Protein AF-A0A356MQH8-F1 (afdb_monomer)

Mean predicted aligned error: 11.09 Å

Structure (mmCIF, N/CA/C/O backbone):
data_AF-A0A356MQH8-F1
#
_entry.id   AF-A0A356MQH8-F1
#
loop_
_atom_site.group_PDB
_atom_site.id
_atom_site.type_symbol
_atom_site.label_atom_id
_atom_site.label_alt_id
_atom_site.label_comp_id
_atom_site.label_asym_id
_atom_site.label_entity_id
_atom_site.label_seq_id
_atom_site.pdbx_PDB_ins_code
_atom_site.Cartn_x
_atom_site.Cartn_y
_atom_site.Cartn_z
_atom_site.occupancy
_atom_site.B_iso_or_equiv
_atom_site.auth_seq_id
_atom_site.auth_comp_id
_atom_site.auth_asym_id
_atom_site.auth_atom_id
_atom_site.pdbx_PDB_model_num
ATOM 1 N N . GLY A 1 1 ? -11.661 -17.190 -1.947 1.00 57.31 1 GLY A N 1
ATOM 2 C CA . GLY A 1 1 ? -13.068 -17.162 -1.487 1.00 57.31 1 GLY A CA 1
ATOM 3 C C . GLY A 1 1 ? -13.997 -17.344 -2.667 1.00 57.31 1 GLY A C 1
ATOM 4 O O . GLY A 1 1 ? -13.536 -17.817 -3.694 1.00 57.31 1 GLY A O 1
ATOM 5 N N . SER A 1 2 ? -15.286 -17.019 -2.533 1.00 71.12 2 SER A N 1
ATOM 6 C CA . SER A 1 2 ? -16.294 -17.199 -3.599 1.00 71.12 2 SER A CA 1
ATOM 7 C C . SER A 1 2 ? -16.673 -15.917 -4.355 1.00 71.12 2 SER A C 1
ATOM 9 O O . SER A 1 2 ? -17.517 -15.972 -5.250 1.00 71.12 2 SER A O 1
ATOM 11 N N . SER A 1 3 ? -16.076 -14.779 -3.994 1.00 88.62 3 SER A N 1
ATOM 12 C CA . SER A 1 3 ? -16.357 -13.454 -4.559 1.00 88.62 3 SER A CA 1
ATOM 13 C C . SER A 1 3 ? -15.122 -12.925 -5.278 1.00 88.62 3 SER A C 1
ATOM 15 O O . SER A 1 3 ? -14.047 -12.872 -4.679 1.00 88.62 3 SER A O 1
ATOM 17 N N . GLY A 1 4 ? -15.262 -12.503 -6.531 1.00 90.56 4 GLY A N 1
ATOM 18 C CA . GLY A 1 4 ? -14.158 -11.881 -7.251 1.00 90.56 4 GLY A CA 1
ATOM 19 C C . GLY A 1 4 ? -13.757 -10.522 -6.666 1.00 90.56 4 GLY A C 1
ATOM 20 O O . GLY A 1 4 ? -14.484 -9.934 -5.859 1.00 90.56 4 GLY A O 1
ATOM 21 N N . TYR A 1 5 ? -12.594 -10.006 -7.069 1.00 94.44 5 TYR A N 1
ATOM 22 C CA . TYR A 1 5 ? -12.150 -8.659 -6.683 1.00 94.44 5 TYR A CA 1
ATOM 23 C C . TYR A 1 5 ? -13.008 -7.534 -7.295 1.00 94.44 5 TYR A C 1
ATOM 25 O O . TYR A 1 5 ? -12.938 -6.395 -6.852 1.00 94.44 5 TYR A O 1
ATOM 33 N N . ASP A 1 6 ? -13.863 -7.851 -8.269 1.00 92.94 6 ASP A N 1
ATOM 34 C CA . ASP A 1 6 ? -14.893 -6.968 -8.831 1.00 92.94 6 ASP A CA 1
ATOM 35 C C . ASP A 1 6 ? -16.031 -6.653 -7.835 1.00 92.94 6 ASP A C 1
ATOM 37 O O . ASP A 1 6 ? -16.887 -5.800 -8.082 1.00 92.94 6 ASP A O 1
ATOM 41 N N . VAL A 1 7 ? -16.047 -7.325 -6.681 1.00 92.81 7 VAL A N 1
ATOM 42 C CA . VAL A 1 7 ? -16.992 -7.098 -5.588 1.00 92.81 7 VAL A CA 1
ATOM 43 C C . VAL A 1 7 ? -16.369 -6.162 -4.547 1.00 92.81 7 VAL A C 1
ATOM 45 O O . VAL A 1 7 ? -15.517 -6.579 -3.774 1.00 92.81 7 VAL A O 1
ATOM 48 N N . ARG A 1 8 ? -16.843 -4.916 -4.462 1.00 91.56 8 ARG A N 1
ATOM 49 C CA . ARG A 1 8 ? -16.339 -3.882 -3.527 1.00 91.56 8 ARG A CA 1
ATOM 50 C C . ARG A 1 8 ? -17.433 -3.302 -2.632 1.00 91.56 8 ARG A C 1
ATOM 52 O O . ARG A 1 8 ? -18.610 -3.546 -2.908 1.00 91.56 8 ARG A O 1
ATOM 59 N N . GLY A 1 9 ? -17.103 -2.528 -1.600 1.00 89.94 9 GLY A N 1
ATOM 60 C CA . GLY A 1 9 ? -18.082 -1.679 -0.909 1.00 89.94 9 GLY A CA 1
ATOM 61 C C . GLY A 1 9 ? -19.129 -2.441 -0.083 1.00 89.94 9 GLY A C 1
ATOM 62 O O . GLY A 1 9 ? -20.333 -2.247 -0.281 1.00 89.94 9 GLY A O 1
ATOM 63 N N . LYS A 1 10 ? -18.721 -3.427 0.729 1.00 90.94 10 LYS A N 1
ATOM 64 C CA . LYS A 1 10 ? -19.646 -4.333 1.454 1.00 90.94 10 LYS A CA 1
ATOM 65 C C . LYS A 1 10 ? -19.745 -4.071 2.953 1.00 90.94 10 LYS A C 1
ATOM 67 O O . LYS A 1 10 ? -20.740 -4.480 3.551 1.00 90.94 10 LYS A O 1
ATOM 72 N N . TRP A 1 11 ? -18.755 -3.413 3.545 1.00 91.19 11 TRP A N 1
ATOM 73 C CA . TRP A 1 11 ? -18.700 -3.044 4.960 1.00 91.19 11 TRP A CA 1
ATOM 74 C C . TRP A 1 11 ? -17.602 -1.994 5.157 1.00 91.19 11 TRP A C 1
ATOM 76 O O . TRP A 1 11 ? -16.629 -2.001 4.412 1.00 91.19 11 TRP A O 1
ATOM 86 N N . GLY A 1 12 ? -17.732 -1.122 6.158 1.00 88.88 12 GLY A N 1
ATOM 87 C CA . GLY A 1 12 ? -16.899 0.083 6.296 1.00 88.88 12 GLY A CA 1
ATOM 88 C C . GLY A 1 12 ? -15.421 -0.113 6.672 1.00 88.88 12 GLY A C 1
ATOM 89 O O . GLY A 1 12 ? -14.793 0.855 7.074 1.00 88.88 12 GLY A O 1
ATOM 90 N N . GLY A 1 13 ? -14.871 -1.327 6.579 1.00 94.19 13 GLY A N 1
ATOM 91 C CA . GLY A 1 13 ? -13.472 -1.608 6.916 1.00 94.19 13 GLY A CA 1
ATOM 92 C C . GLY A 1 13 ? -13.136 -1.530 8.409 1.00 94.19 13 GLY A C 1
ATOM 93 O O . GLY A 1 13 ? -14.017 -1.511 9.275 1.00 94.19 13 GLY A O 1
ATOM 94 N N . LEU A 1 14 ? -11.836 -1.561 8.713 1.00 96.00 14 LEU A N 1
ATOM 95 C CA . LEU A 1 14 ? -11.310 -1.433 10.073 1.00 96.00 14 LEU A CA 1
ATOM 96 C C . LEU A 1 14 ? -10.678 -0.056 10.262 1.00 96.00 14 LEU A C 1
ATOM 98 O O . LEU A 1 14 ? -9.788 0.319 9.513 1.00 96.00 14 LEU A O 1
ATOM 102 N N . ILE A 1 15 ? -11.061 0.634 11.333 1.00 95.12 15 ILE A N 1
ATOM 103 C CA . ILE A 1 15 ? -10.524 1.947 11.686 1.00 95.12 15 ILE A CA 1
ATOM 104 C C . ILE A 1 15 ? -9.865 1.855 13.062 1.00 95.12 15 ILE A C 1
ATOM 106 O O . ILE A 1 15 ? -10.455 1.315 14.005 1.00 95.12 15 ILE A O 1
ATOM 110 N N . LEU A 1 16 ? -8.636 2.360 13.180 1.00 95.56 16 LEU A N 1
ATOM 111 C CA . LEU A 1 16 ? -7.868 2.376 14.422 1.00 95.56 16 LEU A CA 1
ATOM 112 C C . LEU A 1 16 ? -7.469 3.806 14.791 1.00 95.56 16 LEU A C 1
ATOM 114 O O . LEU A 1 16 ? -6.516 4.348 14.241 1.00 95.56 16 LEU A O 1
ATOM 118 N N . CYS A 1 17 ? -8.165 4.381 15.769 1.00 92.94 17 CYS A N 1
ATOM 119 C CA . CYS A 1 17 ? -7.874 5.714 16.289 1.00 92.94 17 CYS A CA 1
ATOM 120 C C . CYS A 1 17 ? -6.784 5.676 17.382 1.00 92.94 17 CYS A C 1
ATOM 122 O O . CYS A 1 17 ? -6.723 4.752 18.205 1.00 92.94 17 CYS A O 1
ATOM 124 N N . GLY A 1 18 ? -5.932 6.697 17.409 1.00 92.25 18 GLY A N 1
ATOM 125 C CA . GLY A 1 18 ? -4.896 6.948 18.411 1.00 92.25 18 GLY A CA 1
ATOM 126 C C . GLY A 1 18 ? -4.768 8.437 18.757 1.00 92.25 18 GLY A C 1
ATOM 127 O O . GLY A 1 18 ? -5.486 9.270 18.217 1.00 92.25 18 GLY A O 1
ATOM 128 N N . ASP A 1 19 ? -3.846 8.744 19.674 1.00 89.81 19 ASP A N 1
ATOM 129 C CA . ASP A 1 19 ? -3.580 10.082 20.254 1.00 89.81 19 ASP A CA 1
ATOM 130 C C . ASP A 1 19 ? -2.285 10.718 19.681 1.00 89.81 19 ASP A C 1
ATOM 132 O O . ASP A 1 19 ? -1.625 11.561 20.287 1.00 89.81 19 ASP A O 1
ATOM 136 N N . GLY A 1 20 ? -1.839 10.225 18.523 1.00 89.75 20 GLY A N 1
ATOM 137 C CA . GLY A 1 20 ? -0.636 10.676 17.832 1.00 89.75 20 GLY A CA 1
ATOM 138 C C . GLY A 1 20 ? -0.808 12.053 17.196 1.00 89.75 20 GLY A C 1
ATOM 139 O O . GLY A 1 20 ? -1.908 12.444 16.828 1.00 89.75 20 GLY A O 1
ATOM 140 N N . GLN A 1 21 ? 0.304 12.770 17.050 1.00 88.12 21 GLN A N 1
ATOM 141 C CA . GLN A 1 21 ? 0.315 14.122 16.497 1.00 88.12 21 GLN A CA 1
ATOM 142 C C . GLN A 1 21 ? -0.179 14.156 15.041 1.00 88.12 21 GLN A C 1
ATOM 144 O O . GLN A 1 21 ? 0.311 13.387 14.213 1.00 88.12 21 GLN A O 1
ATOM 149 N N . LEU A 1 22 ? -1.074 15.102 14.760 1.00 88.19 22 LEU A N 1
ATOM 150 C CA . LEU A 1 22 ? -1.534 15.518 13.430 1.00 88.19 22 LEU A CA 1
ATOM 151 C C . LEU A 1 22 ? -1.000 16.934 13.122 1.00 88.19 22 LEU A C 1
ATOM 153 O O . LEU A 1 22 ? -0.448 17.590 14.017 1.00 88.19 22 LEU A O 1
ATOM 157 N N . ASN A 1 23 ? -1.186 17.432 11.898 1.00 84.75 23 ASN A N 1
ATOM 158 C CA . ASN A 1 23 ? -1.022 18.855 11.546 1.00 84.75 23 ASN A CA 1
ATOM 159 C C . ASN A 1 23 ? -2.330 19.668 11.537 1.00 84.75 23 ASN A C 1
ATOM 161 O O . ASN A 1 23 ? -2.277 20.873 11.301 1.00 84.75 23 ASN A O 1
ATOM 165 N N . THR A 1 24 ? -3.467 19.068 11.900 1.00 81.75 24 THR A N 1
ATOM 166 C CA . THR A 1 24 ? -4.765 19.755 12.008 1.00 81.75 24 THR A CA 1
ATOM 167 C C . THR A 1 24 ? -4.756 20.907 13.030 1.00 81.75 24 THR A C 1
ATOM 169 O O . THR A 1 24 ? -3.971 20.937 13.986 1.00 81.75 24 THR A O 1
ATOM 172 N N . PHE A 1 25 ? -5.665 21.878 12.863 1.00 74.88 25 PHE A N 1
ATOM 173 C CA . PHE A 1 25 ? -5.642 23.166 13.579 1.00 74.88 25 PHE A CA 1
ATOM 174 C C . PHE A 1 25 ? -5.604 23.084 15.118 1.00 74.88 25 PHE A C 1
ATOM 176 O O . PHE A 1 25 ? -4.972 23.932 15.760 1.00 74.88 25 PHE A O 1
ATOM 183 N N . ASP A 1 26 ? -6.282 22.105 15.728 1.00 79.38 26 ASP A N 1
ATOM 184 C CA . ASP A 1 26 ? -6.246 21.881 17.183 1.00 79.38 26 ASP A CA 1
ATOM 185 C C . ASP A 1 26 ? -5.541 20.579 17.613 1.00 79.38 26 ASP A C 1
ATOM 187 O O . ASP A 1 26 ? -5.442 20.298 18.814 1.00 79.38 26 ASP A O 1
ATOM 191 N N . GLY A 1 27 ? -4.969 19.854 16.644 1.00 83.69 27 GLY A N 1
ATOM 192 C CA . GLY A 1 27 ? -4.238 18.600 16.818 1.00 83.69 27 GLY A CA 1
ATOM 193 C C . GLY A 1 27 ? -5.111 17.348 16.928 1.00 83.69 27 GLY A C 1
ATOM 194 O O . GLY A 1 27 ? -4.556 16.272 17.141 1.00 83.69 27 GLY A O 1
ATOM 195 N N . ASN A 1 28 ? -6.436 17.474 16.812 1.00 88.12 28 ASN A N 1
ATOM 196 C CA . ASN A 1 28 ? -7.395 16.367 16.786 1.00 88.12 28 ASN A CA 1
ATOM 197 C C . ASN A 1 28 ? -8.191 16.400 15.477 1.00 88.12 28 ASN A C 1
ATOM 199 O O . ASN A 1 28 ? -8.209 17.428 14.799 1.00 88.12 28 ASN A O 1
ATOM 203 N N . ASP A 1 29 ? -8.881 15.305 15.167 1.00 89.12 29 ASP A N 1
ATOM 204 C CA . ASP A 1 29 ? -9.878 15.274 14.097 1.00 89.12 29 ASP A CA 1
ATOM 205 C C . ASP A 1 29 ? -10.958 14.196 14.298 1.00 89.12 29 ASP A C 1
ATOM 207 O O . ASP A 1 29 ? -10.896 13.402 15.243 1.00 89.12 29 ASP A O 1
ATOM 211 N N . GLU A 1 30 ? -11.966 14.181 13.426 1.00 88.94 30 GLU A N 1
ATOM 212 C CA . GLU A 1 30 ? -13.060 13.212 13.364 1.00 88.94 30 GLU A CA 1
ATOM 213 C C . GLU A 1 30 ? -12.891 12.257 12.169 1.00 88.94 30 GLU A C 1
ATOM 215 O O . GLU A 1 30 ? -12.691 12.672 11.038 1.00 88.94 30 GLU A O 1
ATOM 220 N N . VAL A 1 31 ? -12.988 10.947 12.415 1.00 88.19 31 VAL A N 1
ATOM 221 C CA . VAL A 1 31 ? -12.885 9.906 11.378 1.00 88.19 31 VAL A CA 1
ATOM 222 C C . VAL A 1 31 ? -13.971 10.066 10.309 1.00 88.19 31 VAL A C 1
ATOM 224 O O . VAL A 1 31 ? -15.168 10.012 10.618 1.00 88.19 31 VAL A O 1
ATOM 227 N N . GLU A 1 32 ? -13.532 10.119 9.054 1.00 82.69 32 GLU A N 1
ATOM 228 C CA . GLU A 1 32 ? -14.367 10.154 7.853 1.00 82.69 32 GLU A CA 1
ATOM 229 C C . GLU A 1 32 ? -15.397 9.008 7.782 1.00 82.69 32 GLU A C 1
ATOM 231 O O . GLU A 1 32 ? -15.204 7.905 8.300 1.00 82.69 32 GLU A O 1
ATOM 236 N N . GLY A 1 33 ? -16.572 9.289 7.208 1.00 80.88 33 GLY A N 1
ATOM 237 C CA . GLY A 1 33 ? -17.683 8.334 7.061 1.00 80.88 33 GLY A CA 1
ATOM 238 C C . GLY A 1 33 ? -18.354 7.837 8.360 1.00 80.88 33 GLY A C 1
ATOM 239 O O . GLY A 1 33 ? -19.450 7.244 8.309 1.00 80.88 33 GLY A O 1
ATOM 240 N N . VAL A 1 34 ? -17.778 8.097 9.542 1.00 82.94 34 VAL A N 1
ATOM 241 C CA . VAL A 1 34 ? -18.249 7.597 10.845 1.00 82.94 34 VAL A CA 1
ATOM 242 C C . VAL A 1 34 ? -19.047 8.648 11.620 1.00 82.94 34 VAL A C 1
ATOM 244 O O . VAL A 1 34 ? -18.584 9.733 11.935 1.00 82.94 34 VAL A O 1
ATOM 247 N N . VAL A 1 35 ? -20.266 8.282 12.037 1.00 79.62 35 VAL A N 1
ATOM 248 C CA . VAL A 1 35 ? -21.140 9.147 12.852 1.00 79.62 35 VAL A CA 1
ATOM 249 C C . VAL A 1 35 ? -21.374 8.526 14.232 1.00 79.62 35 VAL A C 1
ATOM 251 O O . VAL A 1 35 ? -22.175 7.593 14.364 1.00 79.62 35 VAL A O 1
ATOM 254 N N . ASP A 1 36 ? -20.741 9.063 15.283 1.00 78.19 36 ASP A N 1
ATOM 255 C CA . ASP A 1 36 ? -20.971 8.615 16.667 1.00 78.19 36 ASP A CA 1
ATOM 256 C C . ASP A 1 36 ? -22.292 9.151 17.248 1.00 78.19 36 ASP A C 1
ATOM 258 O O . ASP A 1 36 ? -22.356 10.135 17.991 1.00 78.19 36 ASP A O 1
ATOM 262 N N . ILE A 1 37 ? -23.376 8.417 16.990 1.00 78.38 37 ILE A N 1
ATOM 263 C CA . ILE A 1 37 ? -24.703 8.676 17.571 1.00 78.38 37 ILE A CA 1
ATOM 264 C C . ILE A 1 37 ? -24.758 8.572 19.108 1.00 78.38 37 ILE A C 1
ATOM 266 O O . ILE A 1 37 ? -25.795 8.888 19.695 1.00 78.38 37 ILE A O 1
ATOM 270 N N . THR A 1 38 ? -23.698 8.096 19.772 1.00 81.75 38 THR A N 1
ATOM 271 C CA . THR A 1 38 ? -23.649 7.966 21.236 1.00 81.75 38 THR A CA 1
ATOM 272 C C . THR A 1 38 ? -23.062 9.187 21.938 1.00 81.75 38 THR A C 1
ATOM 274 O O . THR A 1 38 ? -23.223 9.299 23.154 1.00 81.75 38 THR A O 1
ATOM 277 N N . GLY A 1 39 ? -22.440 10.115 21.197 1.00 81.19 39 GLY A N 1
ATOM 278 C CA . GLY A 1 39 ? -21.816 11.317 21.761 1.00 81.19 39 GLY A CA 1
ATOM 279 C C . GLY A 1 39 ? -20.684 10.995 22.741 1.00 81.19 39 GLY A C 1
ATOM 280 O O . GLY A 1 39 ? -20.527 11.685 23.748 1.00 81.19 39 GLY A O 1
ATOM 281 N N . GLN A 1 40 ? -19.959 9.901 22.490 1.00 82.06 40 GLN A N 1
ATOM 282 C CA . GLN A 1 40 ? -18.809 9.459 23.280 1.00 82.06 40 GLN A CA 1
ATOM 283 C C . GLN A 1 40 ? -17.476 9.846 22.627 1.00 82.06 40 GLN A C 1
ATOM 285 O O . GLN A 1 40 ? -16.431 9.556 23.204 1.00 82.06 40 GLN A O 1
ATOM 290 N N . ASN A 1 41 ? -17.526 10.500 21.462 1.00 84.00 41 ASN A N 1
ATOM 291 C CA . ASN A 1 41 ? -16.386 10.913 20.649 1.00 84.00 41 ASN A CA 1
ATOM 292 C C . ASN A 1 41 ? -15.497 9.720 20.264 1.00 84.00 41 ASN A C 1
ATOM 294 O O . ASN A 1 41 ? -14.276 9.816 20.253 1.00 84.00 41 ASN A O 1
ATOM 298 N N . ARG A 1 42 ? -16.114 8.565 19.970 1.00 82.44 42 ARG A N 1
ATOM 299 C CA . ARG A 1 42 ? -15.386 7.332 19.602 1.00 82.44 42 ARG A CA 1
ATOM 300 C C . ARG A 1 42 ? -14.775 7.350 18.201 1.00 82.44 42 ARG A C 1
ATOM 302 O O . ARG A 1 42 ? -14.038 6.432 17.862 1.00 82.44 42 ARG A O 1
ATOM 309 N N . HIS A 1 43 ? -15.111 8.367 17.421 1.00 87.44 43 HIS A N 1
ATOM 310 C CA . HIS A 1 43 ? -14.568 8.683 16.108 1.00 87.44 43 HIS A CA 1
ATOM 311 C C . HIS A 1 43 ? -13.540 9.822 16.161 1.00 87.44 43 HIS A C 1
ATOM 313 O O . HIS A 1 43 ? -12.983 10.152 15.129 1.00 87.44 43 HIS A O 1
ATOM 319 N N . VAL A 1 44 ? -13.276 10.416 17.332 1.00 90.06 44 VAL A N 1
ATOM 320 C CA . VAL A 1 44 ? -12.246 11.456 17.473 1.00 90.06 44 VAL A CA 1
ATOM 321 C C . VAL A 1 44 ? -10.878 10.805 17.667 1.00 90.06 44 VAL A C 1
ATOM 323 O O . VAL A 1 44 ? -10.734 9.881 18.475 1.00 90.06 44 VAL A O 1
ATOM 326 N N . TYR A 1 45 ? -9.878 11.306 16.951 1.00 91.94 45 TYR A N 1
ATOM 327 C CA . TYR A 1 45 ? -8.479 10.894 17.029 1.00 91.94 45 TYR A CA 1
ATOM 328 C C . TYR A 1 45 ? -7.550 12.113 17.062 1.00 91.94 45 TYR A C 1
ATOM 330 O O . TYR A 1 45 ? -8.006 13.252 17.021 1.00 91.94 45 TYR A O 1
ATOM 338 N N . GLY A 1 46 ? -6.246 11.864 17.163 1.00 89.81 46 GLY A N 1
ATOM 339 C CA . GLY A 1 46 ? -5.240 12.908 17.316 1.00 89.81 46 GLY A CA 1
ATO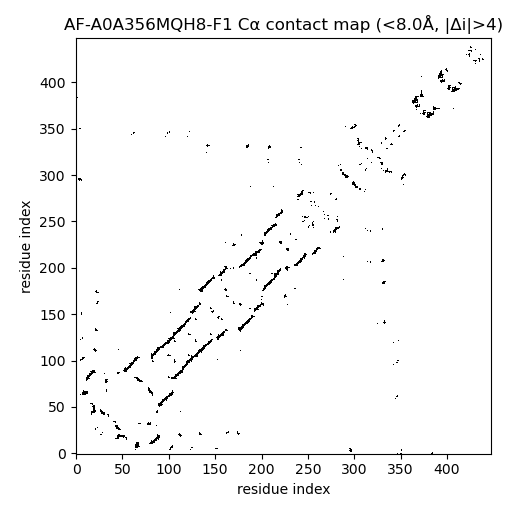M 340 C C . GLY A 1 46 ? -5.023 13.307 18.775 1.00 89.81 46 GLY A C 1
ATOM 341 O O . GLY A 1 46 ? -5.652 12.773 19.689 1.00 89.81 46 GLY A O 1
ATOM 342 N N . GLY A 1 47 ? -4.066 14.201 18.993 1.00 82.81 47 GLY A N 1
ATOM 343 C CA . GLY A 1 47 ? -3.649 14.667 20.310 1.00 82.81 47 GLY A CA 1
ATOM 344 C C . GLY A 1 47 ? -2.301 15.390 20.274 1.00 82.81 47 GLY A C 1
ATOM 345 O O . GLY A 1 47 ? -1.645 15.509 19.239 1.00 82.81 47 GLY A O 1
ATOM 346 N N . ASP A 1 48 ? -1.823 15.845 21.437 1.00 70.75 48 ASP A N 1
ATOM 347 C CA . ASP A 1 48 ? -0.508 16.503 21.557 1.00 70.75 48 ASP A CA 1
ATOM 348 C C . ASP A 1 48 ? 0.684 15.518 21.533 1.00 70.75 48 ASP A C 1
ATOM 350 O O . ASP A 1 48 ? 1.824 15.893 21.832 1.00 70.75 48 ASP A O 1
ATOM 354 N N . GLY A 1 49 ? 0.427 14.243 21.212 1.00 62.38 49 GLY A N 1
ATOM 355 C CA . GLY A 1 49 ? 1.404 13.157 21.187 1.00 62.38 49 GLY A CA 1
ATOM 356 C C . GLY A 1 49 ? 1.972 12.783 22.561 1.00 62.38 49 GLY A C 1
ATOM 357 O O . GLY A 1 49 ? 2.955 12.036 22.635 1.00 62.38 49 GLY A O 1
ATOM 358 N N . SER A 1 50 ? 1.418 13.308 23.665 1.00 62.59 50 SER A N 1
ATOM 359 C CA . SER A 1 50 ? 1.933 13.047 25.015 1.00 62.59 50 SER A CA 1
ATOM 360 C C . SER A 1 50 ? 1.412 11.753 25.647 1.00 62.59 50 SER A C 1
ATOM 362 O O . SER A 1 50 ? 1.997 11.288 26.638 1.00 62.59 50 SER A O 1
ATOM 364 N N . LEU A 1 51 ? 0.362 11.139 25.090 1.00 56.16 51 LEU A N 1
ATOM 365 C CA . LEU A 1 51 ? -0.252 9.921 25.607 1.00 56.16 51 LEU A CA 1
ATOM 366 C C . LEU A 1 51 ? -0.267 8.784 24.559 1.00 56.16 51 LEU A C 1
ATOM 368 O O . LEU A 1 51 ? -0.154 8.969 23.358 1.00 56.16 51 LEU A O 1
ATOM 372 N N . HIS A 1 52 ? -0.307 7.550 25.069 1.00 65.75 52 HIS A N 1
ATOM 373 C CA . HIS A 1 52 ? -0.531 6.301 24.318 1.00 65.75 52 HIS A CA 1
ATOM 374 C C . HIS A 1 52 ? 0.298 6.071 23.029 1.00 65.75 52 HIS A C 1
ATOM 376 O O . HIS A 1 52 ? -0.242 6.043 21.928 1.00 65.75 52 HIS A O 1
ATOM 382 N N . PRO A 1 53 ? 1.595 5.710 23.139 1.00 74.94 53 PRO A N 1
ATOM 383 C CA . PRO A 1 53 ? 2.434 5.424 21.971 1.00 74.94 53 PRO A CA 1
ATOM 384 C C . PRO A 1 53 ? 2.063 4.137 21.206 1.00 74.94 53 PRO A C 1
ATOM 386 O O . PRO A 1 53 ? 2.738 3.821 20.231 1.00 74.94 53 PRO A O 1
ATOM 389 N N . SER A 1 54 ? 1.067 3.360 21.647 1.00 90.19 54 SER A N 1
ATOM 390 C CA . SER A 1 54 ? 0.629 2.109 21.014 1.00 90.19 54 SER A CA 1
ATOM 391 C C . SER A 1 54 ? -0.888 1.965 21.089 1.00 90.19 54 SER A C 1
ATOM 393 O O . SER A 1 54 ? -1.446 2.006 22.188 1.00 90.19 54 SER A O 1
ATOM 395 N N . SER A 1 55 ? -1.510 1.694 19.943 1.00 91.25 55 SER A N 1
ATOM 396 C CA . SER A 1 55 ? -2.915 1.291 19.809 1.00 91.25 55 SER A CA 1
ATOM 397 C C . SER A 1 55 ? -3.082 -0.239 19.719 1.00 91.25 55 SER A C 1
ATOM 399 O O . SER A 1 55 ? -4.178 -0.730 19.472 1.00 91.25 55 SER A O 1
ATOM 401 N N . GLY A 1 56 ? -2.011 -1.019 19.942 1.00 93.56 56 GLY A N 1
ATOM 402 C CA . GLY A 1 56 ? -2.047 -2.486 19.989 1.00 93.56 56 GLY A CA 1
ATOM 403 C C . GLY A 1 56 ? -1.229 -3.193 18.901 1.00 93.56 56 GLY A C 1
ATOM 404 O O . GLY A 1 56 ? -0.117 -2.778 18.561 1.00 93.56 56 GLY A O 1
ATOM 405 N N . ILE A 1 57 ? -1.752 -4.326 18.420 1.00 96.50 57 ILE A N 1
ATOM 406 C CA . ILE A 1 57 ? -1.117 -5.199 17.423 1.00 96.50 57 ILE A CA 1
ATOM 407 C C . ILE A 1 57 ? -2.164 -5.610 16.384 1.00 96.50 57 ILE A C 1
ATOM 409 O O . ILE A 1 57 ? -3.091 -6.346 16.714 1.00 96.50 57 ILE A O 1
ATOM 413 N N . LEU A 1 58 ? -1.964 -5.200 15.134 1.00 97.69 58 LEU A N 1
ATOM 414 C CA . LEU A 1 58 ? -2.600 -5.765 13.948 1.00 97.69 58 LEU A CA 1
ATOM 415 C C . LEU A 1 58 ? -1.572 -6.669 13.255 1.00 97.69 58 LEU A C 1
ATOM 417 O O . LEU A 1 58 ? -0.490 -6.205 12.884 1.00 97.69 58 LEU A O 1
ATOM 421 N N . ARG A 1 59 ? -1.873 -7.969 13.134 1.00 96.69 59 ARG A N 1
ATOM 422 C CA . ARG A 1 59 ? -1.007 -8.925 12.431 1.00 96.69 59 ARG A CA 1
ATOM 423 C C . ARG A 1 59 ? -1.789 -10.055 11.769 1.00 96.69 59 ARG A C 1
ATOM 425 O O . ARG A 1 59 ? -2.654 -10.626 12.424 1.00 96.69 59 ARG A O 1
ATOM 432 N N . TYR A 1 60 ? -1.413 -10.412 10.536 1.00 95.50 60 TYR A N 1
ATOM 433 C CA . TYR A 1 60 ? -2.101 -11.403 9.692 1.00 95.50 60 TYR A CA 1
ATOM 434 C C . TYR A 1 60 ? -3.585 -11.053 9.526 1.00 95.50 60 TYR A C 1
ATOM 436 O O . TYR A 1 60 ? -4.476 -11.863 9.778 1.00 95.50 60 TYR A O 1
ATOM 444 N N . LEU A 1 61 ? -3.835 -9.797 9.156 1.00 96.81 61 LEU A N 1
ATOM 445 C CA . LEU A 1 61 ? -5.171 -9.239 9.001 1.00 96.81 61 LEU A CA 1
ATOM 446 C C . LEU A 1 61 ? -5.550 -9.195 7.521 1.00 96.81 61 LEU A C 1
ATOM 448 O O . LEU A 1 61 ? -4.798 -8.675 6.701 1.00 96.81 61 LEU A O 1
ATOM 452 N N . SER A 1 62 ? -6.730 -9.720 7.204 1.00 96.50 62 SER A N 1
ATOM 453 C CA . SER A 1 62 ? -7.239 -9.833 5.841 1.00 96.50 62 SER A CA 1
ATOM 454 C C . SER A 1 62 ? -8.526 -9.031 5.682 1.00 96.50 62 SER A C 1
ATOM 456 O O . SER A 1 62 ? -9.576 -9.422 6.195 1.00 96.50 62 SER A O 1
ATOM 458 N N . LEU A 1 63 ? -8.439 -7.895 4.992 1.00 97.44 63 LEU A N 1
ATOM 459 C CA . LEU A 1 63 ? -9.542 -6.960 4.789 1.00 97.44 63 LEU A CA 1
ATOM 460 C C . LEU A 1 63 ? -10.015 -7.091 3.343 1.00 97.44 63 LEU A C 1
ATOM 462 O O . LEU A 1 63 ? -9.257 -6.880 2.400 1.00 97.44 63 LEU A O 1
ATOM 466 N N . ARG A 1 64 ? -11.265 -7.524 3.166 1.00 95.62 64 ARG A N 1
ATOM 467 C CA . ARG A 1 64 ? -11.808 -7.945 1.867 1.00 95.62 64 ARG A CA 1
ATOM 468 C C . ARG A 1 64 ? -13.112 -7.225 1.590 1.00 95.62 64 ARG A C 1
ATOM 470 O O . ARG A 1 64 ? -13.970 -7.176 2.476 1.00 95.62 64 ARG A O 1
ATOM 477 N N . HIS A 1 65 ? -13.293 -6.755 0.358 1.00 94.50 65 HIS A N 1
ATOM 478 C CA . HIS A 1 65 ? -14.557 -6.179 -0.116 1.00 94.50 65 HIS A CA 1
ATOM 479 C C . HIS A 1 65 ? -15.045 -5.002 0.759 1.00 94.50 65 HIS A C 1
ATOM 481 O O . HIS A 1 65 ? -16.251 -4.811 0.928 1.00 94.50 65 HIS A O 1
ATOM 487 N N . ALA A 1 66 ? -14.109 -4.288 1.390 1.00 93.94 66 ALA A N 1
ATOM 488 C CA . ALA A 1 66 ? -14.360 -3.285 2.422 1.00 93.94 66 ALA A CA 1
ATOM 489 C C . ALA A 1 66 ? -14.704 -1.910 1.813 1.00 93.94 66 ALA A C 1
ATOM 491 O O . ALA A 1 66 ? -15.104 -1.850 0.645 1.00 93.94 66 ALA A O 1
ATOM 492 N N . SER A 1 67 ? -14.570 -0.847 2.615 1.00 91.62 67 SER A N 1
ATOM 493 C CA . SER A 1 67 ? -15.112 0.499 2.392 1.00 91.62 67 SER A CA 1
ATOM 494 C C . SER A 1 67 ? -16.645 0.578 2.310 1.00 91.62 67 SER A C 1
ATOM 496 O O . SER A 1 67 ? -17.328 -0.373 1.911 1.00 91.62 67 SER A O 1
ATOM 498 N N . THR A 1 68 ? -17.210 1.735 2.679 1.00 81.94 68 THR A N 1
ATOM 499 C CA . THR A 1 68 ? -18.537 2.161 2.205 1.00 81.94 68 THR A CA 1
ATOM 500 C C . THR A 1 68 ? -18.644 3.681 2.042 1.00 81.94 68 THR A C 1
ATOM 502 O O . THR A 1 68 ? -18.786 4.378 3.044 1.00 81.94 68 THR A O 1
ATOM 505 N N . SER A 1 69 ? -18.769 4.181 0.808 1.00 74.25 69 SER A N 1
ATOM 506 C CA . SER A 1 69 ? -19.247 5.554 0.570 1.00 74.25 69 SER A CA 1
ATOM 507 C C . SER A 1 6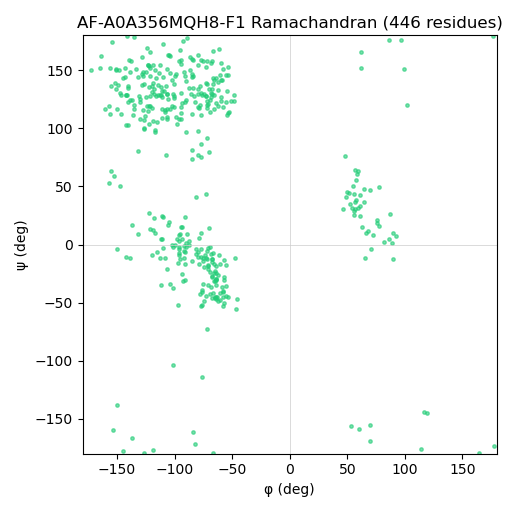9 ? -20.705 5.735 0.999 1.00 74.25 69 SER A C 1
ATOM 509 O O . SER A 1 69 ? -21.609 4.986 0.596 1.00 74.25 69 SER A O 1
ATOM 511 N N . ARG A 1 70 ? -20.958 6.767 1.808 1.00 64.94 70 ARG A N 1
ATOM 512 C CA . ARG A 1 70 ? -22.304 7.231 2.181 1.00 64.94 70 ARG A CA 1
ATOM 513 C C . ARG A 1 70 ? -22.849 8.297 1.222 1.00 64.94 70 ARG A C 1
ATOM 515 O O . ARG A 1 70 ? -24.022 8.666 1.348 1.00 64.94 70 ARG A O 1
ATOM 522 N N . GLY A 1 71 ? -22.053 8.692 0.226 1.00 56.00 71 GLY A N 1
ATOM 523 C CA . GLY A 1 71 ? -22.408 9.576 -0.879 1.00 56.00 71 GLY A CA 1
ATOM 524 C C . GLY A 1 71 ? -21.959 11.029 -0.696 1.00 56.00 71 GLY A C 1
ATOM 525 O O . GLY A 1 71 ? -21.915 11.550 0.412 1.00 56.00 71 GLY A O 1
ATOM 526 N N . ILE A 1 72 ? -21.711 11.687 -1.830 1.00 46.16 72 ILE A N 1
ATOM 527 C CA . ILE A 1 72 ? -21.037 12.989 -1.942 1.00 46.16 72 ILE A CA 1
ATOM 528 C C . ILE A 1 72 ? -21.896 14.168 -1.444 1.00 46.16 72 ILE A C 1
ATOM 530 O O . ILE A 1 72 ? -23.071 14.304 -1.816 1.00 46.16 72 ILE A O 1
ATOM 534 N N . SER A 1 73 ? -21.267 15.098 -0.717 1.00 47.72 73 SER A N 1
ATOM 535 C CA . SER A 1 73 ? -21.757 16.457 -0.451 1.00 47.72 73 SER A CA 1
ATOM 536 C C . SER A 1 73 ? -20.656 17.476 -0.768 1.00 47.72 73 SER A C 1
ATOM 538 O O . SER A 1 73 ? -19.554 17.389 -0.261 1.00 47.72 73 SER A O 1
ATOM 540 N N . GLN A 1 74 ? -20.950 18.458 -1.621 1.00 41.69 74 GLN A N 1
ATOM 541 C CA . GLN A 1 74 ? -19.949 19.256 -2.350 1.00 41.69 74 GLN A CA 1
ATOM 542 C C . GLN A 1 74 ? -19.317 20.420 -1.543 1.00 41.69 74 GLN A C 1
ATOM 544 O O . GLN A 1 74 ? -19.202 21.528 -2.068 1.00 41.69 74 GLN A O 1
ATOM 549 N N . PHE A 1 75 ? -19.009 20.199 -0.261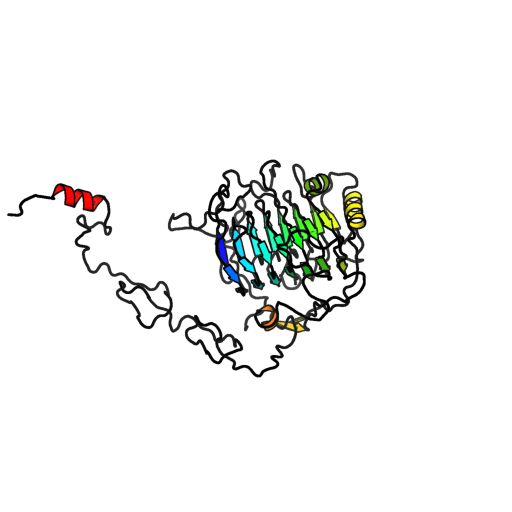 1.00 49.81 75 PHE A N 1
ATOM 550 C CA . PHE A 1 75 ? -18.392 21.178 0.655 1.00 49.81 75 PHE A CA 1
ATOM 551 C C . PHE A 1 75 ? -17.514 20.549 1.758 1.00 49.81 75 PHE A C 1
ATOM 553 O O . PHE A 1 75 ? -16.957 21.299 2.553 1.00 49.81 75 PHE A O 1
ATOM 560 N N . GLU A 1 76 ? -17.456 19.219 1.841 1.00 44.41 76 GLU A N 1
ATOM 561 C CA . GLU A 1 76 ? -16.764 18.421 2.860 1.00 44.41 76 GLU A CA 1
ATOM 562 C C . GLU A 1 76 ? -16.282 17.144 2.133 1.00 44.41 76 GLU A C 1
ATOM 564 O O . GLU A 1 76 ? -17.094 16.540 1.420 1.00 44.41 76 GLU A O 1
ATOM 569 N N . ASN A 1 77 ? -15.007 16.757 2.274 1.00 42.94 77 ASN A N 1
ATOM 570 C CA . ASN A 1 77 ? -14.515 15.420 1.899 1.00 42.94 77 ASN A CA 1
ATOM 571 C C . ASN A 1 77 ? -15.130 14.345 2.830 1.00 42.94 77 ASN A C 1
ATOM 573 O O . ASN A 1 77 ? -15.939 14.658 3.713 1.00 42.94 77 ASN A O 1
ATOM 577 N N . GLY A 1 78 ? -14.784 13.071 2.633 1.00 55.16 78 GLY A N 1
ATOM 578 C CA . GLY A 1 78 ? -14.820 12.116 3.743 1.00 55.16 78 GLY A CA 1
ATOM 579 C C . GLY A 1 78 ? -16.175 11.570 4.181 1.00 55.16 78 GLY A C 1
ATOM 580 O O . GLY A 1 78 ? -16.488 11.546 5.379 1.00 55.16 78 GLY A O 1
ATOM 581 N N . LEU A 1 79 ? -17.007 11.083 3.252 1.00 65.56 79 LEU A N 1
ATOM 582 C CA . LEU A 1 79 ? -18.170 10.251 3.615 1.00 65.56 79 LEU A CA 1
ATOM 583 C C . LEU A 1 79 ? -18.043 8.785 3.192 1.00 65.56 79 LEU A C 1
ATOM 585 O O . LEU A 1 79 ? -18.971 7.993 3.412 1.00 65.56 79 LEU A O 1
ATOM 589 N N . GLU A 1 80 ? -16.893 8.421 2.653 1.00 79.75 80 GLU A N 1
ATOM 590 C CA . GLU A 1 80 ? -16.389 7.067 2.514 1.00 79.75 80 GLU A CA 1
ATOM 591 C C . GLU A 1 80 ? -15.573 6.652 3.745 1.00 79.75 80 GLU A C 1
ATOM 593 O O . GLU A 1 80 ? -15.532 7.342 4.763 1.00 79.75 80 GLU A O 1
ATOM 598 N N . THR A 1 81 ? -15.105 5.411 3.727 1.00 91.06 81 THR A N 1
ATOM 599 C CA . THR A 1 81 ? -14.269 4.826 4.771 1.00 91.06 81 THR A CA 1
ATOM 600 C C . THR A 1 81 ? -13.359 3.834 4.089 1.00 91.06 81 THR A C 1
ATOM 602 O O . THR A 1 81 ? -13.792 3.164 3.154 1.00 91.06 81 THR A O 1
ATOM 605 N N . ASN A 1 82 ? -12.166 3.627 4.628 1.00 94.00 82 ASN A N 1
ATOM 606 C CA . ASN A 1 82 ? -11.168 2.819 3.953 1.00 94.00 82 ASN A CA 1
ATOM 607 C C . ASN A 1 82 ? -11.128 1.348 4.377 1.00 94.00 82 ASN A C 1
ATOM 609 O O . ASN A 1 82 ? -11.790 0.942 5.336 1.00 94.00 82 ASN A O 1
ATOM 613 N N . ALA A 1 83 ? -10.416 0.487 3.636 1.00 96.75 83 ALA A N 1
ATOM 614 C CA . ALA A 1 83 ? -10.333 -0.928 4.018 1.00 96.75 83 ALA A CA 1
ATOM 615 C C . ALA A 1 83 ? -9.598 -1.102 5.358 1.00 96.75 83 ALA A C 1
ATOM 617 O O . ALA A 1 83 ? -10.110 -1.794 6.249 1.00 96.75 83 ALA A O 1
ATOM 618 N N . LEU A 1 84 ? -8.455 -0.426 5.517 1.00 98.19 84 LEU A N 1
ATOM 619 C CA . LEU A 1 84 ? -7.839 -0.104 6.804 1.00 98.19 84 LEU A CA 1
ATOM 620 C C . LEU A 1 84 ? -7.601 1.404 6.900 1.00 98.19 84 LEU A C 1
ATOM 622 O O . LEU A 1 84 ? -6.881 1.959 6.076 1.00 98.19 84 LEU A O 1
ATOM 626 N N . THR A 1 85 ? -8.084 2.025 7.968 1.00 97.12 85 THR A N 1
ATOM 627 C CA . THR A 1 85 ? -7.770 3.418 8.297 1.00 97.12 85 THR A CA 1
ATOM 628 C C . THR A 1 85 ? -6.972 3.486 9.600 1.00 97.12 85 THR A C 1
ATOM 630 O O . THR A 1 85 ? -7.366 2.897 10.615 1.00 97.12 85 THR A O 1
ATOM 633 N N . LEU A 1 86 ? -5.835 4.185 9.590 1.00 97.50 86 LEU A N 1
ATOM 634 C CA . LEU A 1 86 ? -4.956 4.362 10.752 1.00 97.50 86 LEU A CA 1
ATOM 635 C C . LEU A 1 86 ? -4.875 5.844 11.135 1.00 97.50 86 LEU A C 1
ATOM 637 O O . LEU A 1 86 ? -4.061 6.573 10.584 1.00 97.50 86 LEU A O 1
ATOM 641 N N . CYS A 1 87 ? -5.673 6.272 12.113 1.00 94.62 87 CYS A N 1
ATOM 642 C CA . CYS A 1 87 ? -5.833 7.685 12.458 1.00 94.62 87 CYS A CA 1
ATOM 643 C C . CYS A 1 87 ? -5.065 8.044 13.739 1.00 94.62 87 CYS A C 1
ATOM 645 O O . CYS A 1 87 ? -5.354 7.501 14.809 1.00 94.62 87 CYS A O 1
ATOM 647 N N . GLY A 1 88 ? -4.067 8.926 13.663 1.00 93.50 88 GLY A N 1
ATOM 648 C CA . GLY A 1 88 ? -3.248 9.348 14.806 1.00 93.50 88 GLY A CA 1
ATOM 649 C C . GLY A 1 88 ? -2.509 8.189 15.492 1.00 93.50 88 GLY A C 1
ATOM 650 O O . GLY A 1 88 ? -2.334 8.181 16.712 1.00 93.50 88 GLY A O 1
ATOM 651 N N . VAL A 1 89 ? -2.115 7.141 14.762 1.00 95.44 89 VAL A N 1
ATOM 652 C CA . VAL A 1 89 ? -1.628 5.901 15.394 1.00 95.44 89 VAL A CA 1
ATOM 653 C C . VAL A 1 89 ? -0.166 6.027 15.857 1.00 95.44 89 VAL A C 1
ATOM 655 O O . VAL A 1 89 ? 0.719 6.506 15.146 1.00 95.44 89 VAL A O 1
ATOM 658 N N . GLY A 1 90 ? 0.107 5.583 17.091 1.00 93.00 90 GLY A N 1
ATOM 659 C CA . GLY A 1 90 ? 1.420 5.717 17.736 1.00 93.00 90 GLY A CA 1
ATOM 660 C C . GLY A 1 90 ? 2.494 4.717 17.254 1.00 93.00 90 GLY A C 1
ATOM 661 O O . GLY A 1 90 ? 2.165 3.624 16.782 1.00 93.00 90 GLY A O 1
ATOM 662 N N . PRO A 1 91 ? 3.796 5.023 17.444 1.00 91.44 91 PRO A N 1
ATOM 663 C CA . PRO A 1 91 ? 4.920 4.290 16.839 1.00 91.44 91 PRO A CA 1
ATOM 664 C C . PRO A 1 91 ? 5.231 2.924 17.469 1.00 91.44 91 PRO A C 1
ATOM 666 O O . PRO A 1 91 ? 5.989 2.141 16.900 1.00 91.44 91 PRO A O 1
ATOM 669 N N . GLN A 1 92 ? 4.689 2.637 18.655 1.00 91.88 92 GLN A N 1
ATOM 670 C CA . GLN A 1 92 ? 4.765 1.331 19.324 1.00 91.88 92 GLN A CA 1
ATOM 671 C C . GLN A 1 92 ? 3.543 0.452 19.002 1.00 91.88 92 GLN A C 1
ATOM 673 O O . GLN A 1 92 ? 3.399 -0.635 19.569 1.00 91.88 92 GLN A O 1
ATOM 678 N N . THR A 1 93 ? 2.642 0.899 18.125 1.00 95.56 93 THR A N 1
ATOM 679 C CA . THR A 1 93 ? 1.642 0.025 17.499 1.00 95.56 93 THR A CA 1
ATOM 680 C C . THR A 1 93 ? 2.360 -0.901 16.528 1.00 95.56 93 THR A C 1
ATOM 682 O O . THR A 1 93 ? 3.223 -0.464 15.770 1.00 95.56 93 THR A O 1
ATOM 685 N N . THR A 1 94 ? 2.040 -2.191 16.559 1.00 96.88 94 THR A N 1
ATOM 686 C CA . THR A 1 94 ? 2.534 -3.138 15.553 1.00 96.88 94 THR A CA 1
ATOM 687 C C . THR A 1 94 ? 1.482 -3.271 14.464 1.00 96.88 94 THR A C 1
ATOM 689 O O . THR A 1 94 ? 0.382 -3.721 14.767 1.00 96.88 94 THR A O 1
ATOM 692 N N . VAL A 1 95 ? 1.811 -2.907 13.226 1.00 98.62 95 VAL A N 1
ATOM 693 C CA . VAL A 1 95 ? 0.955 -3.123 12.052 1.00 98.62 95 VAL A CA 1
ATOM 694 C C . VAL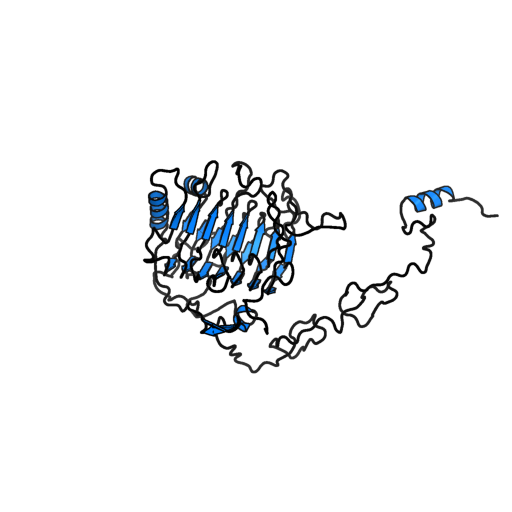 A 1 95 ? 1.791 -3.851 11.005 1.00 98.62 95 VAL A C 1
ATOM 696 O O . VAL A 1 95 ? 2.642 -3.246 10.353 1.00 98.62 95 VAL A O 1
ATOM 699 N N . GLU A 1 96 ? 1.618 -5.169 10.889 1.00 98.44 96 GLU A N 1
ATOM 700 C CA . GLU A 1 96 ? 2.367 -5.944 9.895 1.00 98.44 96 GLU A CA 1
ATOM 701 C C . GLU A 1 96 ? 1.648 -7.190 9.376 1.00 98.44 96 GLU A C 1
ATOM 703 O O . GLU A 1 96 ? 0.899 -7.813 10.114 1.00 98.44 96 GLU A O 1
ATOM 708 N N . TYR A 1 97 ? 1.918 -7.609 8.138 1.00 98.44 97 TYR A N 1
ATOM 709 C CA . TYR A 1 97 ? 1.160 -8.669 7.450 1.00 98.44 97 TYR A CA 1
ATOM 710 C C . TYR A 1 97 ? -0.327 -8.304 7.395 1.00 98.44 97 TYR A C 1
ATOM 712 O O . TYR A 1 97 ? -1.178 -8.939 8.021 1.00 98.44 97 TYR A O 1
ATOM 720 N N . ILE A 1 98 ? -0.612 -7.221 6.680 1.00 98.75 98 ILE A N 1
ATOM 721 C CA . ILE A 1 98 ? -1.965 -6.757 6.383 1.00 98.75 98 ILE A CA 1
ATOM 722 C C . ILE A 1 98 ? -2.187 -6.953 4.890 1.00 98.75 98 ILE A C 1
ATOM 724 O O . ILE A 1 98 ? -1.309 -6.617 4.096 1.00 98.75 98 ILE A O 1
ATOM 728 N N . GLU A 1 99 ? -3.345 -7.471 4.500 1.00 98.44 99 GLU A N 1
ATOM 729 C CA . GLU A 1 99 ? -3.836 -7.292 3.138 1.00 98.44 99 GLU A CA 1
ATOM 730 C C . GLU A 1 99 ? -5.136 -6.488 3.127 1.00 98.44 99 GLU A C 1
ATOM 732 O O . GLU A 1 99 ? -5.996 -6.661 3.997 1.00 98.44 99 GLU A O 1
ATOM 737 N N . ALA A 1 100 ? -5.275 -5.651 2.107 1.00 98.38 100 ALA A N 1
ATOM 738 C CA . ALA A 1 100 ? -6.506 -4.987 1.725 1.00 98.38 100 ALA A CA 1
ATOM 739 C C . ALA A 1 100 ? -6.791 -5.338 0.263 1.00 98.38 100 ALA A C 1
ATOM 741 O O . ALA A 1 100 ? -5.961 -5.093 -0.617 1.00 98.38 100 ALA A O 1
ATOM 742 N N . VAL A 1 101 ? -7.931 -5.986 0.018 1.00 97.88 101 VAL A N 1
ATOM 743 C CA . VAL A 1 101 ? -8.309 -6.475 -1.310 1.00 97.88 101 VAL A CA 1
ATOM 744 C C . VAL A 1 101 ? -9.731 -6.066 -1.646 1.00 97.88 101 VAL A C 1
ATOM 746 O O . VAL A 1 101 ? -10.669 -6.374 -0.901 1.00 97.88 101 VAL A O 1
ATOM 749 N N . ALA A 1 102 ? -9.901 -5.446 -2.813 1.00 96.38 102 ALA A N 1
ATOM 750 C CA . ALA A 1 102 ? -11.198 -4.988 -3.299 1.00 96.38 102 ALA A CA 1
ATOM 751 C C . ALA A 1 102 ? -11.910 -4.038 -2.321 1.00 96.38 102 ALA A C 1
ATOM 753 O O . ALA A 1 102 ? -13.117 -4.160 -2.092 1.00 96.38 102 ALA A O 1
ATOM 754 N N . SER A 1 103 ? -11.174 -3.088 -1.736 1.00 95.56 103 SER A N 1
ATOM 755 C CA . SER A 1 103 ? -11.818 -1.920 -1.131 1.00 95.56 103 SER A CA 1
ATOM 756 C C . SER A 1 103 ? -12.705 -1.213 -2.162 1.00 95.56 103 SER A C 1
ATOM 758 O O . SER A 1 103 ? -12.413 -1.241 -3.354 1.00 95.56 103 SER A O 1
ATOM 760 N N . GLY A 1 104 ? -13.820 -0.640 -1.713 1.00 93.62 104 GLY A N 1
ATOM 761 C CA . GLY A 1 104 ? -14.647 0.307 -2.474 1.00 93.62 104 GLY A CA 1
ATOM 762 C C . GLY A 1 104 ? -14.111 1.735 -2.527 1.00 93.62 104 GLY A C 1
ATOM 763 O O . GLY A 1 104 ? -14.818 2.575 -3.065 1.00 93.62 104 GLY A O 1
ATOM 764 N N . ASP A 1 105 ? -12.916 1.928 -1.979 1.00 92.88 105 ASP A N 1
ATOM 765 C CA . ASP A 1 105 ? -12.126 3.152 -1.809 1.00 92.88 105 ASP A CA 1
ATOM 766 C C . ASP A 1 105 ? -10.656 2.676 -1.848 1.00 92.88 105 ASP A C 1
ATOM 768 O O . ASP A 1 105 ? -10.366 1.721 -2.585 1.00 92.88 105 ASP A O 1
ATOM 772 N N . ASP A 1 106 ? -9.772 3.179 -0.995 1.00 95.25 106 ASP A N 1
ATOM 773 C CA . ASP A 1 106 ? -8.368 2.774 -0.829 1.00 95.25 106 ASP A CA 1
ATOM 774 C C . ASP A 1 106 ? -8.152 1.503 0.005 1.00 95.25 106 ASP A C 1
ATOM 776 O O . ASP A 1 106 ? -9.001 0.993 0.755 1.00 95.25 106 ASP A O 1
ATOM 780 N N . GLY A 1 107 ? -6.954 0.937 -0.130 1.00 97.38 107 GLY A N 1
ATOM 781 C CA . GLY A 1 107 ? -6.522 -0.235 0.627 1.00 97.38 107 GLY A CA 1
ATOM 782 C C . GLY A 1 107 ? -6.131 0.083 2.065 1.00 97.38 107 GLY A C 1
ATOM 783 O O . GLY A 1 107 ? -6.588 -0.568 3.009 1.00 97.38 107 GLY A O 1
ATOM 784 N N . VAL A 1 108 ? -5.235 1.050 2.230 1.00 98.31 108 VAL A N 1
ATOM 785 C CA . VAL A 1 108 ? -4.769 1.541 3.528 1.00 98.31 108 VAL A CA 1
ATOM 786 C C . VAL A 1 108 ? -4.620 3.049 3.423 1.00 98.31 108 VAL A C 1
ATOM 788 O O . VAL A 1 108 ? -3.806 3.490 2.622 1.00 98.31 108 VAL A O 1
ATOM 791 N N . GLN A 1 109 ? -5.311 3.792 4.282 1.00 96.31 109 GLN A N 1
ATOM 792 C CA . GLN A 1 109 ? -5.152 5.240 4.441 1.00 96.31 109 GLN A CA 1
ATOM 793 C C . GLN A 1 109 ? -4.603 5.542 5.845 1.00 96.31 109 GLN A C 1
ATOM 795 O O . GLN A 1 109 ? -4.997 4.899 6.835 1.00 96.31 109 GLN A O 1
ATOM 800 N N . ILE A 1 110 ? -3.643 6.465 5.946 1.00 97.25 110 ILE A N 1
ATOM 801 C CA . ILE A 1 110 ? -2.944 6.789 7.199 1.00 97.25 110 ILE A CA 1
ATOM 802 C C . ILE A 1 110 ? -3.006 8.291 7.492 1.00 97.25 110 ILE A C 1
ATOM 804 O O . ILE A 1 110 ? -2.149 9.045 7.035 1.00 97.25 110 ILE A O 1
ATOM 808 N N . PHE A 1 111 ? -3.940 8.661 8.370 1.00 94.00 111 PHE A N 1
ATOM 809 C CA . PHE A 1 111 ? -4.082 10.012 8.906 1.00 94.00 111 PHE A CA 1
ATOM 810 C C . PHE A 1 111 ? -3.068 10.274 10.018 1.00 94.00 111 PHE A C 1
ATOM 812 O O . PHE A 1 111 ? -3.265 9.895 11.181 1.00 94.00 111 PHE A O 1
ATOM 819 N N . GLY A 1 112 ? -1.959 10.921 9.661 1.00 92.75 112 GLY A N 1
ATOM 820 C CA . GLY A 1 112 ? -0.989 11.459 10.608 1.00 92.75 112 GLY A CA 1
ATOM 821 C C . GLY A 1 112 ? -0.318 10.448 11.551 1.00 92.75 112 GLY A C 1
ATOM 822 O O . GLY A 1 112 ? -0.217 9.239 11.322 1.00 92.75 112 GLY A O 1
ATOM 823 N N . GLY A 1 113 ? 0.212 10.957 12.663 1.00 92.88 113 GLY A N 1
ATOM 824 C CA . GLY A 1 113 ? 0.888 10.150 13.674 1.00 92.88 113 GLY A CA 1
ATOM 825 C C . GLY A 1 113 ? 2.241 9.572 13.230 1.00 92.88 113 GLY A C 1
ATOM 826 O O . GLY A 1 113 ? 2.970 10.120 12.403 1.00 92.88 113 GLY A O 1
ATOM 827 N N . LEU A 1 114 ? 2.633 8.462 13.864 1.00 93.62 114 LEU A N 1
ATOM 828 C CA . LEU A 1 114 ? 3.992 7.896 13.787 1.00 93.62 114 LEU A CA 1
ATOM 829 C C . LEU A 1 114 ? 3.991 6.366 13.621 1.00 93.62 114 LEU A C 1
ATOM 831 O O . LEU A 1 114 ? 4.995 5.704 13.905 1.00 93.62 114 LEU A O 1
ATOM 835 N N . VAL A 1 115 ? 2.859 5.779 13.226 1.00 96.44 115 VAL A N 1
ATOM 836 C CA . VAL A 1 115 ? 2.723 4.329 13.052 1.00 96.44 115 VAL A CA 1
ATOM 837 C C . VAL A 1 115 ? 3.727 3.809 12.032 1.00 96.44 115 VAL A C 1
ATOM 839 O O . VAL A 1 115 ? 4.008 4.457 11.028 1.00 96.44 115 VAL A O 1
ATOM 842 N N . ASN A 1 116 ? 4.285 2.631 12.302 1.00 97.81 116 ASN A N 1
ATOM 843 C CA . ASN A 1 116 ? 5.216 1.974 11.396 1.00 97.81 116 ASN A CA 1
ATOM 844 C C . ASN A 1 116 ? 4.552 0.721 10.823 1.00 97.81 116 ASN A C 1
ATOM 846 O O . ASN A 1 116 ? 4.056 -0.110 11.589 1.00 97.81 116 ASN A O 1
ATOM 850 N N . VAL A 1 117 ? 4.567 0.583 9.498 1.00 98.75 117 VAL A N 1
ATOM 851 C CA . VAL A 1 117 ? 3.815 -0.437 8.755 1.00 98.75 117 VAL A CA 1
ATOM 852 C C . VAL A 1 117 ? 4.747 -1.343 7.953 1.00 98.75 117 VAL A C 1
ATOM 854 O O . VAL A 1 117 ? 5.699 -0.878 7.323 1.00 98.75 117 VAL A O 1
ATOM 857 N N . ARG A 1 118 ? 4.517 -2.659 7.969 1.00 98.19 118 ARG A N 1
ATOM 858 C CA . ARG A 1 118 ? 5.368 -3.607 7.229 1.00 98.19 118 ARG A CA 1
ATOM 859 C C . ARG A 1 118 ? 4.591 -4.759 6.617 1.00 98.19 118 ARG A C 1
ATOM 861 O O . ARG A 1 118 ? 3.704 -5.278 7.271 1.00 98.19 118 ARG A O 1
ATOM 868 N N . TYR A 1 119 ? 4.974 -5.243 5.436 1.00 98.69 119 TYR A N 1
ATOM 869 C CA . TYR A 1 119 ? 4.258 -6.348 4.782 1.00 98.69 119 TYR A CA 1
ATOM 870 C C . TYR A 1 119 ? 2.781 -5.964 4.561 1.00 98.69 119 TYR A C 1
ATOM 872 O O . TYR A 1 119 ? 1.874 -6.565 5.140 1.00 98.69 119 TYR A O 1
ATOM 880 N N . LEU A 1 120 ? 2.568 -4.900 3.778 1.00 98.88 120 LEU A N 1
ATOM 881 C CA . LEU A 1 120 ? 1.245 -4.428 3.353 1.00 98.88 120 LEU A CA 1
ATOM 882 C C . LEU A 1 120 ? 0.978 -4.897 1.922 1.00 98.88 120 LEU A C 1
ATOM 884 O O . LEU A 1 120 ? 1.747 -4.556 1.026 1.00 98.88 120 LEU A O 1
ATOM 888 N N . GLY A 1 121 ? -0.059 -5.704 1.709 1.00 98.75 121 GLY A N 1
ATOM 889 C CA . GLY A 1 121 ? -0.499 -6.146 0.386 1.00 98.75 121 GLY A CA 1
ATOM 890 C C . GLY A 1 121 ? -1.802 -5.466 -0.004 1.00 98.75 121 GLY A C 1
ATOM 891 O O . GLY A 1 121 ? -2.829 -5.711 0.617 1.00 98.75 121 GLY A O 1
ATOM 892 N N . LEU A 1 122 ? -1.779 -4.656 -1.050 1.00 98.75 122 LEU A N 1
ATOM 893 C CA . LEU A 1 122 ? -2.865 -3.762 -1.434 1.00 98.75 122 LEU A CA 1
ATOM 894 C C . LEU A 1 122 ? -3.241 -4.132 -2.874 1.00 98.75 122 LEU A C 1
ATOM 896 O O . LEU A 1 122 ? -2.391 -4.075 -3.759 1.00 98.75 122 LEU A O 1
ATOM 900 N N . ALA A 1 123 ? -4.452 -4.641 -3.117 1.00 97.75 123 ALA A N 1
ATOM 901 C CA . ALA A 1 123 ? -4.800 -5.175 -4.437 1.00 97.75 123 ALA A CA 1
ATOM 902 C C . ALA A 1 123 ? -6.234 -4.881 -4.861 1.00 97.75 123 ALA A C 1
ATOM 904 O O . ALA A 1 123 ? -7.197 -5.248 -4.183 1.00 97.75 123 ALA A O 1
ATOM 905 N N . PHE A 1 124 ? -6.371 -4.334 -6.068 1.00 97.00 124 PHE A N 1
ATOM 906 C CA . PHE A 1 124 ? -7.654 -4.162 -6.746 1.00 97.00 124 PHE A CA 1
ATOM 907 C C . PHE A 1 124 ? -8.679 -3.341 -5.942 1.00 97.00 124 PHE A C 1
ATOM 909 O O . PHE A 1 124 ? -9.887 -3.581 -6.057 1.00 97.00 124 PHE A O 1
ATOM 916 N N . ASN A 1 125 ? -8.205 -2.401 -5.125 1.00 96.69 125 ASN A N 1
ATOM 917 C CA . ASN A 1 125 ? -9.019 -1.369 -4.474 1.00 96.69 125 ASN A CA 1
ATOM 918 C C . ASN A 1 125 ? -9.699 -0.485 -5.534 1.00 96.69 125 ASN A C 1
ATOM 920 O O . ASN A 1 125 ? -9.434 -0.672 -6.721 1.00 96.69 125 ASN A O 1
ATOM 924 N N . ALA A 1 126 ? -10.659 0.359 -5.158 1.00 94.19 126 ALA A N 1
ATOM 925 C CA . ALA A 1 126 ? -11.371 1.181 -6.136 1.00 94.19 126 ALA A CA 1
ATOM 926 C C . ALA A 1 126 ? -10.496 2.352 -6.573 1.00 94.19 126 ALA A C 1
ATOM 928 O O . ALA A 1 126 ? -10.270 2.501 -7.774 1.00 94.19 126 ALA A O 1
ATOM 929 N N . GLU A 1 127 ? -9.990 3.077 -5.579 1.00 93.00 127 GLU A N 1
ATOM 930 C CA . GLU A 1 127 ? -9.120 4.241 -5.711 1.00 93.00 127 GLU A CA 1
ATOM 931 C C . GLU A 1 127 ? -7.702 3.745 -5.412 1.00 93.00 127 GLU A C 1
ATOM 933 O O . GLU A 1 127 ? -7.186 2.990 -6.238 1.00 93.00 127 GLU A O 1
ATOM 938 N N . ASP A 1 128 ? -7.089 3.982 -4.257 1.00 95.69 128 ASP A N 1
ATOM 939 C CA . ASP A 1 128 ? -5.641 3.794 -4.144 1.00 95.69 128 ASP A CA 1
ATOM 940 C C . ASP A 1 128 ? -5.161 2.548 -3.380 1.00 95.69 128 ASP A C 1
ATOM 942 O O . ASP A 1 128 ? -5.871 1.798 -2.692 1.00 95.69 128 ASP A O 1
ATOM 946 N N . GLY A 1 129 ? -3.885 2.223 -3.593 1.00 97.62 129 GLY A N 1
ATOM 947 C CA . GLY A 1 129 ? -3.216 1.145 -2.873 1.00 97.62 129 GLY A CA 1
ATOM 948 C C . GLY A 1 129 ? -2.963 1.537 -1.422 1.00 97.62 129 GLY A C 1
ATOM 949 O O . GLY A 1 129 ? -3.599 1.004 -0.508 1.00 97.62 129 GLY A O 1
ATOM 950 N N . LEU A 1 130 ? -1.990 2.435 -1.252 1.00 98.25 130 LEU A N 1
ATOM 951 C CA . LEU A 1 130 ? -1.619 3.097 -0.003 1.00 98.25 130 LEU A CA 1
ATOM 952 C C . LEU A 1 130 ? -1.827 4.595 -0.169 1.00 98.25 130 LEU A C 1
ATOM 954 O O . LEU A 1 130 ? -1.222 5.178 -1.064 1.00 98.25 130 LEU A O 1
ATOM 958 N N . GLU A 1 131 ? -2.533 5.192 0.770 1.00 96.12 131 GLU A N 1
ATOM 959 C CA . GLU A 1 131 ? -2.709 6.629 0.880 1.00 96.12 131 GLU A CA 1
ATOM 960 C C . GLU A 1 131 ? -2.217 7.126 2.250 1.00 96.12 131 GLU A C 1
ATOM 962 O O . GLU A 1 131 ? -2.165 6.362 3.229 1.00 96.12 131 GLU A O 1
ATOM 967 N N . TYR A 1 132 ? -1.803 8.388 2.333 1.00 95.38 132 TYR A N 1
ATOM 968 C CA . TYR A 1 132 ? -1.522 9.050 3.605 1.00 95.38 132 TYR A CA 1
ATOM 969 C C . TYR A 1 132 ? -1.640 10.564 3.507 1.00 95.38 132 TYR A C 1
ATOM 971 O O . TYR A 1 132 ? -1.294 11.156 2.490 1.00 95.38 132 TYR A O 1
ATOM 979 N N . ASP A 1 133 ? -1.972 11.170 4.638 1.00 90.56 133 ASP A N 1
ATOM 980 C CA . ASP A 1 133 ? -2.190 12.599 4.802 1.00 90.56 133 ASP A CA 1
ATOM 981 C C . ASP A 1 133 ? -1.897 13.020 6.267 1.00 90.56 133 ASP A C 1
ATOM 983 O O . ASP A 1 133 ? -1.153 12.348 7.006 1.00 90.56 133 ASP A O 1
ATOM 987 N N . GLN A 1 134 ? -2.442 14.171 6.680 1.00 90.00 134 GLN A N 1
ATOM 988 C CA . GLN A 1 134 ? -2.458 14.689 8.056 1.00 90.00 134 GLN A CA 1
ATOM 989 C C . GLN A 1 134 ? -1.120 14.633 8.828 1.00 90.00 134 GLN A C 1
ATOM 991 O O . GLN A 1 134 ? -1.058 14.519 10.063 1.00 90.00 134 GLN A O 1
ATOM 996 N N . GLY A 1 135 ? -0.000 14.734 8.111 1.00 90.44 135 GLY A N 1
ATOM 997 C CA . GLY A 1 135 ? 1.313 14.838 8.723 1.00 90.44 135 GLY A CA 1
ATOM 998 C C . GLY A 1 135 ? 2.001 13.514 9.057 1.00 90.44 135 GLY A C 1
ATOM 999 O O . GLY A 1 135 ? 2.813 13.478 9.988 1.00 90.44 135 GLY A O 1
ATOM 1000 N N . TRP A 1 136 ? 1.708 12.406 8.365 1.00 94.19 136 TRP A N 1
ATOM 1001 C CA . TRP A 1 136 ? 2.290 11.106 8.732 1.00 94.19 136 TRP A CA 1
ATOM 1002 C C . TRP A 1 136 ? 3.833 11.097 8.668 1.00 94.19 136 TRP A C 1
ATOM 1004 O O . TRP A 1 136 ? 4.473 11.377 7.650 1.00 94.19 136 TRP A O 1
ATOM 1014 N N . GLN A 1 137 ? 4.458 10.741 9.796 1.00 93.25 137 GLN A N 1
ATOM 1015 C CA . GLN A 1 137 ? 5.917 10.747 10.008 1.00 93.25 137 GLN A CA 1
ATOM 1016 C C . GLN A 1 137 ? 6.485 9.340 10.303 1.00 93.25 137 GLN A C 1
ATOM 1018 O O . GLN A 1 137 ? 7.528 9.190 10.947 1.00 93.25 137 GLN A O 1
ATOM 1023 N N . GLY A 1 138 ? 5.777 8.287 9.887 1.00 95.56 138 GLY A N 1
ATOM 1024 C CA . GLY A 1 138 ? 6.143 6.893 10.150 1.00 95.56 138 GLY A CA 1
ATOM 1025 C C . GLY A 1 138 ? 7.181 6.279 9.202 1.00 95.56 138 GLY A C 1
ATOM 1026 O O . GLY A 1 138 ? 7.796 6.937 8.361 1.00 95.56 138 GLY A O 1
ATOM 1027 N N . ASN A 1 139 ? 7.372 4.964 9.345 1.00 98.12 139 ASN A N 1
ATOM 1028 C CA . ASN A 1 139 ? 8.202 4.145 8.458 1.00 98.12 139 ASN A CA 1
ATOM 1029 C C . ASN A 1 139 ? 7.364 3.048 7.780 1.00 98.12 139 ASN A C 1
ATOM 1031 O O . ASN A 1 139 ? 6.578 2.369 8.444 1.00 98.12 139 ASN A O 1
ATOM 1035 N N . GLY A 1 140 ? 7.602 2.812 6.489 1.00 98.69 140 GLY A N 1
ATOM 1036 C CA . GLY A 1 140 ? 6.976 1.749 5.697 1.00 98.69 140 GLY A CA 1
ATOM 1037 C C . GLY A 1 140 ? 8.008 0.803 5.076 1.00 98.69 140 GLY A C 1
ATOM 1038 O O . GLY A 1 140 ? 9.015 1.261 4.533 1.00 98.69 140 GLY A O 1
ATOM 1039 N N . GLN A 1 141 ? 7.797 -0.519 5.136 1.00 98.75 141 GLN A N 1
ATOM 1040 C CA . GLN A 1 141 ? 8.662 -1.475 4.422 1.00 98.75 141 GLN A CA 1
ATOM 1041 C C . GLN A 1 141 ? 7.925 -2.701 3.865 1.00 98.75 141 GLN A C 1
ATOM 1043 O O . GLN A 1 141 ? 7.066 -3.258 4.539 1.00 98.75 141 GLN A O 1
ATOM 1048 N N . PHE A 1 142 ? 8.325 -3.190 2.686 1.00 98.75 142 PHE A N 1
ATOM 1049 C CA . PHE A 1 142 ? 7.692 -4.340 2.018 1.00 98.75 142 PHE A CA 1
ATOM 1050 C C . PHE A 1 142 ? 6.207 -4.068 1.754 1.00 98.75 142 PHE A C 1
ATOM 1052 O O . PHE A 1 142 ? 5.323 -4.707 2.321 1.00 98.75 142 PHE A O 1
ATOM 1059 N N . ILE A 1 143 ? 5.953 -3.060 0.921 1.00 98.81 143 ILE A N 1
ATOM 1060 C CA . ILE A 1 143 ? 4.609 -2.647 0.507 1.00 98.81 143 ILE A CA 1
ATOM 1061 C C . ILE A 1 143 ? 4.409 -3.118 -0.932 1.00 98.81 143 ILE A C 1
ATOM 1063 O O . ILE A 1 143 ? 5.232 -2.834 -1.802 1.00 98.81 143 ILE A O 1
ATOM 1067 N N . PHE A 1 144 ? 3.350 -3.879 -1.172 1.00 98.69 144 PHE A N 1
ATOM 1068 C CA . PHE A 1 144 ? 2.932 -4.332 -2.489 1.00 98.69 144 PHE A CA 1
ATOM 1069 C C . PHE A 1 144 ? 1.607 -3.665 -2.845 1.00 98.69 144 PHE A C 1
ATOM 1071 O O . PHE A 1 144 ? 0.673 -3.747 -2.053 1.00 98.69 144 PHE A O 1
ATOM 1078 N N . SER A 1 145 ? 1.540 -3.047 -4.022 1.00 98.25 145 SER A N 1
ATOM 1079 C CA . SER A 1 145 ? 0.315 -2.469 -4.582 1.00 98.25 145 SER A CA 1
ATOM 1080 C C . SER A 1 145 ? 0.081 -3.019 -5.991 1.00 98.25 145 SER A C 1
ATOM 1082 O O . SER A 1 145 ? 1.042 -3.162 -6.754 1.00 98.25 145 SER A O 1
ATOM 1084 N N . ILE A 1 146 ? -1.164 -3.352 -6.343 1.00 97.88 146 ILE A N 1
ATOM 1085 C CA . ILE A 1 146 ? -1.542 -3.746 -7.708 1.00 97.88 146 ILE A CA 1
ATOM 1086 C C . ILE A 1 146 ? -2.908 -3.193 -8.129 1.00 97.88 146 ILE A C 1
ATOM 1088 O O . ILE A 1 146 ? -3.917 -3.403 -7.446 1.00 97.88 146 ILE A O 1
ATOM 1092 N N . THR A 1 147 ? -2.933 -2.538 -9.293 1.00 96.81 147 THR A N 1
ATOM 1093 C CA . THR A 1 147 ? -4.143 -1.985 -9.919 1.00 96.81 147 THR A CA 1
ATOM 1094 C C . THR A 1 147 ? -4.625 -2.835 -11.106 1.00 96.81 147 THR A C 1
ATOM 1096 O O . THR A 1 147 ? -3.930 -3.715 -11.618 1.00 96.81 147 THR A O 1
ATOM 1099 N N . ASP A 1 148 ? -5.875 -2.617 -11.504 1.00 95.50 148 ASP A N 1
ATOM 1100 C CA . ASP A 1 148 ? -6.567 -3.179 -12.665 1.00 95.50 148 ASP A CA 1
ATOM 1101 C C . ASP A 1 148 ? -7.667 -2.197 -13.115 1.00 95.50 148 ASP A C 1
ATOM 1103 O O . ASP A 1 148 ? -8.854 -2.533 -13.124 1.00 95.50 148 ASP A O 1
ATOM 1107 N N . GLU A 1 149 ? -7.292 -0.962 -13.453 1.00 91.69 149 GLU A N 1
ATOM 1108 C CA . GLU A 1 149 ? -8.218 0.135 -13.788 1.00 91.69 149 GLU A CA 1
ATOM 1109 C C . GLU A 1 149 ? -9.146 -0.249 -14.959 1.00 91.69 149 GLU A C 1
ATOM 1111 O O . GLU A 1 149 ? -10.329 0.090 -14.992 1.00 91.69 149 GLU A O 1
ATOM 1116 N N . LEU A 1 150 ? -8.656 -1.106 -15.864 1.00 90.12 150 LEU A N 1
ATOM 1117 C CA . LEU A 1 150 ? -9.436 -1.729 -16.943 1.00 90.12 150 LEU A CA 1
ATOM 1118 C C . LEU A 1 150 ? -10.685 -2.502 -16.455 1.00 90.12 150 LEU A C 1
ATOM 1120 O O . LEU A 1 150 ? -11.582 -2.780 -17.255 1.00 90.12 150 LEU A O 1
ATOM 1124 N N . ASN A 1 151 ? -10.751 -2.848 -15.165 1.00 90.25 151 ASN A N 1
ATOM 1125 C CA . ASN A 1 151 ? -11.896 -3.436 -14.463 1.00 90.25 151 ASN A CA 1
ATOM 1126 C C . ASN A 1 151 ? -12.356 -2.579 -13.255 1.00 90.25 151 ASN A C 1
ATOM 1128 O O . ASN A 1 151 ? -12.947 -3.101 -12.303 1.00 90.25 151 ASN A O 1
ATOM 1132 N N . GLY A 1 152 ? -12.113 -1.263 -13.305 1.00 86.94 152 GLY A N 1
ATOM 1133 C CA . GLY A 1 152 ? -12.528 -0.273 -12.307 1.00 86.94 152 GLY A CA 1
ATOM 1134 C C . GLY A 1 152 ? -11.874 -0.492 -10.947 1.00 86.94 152 GLY A C 1
ATOM 1135 O O . GLY A 1 152 ? -12.591 -0.601 -9.951 1.00 86.94 152 GLY A O 1
ATOM 1136 N N . ALA A 1 153 ? -10.555 -0.684 -10.940 1.00 90.06 153 ALA A N 1
ATOM 1137 C CA . ALA A 1 153 ? -9.778 -1.012 -9.756 1.00 90.06 153 ALA A CA 1
ATOM 1138 C C . ALA A 1 153 ? -8.430 -0.276 -9.750 1.00 90.06 153 ALA A C 1
ATOM 1140 O O . ALA A 1 153 ? -7.515 -0.720 -10.438 1.00 90.06 153 ALA A O 1
ATOM 1141 N N . GLY A 1 154 ? -8.263 0.788 -8.980 1.00 85.44 154 GLY A N 1
ATOM 1142 C CA . GLY A 1 154 ? -7.021 1.549 -8.968 1.00 85.44 154 GLY A CA 1
ATOM 1143 C C . GLY A 1 154 ? -7.128 2.832 -9.772 1.00 85.44 154 GLY A C 1
ATOM 1144 O O . GLY A 1 154 ? -7.314 2.741 -10.985 1.00 85.44 154 GLY A O 1
ATOM 1145 N N . GLU A 1 155 ? -6.915 3.972 -9.123 1.00 88.31 155 GLU A N 1
ATOM 1146 C CA . GLU A 1 155 ? -6.536 5.223 -9.792 1.00 88.31 155 GLU A CA 1
ATOM 1147 C C . GLU A 1 155 ? -5.006 5.388 -9.721 1.00 88.31 155 GLU A C 1
ATOM 1149 O O . GLU A 1 155 ? -4.322 5.426 -10.753 1.00 88.31 155 GLU A O 1
ATOM 1154 N N . HIS A 1 156 ? -4.446 5.287 -8.513 1.00 95.50 156 HIS A N 1
ATOM 1155 C CA . HIS A 1 156 ? -3.017 5.315 -8.226 1.00 95.50 156 HIS A CA 1
ATOM 1156 C C . HIS A 1 156 ? -2.520 4.013 -7.568 1.00 95.50 156 HIS A C 1
ATOM 1158 O O . HIS A 1 156 ? -3.226 3.269 -6.883 1.00 95.50 156 HIS A O 1
ATOM 1164 N N . GLY A 1 157 ? -1.227 3.715 -7.737 1.00 96.94 157 GLY A N 1
ATOM 1165 C CA . GLY A 1 157 ? -0.547 2.716 -6.902 1.00 96.94 157 GLY A CA 1
ATOM 1166 C C . GLY A 1 157 ? -0.487 3.140 -5.427 1.00 96.94 157 GLY A C 1
ATOM 1167 O O . GLY A 1 157 ? -0.517 2.281 -4.539 1.00 96.94 157 GLY A O 1
ATOM 1168 N N . GLY A 1 158 ? -0.447 4.450 -5.191 1.00 97.31 158 GLY A N 1
ATOM 1169 C CA . GLY A 1 158 ? -0.711 5.129 -3.929 1.00 97.31 158 GLY A CA 1
ATOM 1170 C C . GLY A 1 158 ? -0.738 6.644 -4.134 1.00 97.31 158 GLY A C 1
ATOM 1171 O O . GLY A 1 158 ? -0.035 7.130 -5.023 1.00 97.31 158 GLY A O 1
ATOM 1172 N N . ASP A 1 159 ? -1.512 7.364 -3.333 1.00 95.25 159 ASP A N 1
ATOM 1173 C CA . ASP A 1 159 ? -1.586 8.827 -3.375 1.00 95.25 159 ASP A CA 1
ATOM 1174 C C . ASP A 1 159 ? -1.119 9.429 -2.049 1.00 95.25 159 ASP A C 1
ATOM 1176 O O . ASP A 1 159 ? -1.382 8.904 -0.968 1.00 95.25 159 ASP A O 1
ATOM 1180 N N . TYR A 1 160 ? -0.279 10.450 -2.135 1.00 94.50 160 TYR A N 1
ATOM 1181 C CA . TYR A 1 160 ? 0.471 10.984 -1.009 1.00 94.50 160 TYR A CA 1
ATOM 1182 C C . TYR A 1 160 ? 0.105 12.454 -0.838 1.00 94.50 160 TYR A C 1
ATOM 1184 O O . TYR A 1 160 ? 0.396 13.265 -1.719 1.00 94.50 160 TYR A O 1
ATOM 1192 N N . GLU A 1 161 ? -0.444 12.787 0.330 1.00 88.94 161 GLU A N 1
ATOM 1193 C CA . GLU A 1 161 ? -0.915 14.121 0.709 1.00 88.94 161 GLU A CA 1
ATOM 1194 C C . GLU A 1 161 ? -0.124 14.682 1.901 1.00 88.94 161 GLU A C 1
ATOM 1196 O O . GLU A 1 161 ? 0.419 13.939 2.728 1.00 88.94 161 GLU A O 1
ATOM 1201 N N . GLY A 1 162 ? 0.011 16.008 1.985 1.00 81.06 162 GLY A N 1
ATOM 1202 C CA . GLY A 1 162 ? 0.804 16.686 3.018 1.00 81.06 162 GLY A CA 1
ATOM 1203 C C . GLY A 1 162 ? -0.005 17.290 4.167 1.00 81.06 162 GLY A C 1
ATOM 1204 O O . GLY A 1 162 ? 0.462 17.242 5.311 1.00 81.06 162 GLY A O 1
ATOM 1205 N N . ASP A 1 163 ? -1.176 17.848 3.868 1.00 72.25 163 ASP A N 1
ATOM 1206 C CA . ASP A 1 163 ? -2.090 18.563 4.766 1.00 72.25 163 ASP A CA 1
ATOM 1207 C C . ASP A 1 163 ? -3.539 18.412 4.269 1.00 72.25 163 ASP A C 1
ATOM 1209 O O . ASP A 1 163 ? -3.766 18.304 3.070 1.00 72.25 163 ASP A O 1
ATOM 1213 N N . ASP A 1 164 ? -4.488 18.429 5.200 1.00 65.50 164 ASP A N 1
ATOM 1214 C CA . ASP A 1 164 ? -5.933 18.233 4.982 1.00 65.50 164 ASP A CA 1
ATOM 1215 C C . ASP A 1 164 ? -6.749 19.467 5.433 1.00 65.50 164 ASP A C 1
ATOM 1217 O O . ASP A 1 164 ? -7.942 19.591 5.171 1.00 65.50 164 ASP A O 1
ATOM 1221 N N . TYR A 1 165 ? -6.122 20.447 6.104 1.00 55.88 165 TYR A N 1
ATOM 1222 C CA . TYR A 1 165 ? -6.878 21.507 6.778 1.00 55.88 165 TYR A CA 1
ATOM 1223 C C . TYR A 1 165 ? -7.762 22.354 5.833 1.00 55.88 165 TYR A C 1
ATOM 1225 O O . TYR A 1 165 ? -8.902 22.657 6.193 1.00 55.88 165 TYR A O 1
ATOM 1233 N N . GLU A 1 166 ? -7.274 22.722 4.639 1.00 55.94 166 GLU A N 1
ATOM 1234 C CA . GLU A 1 166 ? -8.079 23.307 3.553 1.00 55.94 166 GLU A CA 1
ATOM 1235 C C . GLU A 1 166 ? -7.472 22.926 2.175 1.00 55.94 166 GLU A C 1
ATOM 1237 O O . GLU A 1 166 ? -6.400 23.425 1.841 1.00 55.94 166 GLU A O 1
ATOM 1242 N N . GLU A 1 167 ? -8.195 22.161 1.331 1.00 53.22 167 GLU A N 1
ATOM 1243 C CA . GLU A 1 167 ? -7.874 21.777 -0.085 1.00 53.22 167 GLU A CA 1
ATOM 1244 C C . GLU A 1 167 ? -7.424 22.963 -0.986 1.00 53.22 167 GLU A C 1
ATOM 1246 O O . GLU A 1 167 ? -6.947 22.788 -2.101 1.00 53.22 167 GLU A O 1
ATOM 1251 N N . PHE A 1 168 ? -7.594 24.207 -0.519 1.00 54.69 168 PHE A N 1
ATOM 1252 C CA . PHE A 1 168 ? -7.270 25.441 -1.242 1.00 54.69 168 PHE A CA 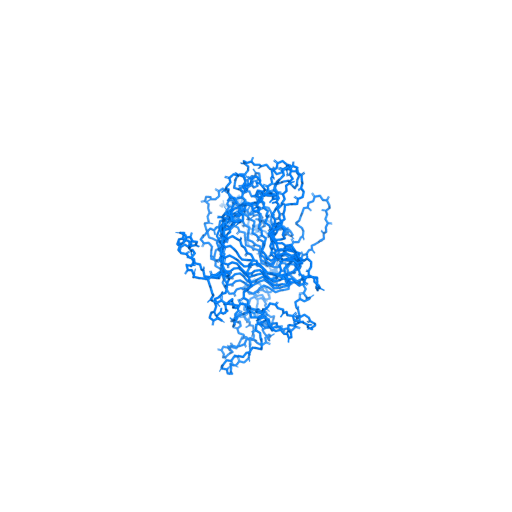1
ATOM 1253 C C . PHE A 1 168 ? -6.451 26.470 -0.424 1.00 54.69 168 PHE A C 1
ATOM 1255 O O . PHE A 1 168 ? -6.311 27.610 -0.877 1.00 54.69 168 PHE A O 1
ATOM 1262 N N . ASP A 1 169 ? -5.950 26.122 0.771 1.00 58.62 169 ASP A N 1
ATOM 1263 C CA . ASP A 1 169 ? -5.079 26.979 1.609 1.00 58.62 169 ASP A CA 1
ATOM 1264 C C . ASP A 1 169 ? -4.069 26.134 2.421 1.00 58.62 169 ASP A C 1
ATOM 1266 O O . ASP A 1 169 ? -3.935 26.298 3.634 1.00 58.62 169 ASP A O 1
ATOM 1270 N N . VAL A 1 170 ? -3.358 25.221 1.740 1.00 64.81 170 VAL A N 1
ATOM 1271 C CA . VAL A 1 170 ? -2.238 24.435 2.299 1.00 64.81 170 VAL A CA 1
ATOM 1272 C C . VAL A 1 170 ? -1.188 25.385 2.897 1.00 64.81 170 VAL A C 1
ATOM 1274 O O . VAL A 1 170 ? -0.508 26.110 2.163 1.00 64.81 170 VAL A O 1
ATOM 1277 N N . ASP A 1 171 ? -1.027 25.390 4.227 1.00 66.56 171 ASP A N 1
ATOM 1278 C CA . ASP A 1 171 ? -0.079 26.276 4.922 1.00 66.56 171 ASP A CA 1
ATOM 1279 C C . ASP A 1 171 ? 1.107 25.516 5.528 1.00 66.56 171 ASP A C 1
ATOM 1281 O O . ASP A 1 171 ? 1.020 24.766 6.506 1.00 66.56 171 ASP A O 1
ATOM 1285 N N . MET A 1 172 ? 2.295 25.843 5.020 1.00 64.38 172 MET A N 1
ATOM 1286 C CA . MET A 1 172 ? 3.550 25.521 5.688 1.00 64.38 172 MET A CA 1
ATOM 1287 C C . MET A 1 172 ? 3.616 26.187 7.077 1.00 64.38 172 MET A C 1
ATOM 1289 O O . MET A 1 172 ? 3.248 27.332 7.298 1.00 64.38 172 MET A O 1
ATOM 1293 N N . THR A 1 173 ? 4.252 25.504 8.023 1.00 70.81 173 THR A N 1
ATOM 1294 C CA . THR A 1 173 ? 4.308 25.761 9.472 1.00 70.81 173 THR A CA 1
ATOM 1295 C C . THR A 1 173 ? 3.206 25.102 10.306 1.00 70.81 173 THR A C 1
ATOM 1297 O O . THR A 1 173 ? 3.443 24.936 11.510 1.00 70.81 173 THR A O 1
ATOM 1300 N N . PHE A 1 174 ? 2.136 24.568 9.700 1.00 73.00 174 PHE A N 1
ATOM 1301 C CA . PHE A 1 174 ? 1.373 23.466 10.304 1.00 73.00 174 PHE A CA 1
ATOM 1302 C C . PHE A 1 174 ? 2.209 22.181 10.234 1.00 73.00 174 PHE A C 1
ATOM 1304 O O . PHE A 1 174 ? 2.267 21.466 9.242 1.00 73.00 174 PHE A O 1
ATOM 1311 N N . MET A 1 175 ? 2.977 21.951 11.300 1.00 79.12 175 MET A N 1
ATOM 1312 C CA . MET A 1 175 ? 3.919 20.838 11.418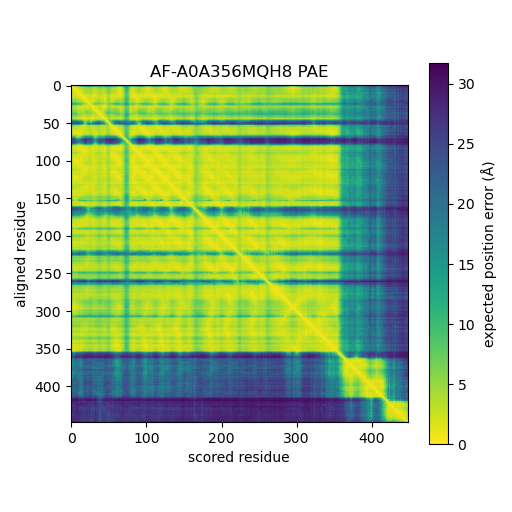 1.00 79.12 175 MET A CA 1
ATOM 1313 C C . MET A 1 175 ? 3.320 19.705 12.263 1.00 79.12 175 MET A C 1
ATOM 1315 O O . MET A 1 175 ? 2.824 19.986 13.360 1.00 79.12 175 MET A O 1
ATOM 1319 N N . PRO A 1 176 ? 3.500 18.432 11.867 1.00 83.50 176 PRO A N 1
ATOM 1320 C CA . PRO A 1 176 ? 4.387 17.946 10.803 1.00 83.50 176 PRO A CA 1
ATOM 1321 C C . PRO A 1 176 ? 3.702 17.854 9.431 1.00 83.50 176 PRO A C 1
ATOM 1323 O O . PRO A 1 176 ? 2.545 17.491 9.369 1.00 83.50 176 PRO A O 1
ATOM 1326 N N . TYR A 1 177 ? 4.427 18.058 8.331 1.00 84.94 177 TYR A N 1
ATOM 1327 C CA . TYR A 1 177 ? 3.950 17.605 7.010 1.00 84.94 177 TYR A CA 1
ATOM 1328 C C . TYR A 1 177 ? 4.105 16.095 6.891 1.00 84.94 177 TYR A C 1
ATOM 1330 O O . TYR A 1 177 ? 4.973 15.515 7.558 1.00 84.94 177 TYR A O 1
ATOM 1338 N N . SER A 1 178 ? 3.358 15.454 6.001 1.00 91.38 178 SER A N 1
ATOM 1339 C CA . SER A 1 178 ? 3.606 14.051 5.680 1.00 91.38 178 SER A CA 1
ATOM 1340 C C . SER A 1 178 ? 4.983 13.908 5.031 1.00 91.38 178 SER A C 1
ATOM 1342 O O . SER A 1 178 ? 5.285 14.549 4.029 1.00 91.38 178 SER A O 1
ATOM 1344 N N . ASN A 1 179 ? 5.865 13.108 5.631 1.00 93.69 179 ASN A N 1
ATOM 1345 C CA . ASN A 1 179 ? 7.166 12.764 5.044 1.00 93.69 179 ASN A CA 1
ATOM 1346 C C . ASN A 1 179 ? 7.684 11.423 5.599 1.00 93.69 179 ASN A C 1
ATOM 1348 O O . ASN A 1 179 ? 8.717 11.384 6.291 1.00 93.69 179 ASN A O 1
ATOM 1352 N N . PRO A 1 180 ? 6.962 10.318 5.342 1.00 96.81 180 PRO A N 1
ATOM 1353 C CA . PRO A 1 180 ? 7.335 9.003 5.830 1.00 96.81 180 PRO A CA 1
ATOM 1354 C C . PRO A 1 180 ? 8.608 8.482 5.152 1.00 96.81 180 PRO A C 1
ATOM 1356 O O . PRO A 1 180 ? 8.970 8.847 4.028 1.00 96.81 180 PRO A O 1
ATOM 1359 N N . MET A 1 181 ? 9.296 7.569 5.837 1.00 97.75 181 MET A N 1
ATOM 1360 C CA . MET A 1 181 ? 10.419 6.825 5.264 1.00 97.75 181 MET A CA 1
ATOM 1361 C C . MET A 1 181 ? 9.944 5.484 4.703 1.00 97.75 181 MET A C 1
ATOM 1363 O O . MET A 1 181 ? 9.650 4.555 5.457 1.00 97.75 181 MET A O 1
ATOM 1367 N N . LEU A 1 182 ? 9.912 5.365 3.375 1.00 98.62 182 LEU A N 1
ATOM 1368 C CA . LEU A 1 182 ? 9.383 4.197 2.669 1.00 98.62 182 LEU A CA 1
ATOM 1369 C C . LEU A 1 182 ? 10.510 3.416 1.984 1.00 98.62 182 LEU A C 1
ATOM 1371 O O . LEU A 1 182 ? 11.303 3.965 1.219 1.00 98.62 182 LEU A O 1
ATOM 1375 N N . HIS A 1 183 ? 10.599 2.116 2.250 1.00 98.50 183 HIS A N 1
ATOM 1376 C CA . HIS A 1 183 ? 11.626 1.238 1.688 1.00 98.50 183 HIS A CA 1
ATOM 1377 C C . HIS A 1 183 ? 11.011 -0.012 1.053 1.00 98.50 183 HIS A C 1
ATOM 1379 O O . HIS A 1 183 ? 10.060 -0.582 1.580 1.00 98.50 183 HIS A O 1
ATOM 1385 N N . ASN A 1 184 ? 11.627 -0.529 -0.015 1.00 98.38 184 ASN A N 1
ATOM 1386 C CA . ASN A 1 184 ? 11.302 -1.858 -0.552 1.00 98.38 184 ASN A CA 1
ATOM 1387 C C . ASN A 1 184 ? 9.820 -2.011 -0.947 1.00 98.38 184 ASN A C 1
ATOM 1389 O O . ASN A 1 184 ? 9.137 -2.911 -0.465 1.00 98.38 184 ASN A O 1
ATOM 1393 N N . GLN A 1 185 ? 9.322 -1.128 -1.812 1.00 98.56 185 GLN A N 1
ATOM 1394 C CA . GLN A 1 185 ? 7.951 -1.188 -2.332 1.00 98.56 185 GLN A CA 1
ATOM 1395 C C . GLN A 1 185 ? 7.931 -1.833 -3.726 1.00 98.56 185 GLN A C 1
ATOM 1397 O O . GLN A 1 185 ? 8.886 -1.667 -4.484 1.00 98.56 185 GLN A O 1
ATOM 1402 N N . THR A 1 186 ? 6.875 -2.565 -4.079 1.00 98.50 186 THR A N 1
ATOM 1403 C CA . THR A 1 186 ? 6.643 -3.099 -5.433 1.00 98.50 186 THR A CA 1
ATOM 1404 C C . THR A 1 186 ? 5.229 -2.756 -5.867 1.00 98.50 186 THR A C 1
ATOM 1406 O O . THR A 1 186 ? 4.276 -3.318 -5.343 1.00 98.50 186 THR A O 1
ATOM 1409 N N . TYR A 1 187 ? 5.099 -1.822 -6.798 1.00 98.44 187 TYR A N 1
ATOM 1410 C CA . TYR A 1 187 ? 3.823 -1.330 -7.309 1.00 98.44 187 TYR A CA 1
ATOM 1411 C C . TYR A 1 187 ? 3.662 -1.803 -8.761 1.00 98.44 187 TYR A C 1
ATOM 1413 O O . TYR A 1 187 ? 4.607 -1.700 -9.553 1.00 98.44 187 TYR A O 1
ATOM 1421 N N . VAL A 1 188 ? 2.494 -2.352 -9.096 1.00 98.00 188 VAL A N 1
ATOM 1422 C CA . VAL A 1 188 ? 2.171 -2.949 -10.400 1.00 98.00 188 VAL A CA 1
ATOM 1423 C C . VAL A 1 188 ? 0.902 -2.309 -10.962 1.00 98.00 188 VAL A C 1
ATOM 1425 O O . VAL A 1 188 ? -0.194 -2.532 -10.455 1.00 98.00 188 VAL A O 1
ATOM 1428 N N . GLY A 1 189 ? 1.058 -1.526 -12.021 1.00 96.69 189 GLY A N 1
ATOM 1429 C CA . GLY A 1 189 ? -0.030 -0.873 -12.730 1.00 96.69 189 GLY A CA 1
ATOM 1430 C C . GLY A 1 189 ? -0.684 -1.771 -13.770 1.00 96.69 189 GLY A C 1
ATOM 1431 O O . GLY A 1 189 ? -0.077 -2.732 -14.256 1.00 96.69 189 GLY A O 1
ATOM 1432 N N . LYS A 1 190 ? -1.923 -1.433 -14.137 1.00 93.50 190 LYS A N 1
ATOM 1433 C CA . LYS A 1 190 ? -2.579 -1.952 -15.340 1.00 93.50 190 LYS A CA 1
ATOM 1434 C C . LYS A 1 190 ? -3.754 -1.076 -15.769 1.00 93.50 190 LYS A C 1
ATOM 1436 O O . LYS A 1 190 ? -4.777 -1.023 -15.088 1.00 93.50 190 LYS A O 1
ATOM 1441 N N . GLY A 1 191 ? -3.636 -0.497 -16.958 1.00 90.12 191 GLY A N 1
ATOM 1442 C CA . GLY A 1 191 ? -4.572 0.492 -17.486 1.00 90.12 191 GLY A CA 1
ATOM 1443 C C . GLY A 1 191 ? -3.836 1.796 -17.747 1.00 90.12 191 GLY A C 1
ATOM 1444 O O . GLY A 1 191 ? -2.659 1.756 -18.106 1.00 90.12 191 GLY A O 1
ATOM 1445 N N . ASP A 1 192 ? -4.535 2.899 -17.530 1.00 92.00 192 ASP A N 1
ATOM 1446 C CA . ASP A 1 192 ? -4.056 4.271 -17.659 1.00 92.00 192 ASP A CA 1
ATOM 1447 C C . ASP A 1 192 ? -3.646 4.857 -16.271 1.00 92.00 192 ASP A C 1
ATOM 1449 O O . ASP A 1 192 ? -3.249 6.013 -16.165 1.00 92.00 192 ASP A O 1
ATOM 1453 N N . ALA A 1 193 ? -3.696 4.034 -15.209 1.00 93.75 193 ALA A N 1
ATOM 1454 C CA . ALA A 1 193 ? -3.327 4.352 -13.826 1.00 93.75 193 ALA A CA 1
ATOM 1455 C C . ALA A 1 193 ? -1.906 4.929 -13.643 1.00 93.75 193 ALA A C 1
ATOM 1457 O O . ALA A 1 193 ? -0.959 4.573 -14.358 1.00 93.75 193 ALA A O 1
ATOM 1458 N N . THR A 1 194 ? -1.743 5.716 -12.576 1.00 95.12 194 THR A N 1
ATOM 1459 C CA . THR A 1 194 ? -0.491 6.381 -12.163 1.00 95.12 194 THR A CA 1
ATOM 1460 C C . THR A 1 194 ? 0.206 5.606 -11.036 1.00 95.12 194 THR A C 1
ATOM 1462 O O . THR A 1 194 ? -0.448 5.006 -10.185 1.00 95.12 194 THR A O 1
ATOM 1465 N N . ALA A 1 195 ? 1.542 5.573 -10.988 1.00 97.06 195 ALA A N 1
ATOM 1466 C CA . ALA A 1 195 ? 2.244 4.764 -9.986 1.00 97.06 195 ALA A CA 1
ATOM 1467 C C . ALA A 1 195 ? 2.193 5.379 -8.579 1.00 97.06 195 ALA A C 1
ATOM 1469 O O . ALA A 1 195 ? 1.882 4.670 -7.622 1.00 97.06 195 ALA A O 1
ATOM 1470 N N . ILE A 1 196 ? 2.511 6.668 -8.457 1.00 97.06 196 ILE A N 1
ATOM 1471 C CA . ILE A 1 196 ? 2.357 7.471 -7.234 1.00 97.06 196 ILE A CA 1
ATOM 1472 C C . ILE A 1 196 ? 1.869 8.859 -7.648 1.00 97.06 196 ILE A C 1
ATOM 1474 O O . ILE A 1 196 ? 2.447 9.425 -8.574 1.00 97.06 196 ILE A O 1
ATOM 1478 N N . ARG A 1 197 ? 0.893 9.428 -6.944 1.00 94.00 197 ARG A N 1
ATOM 1479 C CA . ARG A 1 197 ? 0.599 10.867 -6.988 1.00 94.00 197 ARG A CA 1
ATOM 1480 C C . ARG A 1 197 ? 1.123 11.532 -5.709 1.00 94.00 197 ARG A C 1
ATOM 1482 O O . ARG A 1 197 ? 1.280 10.879 -4.679 1.00 94.00 197 ARG A O 1
ATOM 1489 N N . MET A 1 198 ? 1.558 12.785 -5.823 1.00 91.44 198 M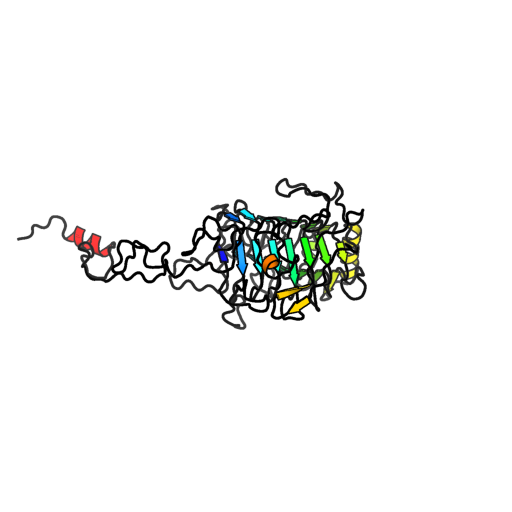ET A N 1
ATOM 1490 C CA . MET A 1 198 ? 2.052 13.600 -4.711 1.00 91.44 198 MET A CA 1
ATOM 1491 C C . MET A 1 198 ? 1.470 15.007 -4.833 1.00 91.44 198 MET A C 1
ATOM 1493 O O . MET A 1 198 ? 1.845 15.733 -5.759 1.00 91.44 198 MET A O 1
ATOM 1497 N N . HIS A 1 199 ? 0.586 15.380 -3.908 1.00 86.44 199 HIS A N 1
ATOM 1498 C CA . HIS A 1 199 ? -0.122 16.666 -3.907 1.00 86.44 199 HIS A CA 1
ATOM 1499 C C . HIS A 1 199 ? -0.348 17.200 -2.481 1.00 86.44 199 HIS A C 1
ATOM 1501 O O . HIS A 1 199 ? 0.186 16.633 -1.522 1.00 86.44 199 HIS A O 1
ATOM 1507 N N . ASN A 1 200 ? -1.024 18.341 -2.331 1.00 82.19 200 ASN A N 1
ATOM 1508 C CA . ASN A 1 200 ? -1.329 18.992 -1.051 1.00 82.19 200 ASN A CA 1
ATOM 1509 C C . ASN A 1 200 ? -0.105 19.126 -0.118 1.00 82.19 200 ASN A C 1
ATOM 1511 O O . ASN A 1 200 ? -0.166 18.875 1.087 1.00 82.19 200 ASN A O 1
ATOM 1515 N N . GLY A 1 201 ? 1.060 19.474 -0.678 1.00 82.38 201 GLY A N 1
ATOM 1516 C CA . GLY A 1 201 ? 2.300 19.649 0.090 1.00 82.38 201 GLY A CA 1
ATOM 1517 C C . GLY A 1 201 ? 2.999 18.354 0.538 1.00 82.38 201 GLY A C 1
ATOM 1518 O O . GLY A 1 201 ? 3.775 18.381 1.498 1.00 82.38 201 GLY A O 1
ATOM 1519 N N . ALA A 1 202 ? 2.736 17.209 -0.100 1.00 87.75 202 ALA A N 1
ATOM 1520 C CA . ALA A 1 202 ? 3.266 15.912 0.323 1.00 87.75 202 ALA A CA 1
ATOM 1521 C C . ALA A 1 202 ? 4.785 15.737 0.189 1.00 87.75 202 ALA A C 1
ATOM 1523 O O . ALA A 1 202 ? 5.418 16.055 -0.821 1.00 87.75 202 ALA A O 1
ATOM 1524 N N . GLY A 1 203 ? 5.383 15.116 1.208 1.00 91.31 203 GLY A N 1
ATOM 1525 C CA . GLY A 1 203 ? 6.779 14.697 1.220 1.00 91.31 203 GLY A CA 1
ATOM 1526 C C . GLY A 1 203 ? 6.932 13.180 1.236 1.00 91.31 203 GLY A C 1
ATOM 1527 O O . GLY A 1 203 ? 6.075 12.456 1.739 1.00 91.31 203 GLY A O 1
ATOM 1528 N N . VAL A 1 204 ? 8.066 12.675 0.736 1.00 95.56 204 VAL A N 1
ATOM 1529 C CA . VAL A 1 204 ? 8.427 11.255 0.907 1.00 95.56 204 VAL A CA 1
ATOM 1530 C C . VAL A 1 204 ? 9.937 11.010 0.910 1.00 95.56 204 VAL A C 1
ATOM 1532 O O . VAL A 1 204 ? 10.682 11.523 0.072 1.00 95.56 204 VAL A O 1
ATOM 1535 N N . ARG A 1 205 ? 10.415 10.134 1.800 1.00 96.38 205 ARG A N 1
ATOM 1536 C CA . ARG A 1 205 ? 11.798 9.620 1.810 1.00 96.38 205 ARG A CA 1
ATOM 1537 C C . ARG A 1 205 ? 11.809 8.167 1.339 1.00 96.38 205 ARG A C 1
ATOM 1539 O O . ARG A 1 205 ? 11.916 7.236 2.137 1.00 96.38 205 ARG A O 1
ATOM 1546 N N . MET A 1 206 ? 11.692 7.985 0.027 1.00 97.00 206 MET A N 1
ATOM 1547 C CA . MET A 1 206 ? 11.467 6.696 -0.629 1.00 97.00 206 MET A CA 1
ATOM 1548 C C . MET A 1 206 ? 12.734 6.073 -1.228 1.00 97.00 206 MET A C 1
ATOM 1550 O O . MET A 1 206 ? 13.413 6.689 -2.059 1.00 97.00 206 MET A O 1
ATOM 1554 N N . GLN A 1 207 ? 13.021 4.809 -0.888 1.00 97.62 207 GLN A N 1
ATOM 1555 C CA . GLN A 1 207 ? 14.187 4.089 -1.413 1.00 97.62 207 GLN A CA 1
ATOM 1556 C C . GLN A 1 207 ? 13.944 2.617 -1.782 1.00 97.62 207 GLN A C 1
ATOM 1558 O O . GLN A 1 207 ? 13.046 1.950 -1.269 1.00 97.62 207 GLN A O 1
ATOM 1563 N N . ASN A 1 208 ? 14.814 2.077 -2.643 1.00 98.06 208 ASN A N 1
ATOM 1564 C CA . ASN A 1 208 ? 14.881 0.652 -3.011 1.00 98.06 208 ASN A CA 1
ATOM 1565 C C . ASN A 1 208 ? 13.550 0.054 -3.513 1.00 98.06 208 ASN A C 1
ATOM 1567 O O . ASN A 1 208 ? 13.284 -1.127 -3.288 1.00 98.06 208 ASN A O 1
ATOM 1571 N N . SER A 1 209 ? 12.711 0.852 -4.169 1.00 98.44 209 SER A N 1
ATOM 1572 C CA . SER A 1 209 ? 11.371 0.471 -4.633 1.00 98.44 209 SER A CA 1
ATOM 1573 C C . SER A 1 209 ? 11.319 0.210 -6.144 1.00 98.44 209 SER A C 1
ATOM 1575 O O . SER A 1 209 ? 12.227 0.596 -6.886 1.00 98.44 209 SER A O 1
ATOM 1577 N N . LEU A 1 210 ? 10.275 -0.486 -6.590 1.00 98.00 210 LEU A N 1
ATOM 1578 C CA . LEU A 1 210 ? 10.045 -0.943 -7.958 1.00 98.00 210 LEU A CA 1
ATOM 1579 C C . LEU A 1 210 ? 8.625 -0.562 -8.402 1.00 98.00 210 LEU A C 1
ATOM 1581 O O . LEU A 1 210 ? 7.666 -0.996 -7.775 1.00 98.00 210 LEU A O 1
ATOM 1585 N N . PHE A 1 211 ? 8.506 0.183 -9.498 1.00 98.06 211 PHE A N 1
ATOM 1586 C CA . PHE A 1 211 ? 7.235 0.620 -10.090 1.00 98.06 211 PHE A CA 1
ATOM 1587 C C . PHE A 1 211 ? 7.143 0.100 -11.517 1.00 98.06 211 PHE A C 1
ATOM 1589 O O . PHE A 1 211 ? 8.091 0.278 -12.287 1.00 98.06 211 PHE A O 1
ATOM 1596 N N . VAL A 1 212 ? 6.056 -0.573 -11.889 1.00 97.44 212 VAL A N 1
ATOM 1597 C CA . VAL A 1 212 ? 5.971 -1.190 -13.217 1.00 97.44 212 VAL A CA 1
ATOM 1598 C C . VAL A 1 212 ? 4.576 -1.113 -13.837 1.00 97.44 212 VAL A C 1
ATOM 1600 O O . VAL A 1 212 ? 3.604 -1.148 -13.099 1.00 97.44 212 VAL A O 1
ATOM 1603 N N . HIS A 1 213 ? 4.479 -1.095 -15.171 1.00 96.56 213 HIS A N 1
ATOM 1604 C CA . HIS A 1 213 ? 3.221 -1.226 -15.940 1.00 96.56 213 HIS A CA 1
ATOM 1605 C C . HIS A 1 213 ? 2.144 -0.132 -15.689 1.00 96.56 213 HIS A C 1
ATOM 1607 O O . HIS A 1 213 ? 0.963 -0.366 -15.941 1.00 96.56 213 HIS A O 1
ATOM 1613 N N . TYR A 1 214 ? 2.537 1.063 -15.236 1.00 96.69 214 TYR A N 1
ATOM 1614 C CA . TYR A 1 214 ? 1.664 2.249 -15.134 1.00 96.69 214 TYR A CA 1
ATOM 1615 C C . TYR A 1 214 ? 1.784 3.142 -16.382 1.00 96.69 214 TYR A C 1
ATOM 1617 O O . TYR A 1 214 ? 2.830 3.130 -17.034 1.00 96.69 214 TYR A O 1
ATOM 1625 N N . ASP A 1 215 ? 0.770 3.948 -16.708 1.00 94.69 215 ASP A N 1
ATOM 1626 C CA . ASP A 1 215 ? 0.895 4.939 -17.793 1.00 94.69 215 ASP A CA 1
ATOM 1627 C C . ASP A 1 215 ? 1.784 6.110 -17.352 1.00 94.69 215 ASP A C 1
ATOM 1629 O O . ASP A 1 215 ? 2.736 6.478 -18.045 1.00 94.69 215 ASP A O 1
ATOM 1633 N N . LEU A 1 216 ? 1.567 6.598 -16.127 1.00 93.44 216 LEU A N 1
ATOM 1634 C CA . LEU A 1 216 ? 2.397 7.613 -15.479 1.00 93.44 216 LEU A CA 1
ATOM 1635 C C . LEU A 1 216 ? 3.201 7.026 -14.315 1.00 93.44 216 LEU A C 1
ATOM 1637 O O . LEU A 1 216 ? 2.753 6.135 -13.595 1.00 93.44 216 LEU A O 1
ATOM 1641 N N . GLY A 1 217 ? 4.429 7.514 -14.139 1.00 95.06 217 GLY A N 1
ATOM 1642 C CA . GLY A 1 217 ? 5.304 7.126 -13.037 1.00 95.06 217 GLY A CA 1
ATOM 1643 C C . GLY A 1 217 ? 4.895 7.794 -11.728 1.00 95.06 217 GLY A C 1
ATOM 1644 O O . GLY A 1 217 ? 3.847 7.488 -11.170 1.00 95.06 217 GLY A O 1
ATOM 1645 N N . ILE A 1 218 ? 5.750 8.675 -11.215 1.00 94.88 218 ILE A N 1
ATOM 1646 C CA . ILE A 1 218 ? 5.369 9.549 -10.101 1.00 94.88 218 ILE A CA 1
ATOM 1647 C C . ILE A 1 218 ? 4.864 10.867 -10.676 1.00 94.88 218 ILE A C 1
ATOM 1649 O O . ILE A 1 218 ? 5.620 11.513 -11.401 1.00 94.88 218 ILE A O 1
ATOM 1653 N N . ASP A 1 219 ? 3.629 11.246 -10.368 1.00 91.25 219 ASP A N 1
ATOM 1654 C CA . ASP A 1 219 ? 3.108 12.582 -10.641 1.00 91.25 219 ASP A CA 1
ATOM 1655 C C . ASP A 1 219 ? 3.433 13.519 -9.469 1.00 91.25 219 ASP A C 1
ATOM 1657 O O . ASP A 1 219 ? 3.298 13.139 -8.303 1.00 91.25 219 ASP A O 1
ATOM 1661 N N . PHE A 1 220 ? 3.915 14.715 -9.791 1.00 86.00 220 PHE A N 1
ATOM 1662 C CA . PHE A 1 220 ? 4.285 15.767 -8.849 1.00 86.00 220 PHE A CA 1
ATOM 1663 C C . PHE A 1 220 ? 3.482 17.023 -9.160 1.00 86.00 220 PHE A C 1
ATOM 1665 O O . PHE A 1 220 ? 3.642 17.605 -10.236 1.00 86.00 220 PHE A O 1
ATOM 1672 N N . GLU A 1 221 ? 2.690 17.450 -8.183 1.00 82.75 221 GLU A N 1
ATOM 1673 C CA . GLU A 1 221 ? 2.009 18.739 -8.176 1.00 82.75 221 GLU A CA 1
ATOM 1674 C C . GLU A 1 221 ? 2.987 19.928 -8.098 1.00 82.75 221 GLU A C 1
ATOM 1676 O O . GLU A 1 221 ? 3.978 19.897 -7.358 1.00 82.75 221 GLU A O 1
ATOM 1681 N N . ASP A 1 222 ? 2.644 20.985 -8.839 1.00 76.00 222 ASP A N 1
ATOM 1682 C CA . ASP A 1 222 ? 3.166 22.354 -8.745 1.00 76.00 222 ASP A CA 1
ATOM 1683 C C . ASP A 1 222 ? 1.972 23.331 -8.718 1.00 76.00 222 ASP A C 1
ATOM 1685 O O . ASP A 1 222 ? 1.594 23.885 -9.753 1.00 76.00 222 ASP A O 1
ATOM 1689 N N . GLU A 1 223 ? 1.326 23.511 -7.559 1.00 73.88 223 GLU A N 1
ATOM 1690 C CA . GLU A 1 223 ? 0.231 24.476 -7.365 1.00 73.88 223 GLU A CA 1
ATOM 1691 C C . GLU A 1 223 ? 0.501 25.402 -6.156 1.00 73.88 223 GLU A C 1
ATOM 1693 O O . GLU A 1 223 ? 0.563 24.986 -5.001 1.00 73.88 223 GLU A O 1
ATOM 1698 N N . ASP A 1 224 ? 0.659 26.707 -6.435 1.00 66.06 224 ASP A N 1
ATOM 1699 C CA . ASP A 1 224 ? 0.789 27.767 -5.418 1.00 66.06 224 ASP A CA 1
ATOM 1700 C C . ASP A 1 224 ? -0.415 27.708 -4.436 1.00 66.06 224 ASP A C 1
ATOM 1702 O O . ASP A 1 224 ? -1.559 27.780 -4.897 1.00 66.06 224 ASP A O 1
ATOM 1706 N N . PRO A 1 225 ? -0.211 27.740 -3.099 1.00 60.59 225 PRO A N 1
ATOM 1707 C CA . PRO A 1 225 ? 0.924 28.402 -2.453 1.00 60.59 225 PRO A CA 1
ATOM 1708 C C . PRO A 1 225 ? 2.000 27.491 -1.837 1.00 60.59 225 PRO A C 1
ATOM 1710 O O . PRO A 1 225 ? 3.011 28.048 -1.398 1.00 60.59 225 PRO A O 1
ATOM 1713 N N . CYS A 1 226 ? 1.761 26.181 -1.707 1.00 67.88 226 CYS A N 1
ATOM 1714 C CA . CYS A 1 226 ? 2.646 25.208 -1.050 1.00 67.88 226 CYS A CA 1
ATOM 1715 C C . CYS A 1 226 ? 2.383 23.789 -1.583 1.00 67.88 226 CYS A C 1
ATOM 1717 O O . CYS A 1 226 ? 1.343 23.213 -1.276 1.00 67.88 226 CYS A O 1
ATOM 1719 N N . ASP A 1 227 ? 3.346 23.207 -2.300 1.00 75.94 227 ASP A N 1
ATOM 1720 C CA . ASP A 1 227 ? 3.165 21.952 -3.049 1.00 75.94 227 ASP A CA 1
ATOM 1721 C C . ASP A 1 227 ? 4.208 20.850 -2.721 1.00 75.94 227 ASP A C 1
ATOM 1723 O O . ASP A 1 227 ? 5.109 20.996 -1.880 1.00 75.94 227 ASP A O 1
ATOM 1727 N N . ALA A 1 228 ? 4.084 19.692 -3.383 1.00 83.44 228 ALA A N 1
ATOM 1728 C CA . ALA A 1 228 ? 5.042 18.584 -3.277 1.00 83.44 228 ALA A CA 1
ATOM 1729 C C . ALA A 1 228 ? 6.452 18.945 -3.807 1.00 83.44 228 ALA A C 1
ATOM 1731 O O . ALA A 1 228 ? 7.470 18.357 -3.400 1.00 83.44 228 ALA A O 1
ATOM 1732 N N . TRP A 1 229 ? 6.534 19.924 -4.707 1.00 84.31 229 TRP A N 1
ATOM 1733 C CA . TRP A 1 229 ? 7.764 20.433 -5.301 1.00 84.31 229 TRP A CA 1
ATOM 1734 C C . TRP A 1 229 ? 8.565 21.326 -4.325 1.00 84.31 229 TRP A C 1
ATOM 1736 O O . TRP A 1 229 ? 9.796 21.203 -4.259 1.00 84.31 229 TRP A O 1
ATOM 1746 N N . GLU A 1 230 ? 7.927 22.105 -3.447 1.00 83.06 230 GLU A N 1
ATOM 1747 C CA . GLU A 1 230 ? 8.590 22.833 -2.357 1.00 83.06 230 GLU A CA 1
ATOM 1748 C C . GLU A 1 230 ? 9.366 21.892 -1.425 1.00 83.06 230 GLU A C 1
ATOM 1750 O O . GLU A 1 230 ? 10.525 22.156 -1.079 1.00 83.06 230 GLU A O 1
ATOM 1755 N N . LEU A 1 231 ? 8.769 20.758 -1.035 1.00 86.56 231 LEU A N 1
ATOM 1756 C CA . LEU A 1 231 ? 9.444 19.778 -0.178 1.00 86.56 231 LEU A CA 1
ATOM 1757 C C . LEU A 1 231 ? 10.619 19.086 -0.882 1.00 86.56 231 LEU A C 1
ATOM 1759 O O . LEU A 1 231 ? 11.598 18.716 -0.219 1.00 86.56 231 LEU A O 1
ATOM 1763 N N . LEU A 1 232 ? 10.593 18.978 -2.213 1.00 87.69 232 LEU A N 1
ATOM 1764 C CA . LEU A 1 232 ? 11.759 18.579 -3.002 1.00 87.69 232 LEU A CA 1
ATOM 1765 C C . LEU A 1 232 ? 12.860 19.653 -2.957 1.00 87.69 232 LEU A C 1
ATOM 1767 O O . LEU A 1 232 ? 14.021 19.322 -2.693 1.00 87.69 232 LEU A O 1
ATOM 1771 N N . LEU A 1 233 ? 12.514 20.933 -3.136 1.00 84.81 233 LEU A N 1
ATOM 1772 C CA . LEU A 1 233 ? 13.460 22.057 -3.081 1.00 84.81 233 LEU A CA 1
ATOM 1773 C C . LEU A 1 233 ? 14.093 22.251 -1.695 1.00 84.81 233 LEU A C 1
ATOM 1775 O O . LEU A 1 233 ? 15.274 22.604 -1.594 1.00 84.81 233 LEU A O 1
ATOM 1779 N N . PHE A 1 234 ? 13.352 21.991 -0.616 1.00 86.19 234 PHE A N 1
ATOM 1780 C CA . PHE A 1 234 ? 13.885 22.007 0.750 1.00 86.19 234 PHE A CA 1
ATOM 1781 C C . PHE A 1 234 ? 14.745 20.769 1.076 1.00 86.19 234 PHE A C 1
ATOM 1783 O O . PHE A 1 234 ? 15.479 20.775 2.068 1.00 86.19 234 PHE A O 1
ATOM 1790 N N . GLY A 1 235 ? 14.731 19.740 0.219 1.00 89.44 235 GLY A N 1
ATOM 1791 C CA . GLY A 1 235 ? 15.476 18.488 0.394 1.00 89.44 235 GLY A CA 1
ATOM 1792 C C . GLY A 1 235 ? 14.841 17.519 1.396 1.00 89.44 235 GLY A C 1
ATOM 1793 O O . GLY A 1 235 ? 15.510 16.585 1.863 1.00 89.44 235 GLY A O 1
ATOM 1794 N N . GLU A 1 236 ? 13.572 17.754 1.731 1.00 89.88 236 GLU A N 1
ATOM 1795 C CA . GLU A 1 236 ? 12.764 16.907 2.601 1.00 89.88 236 GLU A CA 1
ATOM 1796 C C . GLU A 1 236 ? 12.271 15.668 1.848 1.00 89.88 236 GLU A C 1
ATOM 1798 O O . GLU A 1 236 ? 12.399 14.558 2.379 1.00 89.88 236 GLU A O 1
ATOM 1803 N N . THR A 1 237 ? 11.826 15.838 0.598 1.00 92.75 237 THR A N 1
ATOM 1804 C CA . THR A 1 237 ? 11.542 14.741 -0.339 1.00 92.75 237 THR A CA 1
ATOM 1805 C C . THR A 1 237 ? 12.843 14.169 -0.905 1.00 92.75 237 THR A C 1
ATOM 1807 O O . THR A 1 237 ? 13.723 14.889 -1.384 1.00 92.75 237 THR A O 1
ATOM 1810 N N . GLN A 1 238 ? 12.996 12.846 -0.830 1.00 94.25 238 GLN A N 1
ATOM 1811 C CA . GLN A 1 238 ? 14.196 12.119 -1.247 1.00 94.25 238 GLN A CA 1
ATOM 1812 C C . GLN A 1 238 ? 13.829 10.790 -1.906 1.00 94.25 238 GLN A C 1
ATOM 1814 O O . GLN A 1 238 ? 13.575 9.801 -1.221 1.00 94.25 238 GLN A O 1
ATOM 1819 N N . ILE A 1 239 ? 13.898 10.737 -3.237 1.00 96.12 239 ILE A N 1
ATOM 1820 C CA . ILE A 1 239 ? 13.565 9.543 -4.024 1.00 96.12 239 ILE A CA 1
ATOM 1821 C C . ILE A 1 239 ? 14.867 8.925 -4.542 1.00 96.12 239 ILE A C 1
ATOM 1823 O O . ILE A 1 239 ? 15.565 9.535 -5.353 1.00 96.12 239 ILE A O 1
ATOM 1827 N N . ARG A 1 240 ? 15.270 7.750 -4.029 1.00 97.25 240 ARG A N 1
ATOM 1828 C CA . ARG A 1 240 ? 16.642 7.227 -4.219 1.00 97.25 240 ARG A CA 1
ATOM 1829 C C . ARG A 1 240 ? 16.719 5.718 -4.476 1.00 97.25 240 ARG A C 1
ATOM 1831 O O . ARG A 1 240 ? 16.174 4.914 -3.732 1.00 97.25 240 ARG A O 1
ATOM 1838 N N . ASN A 1 241 ? 17.522 5.309 -5.458 1.00 98.00 241 ASN A N 1
ATOM 1839 C CA . ASN A 1 241 ? 17.765 3.905 -5.818 1.00 98.00 241 ASN A CA 1
ATOM 1840 C C . ASN A 1 241 ? 16.499 3.096 -6.174 1.00 98.00 241 ASN A C 1
ATOM 1842 O O . ASN A 1 241 ? 16.418 1.907 -5.870 1.00 98.00 241 ASN A O 1
ATOM 1846 N N . ASN A 1 242 ? 15.526 3.722 -6.835 1.00 98.44 242 ASN A N 1
ATOM 1847 C CA . ASN A 1 242 ? 14.308 3.053 -7.296 1.00 98.44 242 ASN A CA 1
ATOM 1848 C C . ASN A 1 242 ? 14.437 2.571 -8.752 1.00 98.44 242 ASN A C 1
ATOM 1850 O O . ASN A 1 242 ? 15.299 3.033 -9.513 1.00 98.44 242 ASN A O 1
ATOM 1854 N N . ARG A 1 243 ? 13.608 1.604 -9.143 1.00 97.69 243 ARG A N 1
ATOM 1855 C CA . ARG A 1 243 ? 13.535 1.066 -10.507 1.00 97.69 243 ARG A CA 1
ATOM 1856 C C . ARG A 1 243 ? 12.138 1.231 -11.063 1.00 97.69 243 ARG A C 1
ATOM 1858 O O . ARG A 1 243 ? 11.156 1.081 -10.346 1.00 97.69 243 ARG A O 1
ATOM 1865 N N . PHE A 1 244 ? 12.091 1.488 -12.357 1.00 97.88 244 PHE A N 1
ATOM 1866 C CA . PHE A 1 244 ? 10.859 1.661 -13.106 1.00 97.88 244 PHE A CA 1
ATOM 1867 C C . PHE A 1 244 ? 10.880 0.734 -14.325 1.00 97.88 244 PHE A C 1
ATOM 1869 O O . PHE A 1 244 ? 11.956 0.457 -14.868 1.00 97.88 244 PHE A O 1
ATOM 1876 N N . TRP A 1 245 ? 9.732 0.236 -14.775 1.00 97.06 245 TRP A N 1
ATOM 1877 C CA . TRP A 1 245 ? 9.673 -0.566 -15.999 1.00 97.06 245 TRP A CA 1
ATOM 1878 C C . TRP A 1 245 ? 8.302 -0.547 -16.665 1.00 97.06 245 TRP A C 1
ATOM 1880 O O . TRP A 1 245 ? 7.302 -0.743 -15.991 1.00 97.06 245 TRP A O 1
ATOM 1890 N N . ALA A 1 246 ? 8.259 -0.398 -17.992 1.00 96.19 246 ALA A N 1
ATOM 1891 C CA . ALA A 1 246 ? 7.002 -0.251 -18.728 1.00 96.19 246 ALA A CA 1
ATOM 1892 C C . ALA A 1 246 ? 6.129 0.866 -18.123 1.00 96.19 246 ALA A C 1
ATOM 1894 O O . ALA A 1 246 ? 4.945 0.670 -17.891 1.00 96.19 246 ALA A O 1
ATOM 1895 N N . ILE A 1 247 ? 6.767 2.000 -17.812 1.00 96.56 247 ILE A N 1
ATOM 1896 C CA . ILE A 1 247 ? 6.078 3.252 -17.498 1.00 96.56 247 ILE A CA 1
ATOM 1897 C C . ILE A 1 247 ? 5.897 4.023 -18.802 1.00 96.56 247 ILE A C 1
ATOM 1899 O O . ILE A 1 247 ? 6.897 4.242 -19.499 1.00 96.56 247 ILE A O 1
ATOM 1903 N N . GLY A 1 248 ? 4.660 4.387 -19.130 1.00 93.88 248 GLY A N 1
ATOM 1904 C CA . GLY A 1 248 ? 4.298 5.041 -20.386 1.00 93.88 248 GLY A CA 1
ATOM 1905 C C . GLY A 1 248 ? 4.772 4.287 -21.638 1.00 93.88 248 GLY A C 1
ATOM 1906 O O . GLY A 1 248 ? 5.055 3.084 -21.626 1.00 93.88 248 GLY A O 1
ATOM 1907 N N . ASP A 1 249 ? 4.918 5.018 -22.744 1.00 89.56 249 ASP A N 1
ATOM 1908 C CA . ASP A 1 249 ? 5.258 4.459 -24.060 1.00 89.56 249 ASP A CA 1
ATOM 1909 C C . ASP A 1 249 ? 6.739 4.024 -24.186 1.00 89.56 249 ASP A C 1
ATOM 1911 O O . ASP A 1 249 ? 7.088 3.257 -25.096 1.00 89.56 249 ASP A O 1
ATOM 1915 N N . SER A 1 250 ? 7.648 4.520 -23.331 1.00 87.69 250 SER A N 1
ATOM 1916 C CA . SER A 1 250 ? 9.097 4.305 -23.498 1.00 87.69 250 SER A CA 1
ATOM 1917 C C . SER A 1 250 ? 9.907 3.995 -22.232 1.00 87.69 250 SER A C 1
ATOM 1919 O O . SER A 1 250 ? 11.066 3.579 -22.355 1.00 87.69 250 SER A O 1
ATOM 1921 N N . SER A 1 251 ? 9.335 4.158 -21.034 1.00 90.69 251 SER A N 1
ATOM 1922 C CA . SER A 1 251 ? 10.068 4.211 -19.756 1.00 90.69 251 SER A CA 1
ATOM 1923 C C . SER A 1 251 ? 11.209 5.237 -19.767 1.00 90.69 251 SER A C 1
ATOM 1925 O O . SER A 1 251 ? 12.279 5.028 -19.184 1.00 90.69 251 SER A O 1
ATOM 1927 N N . GLY A 1 252 ? 10.990 6.346 -20.475 1.00 92.50 252 GLY A N 1
ATOM 1928 C CA . GLY A 1 252 ? 11.847 7.522 -20.447 1.00 92.50 252 GLY A CA 1
ATOM 1929 C C . GLY A 1 252 ? 11.771 8.206 -19.085 1.00 92.50 252 GLY A C 1
ATOM 1930 O O . GLY A 1 252 ? 10.809 8.037 -18.342 1.00 92.50 252 GLY A O 1
ATOM 1931 N N . ILE A 1 253 ? 12.781 8.999 -18.724 1.00 92.19 253 ILE A N 1
ATOM 1932 C CA . ILE A 1 253 ? 12.763 9.676 -17.418 1.00 92.19 253 ILE A CA 1
ATOM 1933 C C . ILE A 1 253 ? 11.622 10.690 -17.287 1.00 92.19 253 ILE A C 1
ATOM 1935 O O . ILE A 1 253 ? 11.043 10.781 -16.216 1.00 92.19 253 ILE A O 1
ATOM 1939 N N . SER A 1 254 ? 11.217 11.298 -18.402 1.00 89.44 254 SER A N 1
ATOM 1940 C CA . SER A 1 254 ? 10.033 12.155 -18.520 1.00 89.44 254 SER A CA 1
ATOM 1941 C C . SER A 1 254 ? 8.683 11.423 -18.446 1.00 89.44 254 SER A C 1
ATOM 1943 O O . SER A 1 254 ? 7.649 12.059 -18.587 1.00 89.44 254 SER A O 1
ATOM 1945 N N . GLU A 1 255 ? 8.685 10.090 -18.337 1.00 89.69 255 GLU A N 1
ATOM 1946 C CA . GLU A 1 255 ? 7.493 9.256 -18.094 1.00 89.69 255 GLU A CA 1
ATOM 1947 C C . GLU A 1 255 ? 7.571 8.618 -16.694 1.00 89.69 255 GLU A C 1
ATOM 1949 O O . GLU A 1 255 ? 6.567 8.490 -16.005 1.00 89.69 255 GLU A O 1
ATOM 1954 N N . MET A 1 256 ? 8.782 8.257 -16.235 1.00 93.44 256 MET A N 1
ATOM 1955 C CA . MET A 1 256 ? 9.036 7.778 -14.865 1.00 93.44 256 MET A CA 1
ATOM 1956 C C . MET A 1 256 ? 8.722 8.827 -13.791 1.00 93.44 256 MET A C 1
ATOM 1958 O O . MET A 1 256 ? 8.462 8.455 -12.646 1.00 93.44 256 MET A O 1
ATOM 1962 N N . ILE A 1 257 ? 8.792 10.110 -14.143 1.00 89.38 257 ILE A N 1
ATOM 1963 C CA . ILE A 1 257 ? 8.348 11.207 -13.296 1.00 89.38 257 ILE A CA 1
ATOM 1964 C C . ILE A 1 257 ? 7.780 12.341 -14.149 1.00 89.38 257 ILE A C 1
ATOM 1966 O O . ILE A 1 257 ? 8.417 12.786 -15.110 1.00 89.38 257 ILE A O 1
ATOM 1970 N N . LEU A 1 258 ? 6.576 12.770 -13.787 1.00 85.88 258 LEU A N 1
ATOM 1971 C CA . LEU A 1 258 ? 5.859 13.882 -14.381 1.00 85.88 258 LEU A CA 1
ATOM 1972 C C . LEU A 1 258 ? 5.831 15.034 -13.375 1.00 85.88 258 LEU A C 1
ATOM 1974 O O . LEU A 1 258 ? 5.543 14.840 -12.202 1.00 85.88 258 LEU A O 1
ATOM 1978 N N . TYR A 1 259 ? 6.170 16.220 -13.855 1.00 79.69 259 TYR A N 1
ATOM 1979 C CA . TYR A 1 259 ? 5.888 17.496 -13.217 1.00 79.69 259 TYR A CA 1
ATOM 1980 C C . TYR A 1 259 ? 4.646 18.061 -13.908 1.00 79.69 259 TYR A C 1
ATOM 1982 O O . TYR A 1 259 ? 4.700 18.382 -15.105 1.00 79.69 259 TYR A O 1
ATOM 1990 N N . ASN A 1 260 ? 3.532 18.082 -13.185 1.00 68.44 260 ASN A N 1
ATOM 1991 C CA . ASN A 1 260 ? 2.216 18.445 -13.691 1.00 68.44 260 ASN A CA 1
ATOM 1992 C C . ASN A 1 260 ? 1.753 19.750 -13.037 1.00 68.44 260 ASN A C 1
ATOM 1994 O O . ASN A 1 260 ? 2.123 20.048 -11.908 1.00 68.44 260 ASN A O 1
ATOM 1998 N N . GLU A 1 261 ? 0.983 20.545 -13.784 1.00 65.44 261 GLU A N 1
ATOM 1999 C CA . GLU A 1 261 ? 0.848 21.995 -13.551 1.00 65.44 261 GLU A CA 1
ATOM 2000 C C . GLU A 1 261 ? 2.221 22.720 -13.719 1.00 65.44 261 GLU A C 1
ATOM 2002 O O . GLU A 1 261 ? 3.241 22.088 -14.005 1.00 65.44 261 GLU A O 1
ATOM 2007 N N . GLY A 1 262 ? 2.260 24.055 -13.839 1.00 58.12 262 GLY A N 1
ATOM 2008 C CA . GLY A 1 262 ? 3.344 24.680 -14.628 1.00 58.12 262 GLY A CA 1
ATOM 2009 C C . GLY A 1 262 ? 3.708 26.126 -14.333 1.00 58.12 262 GLY A C 1
ATOM 2010 O O . GLY A 1 262 ? 3.779 26.943 -15.266 1.00 58.12 262 GLY A O 1
ATOM 2011 N N . TYR A 1 263 ? 3.990 26.446 -13.075 1.00 66.50 263 TYR A N 1
ATOM 2012 C CA . TYR A 1 263 ? 4.418 27.777 -12.657 1.00 66.50 263 TYR A CA 1
ATOM 2013 C C . TYR A 1 263 ? 5.948 27.941 -12.669 1.00 66.50 263 TYR A C 1
ATOM 2015 O O . TYR A 1 263 ? 6.432 29.034 -13.008 1.00 66.50 263 TYR A O 1
ATOM 2023 N N . VAL A 1 264 ? 6.736 26.880 -12.430 1.00 69.94 264 VAL A N 1
ATOM 2024 C CA . VAL A 1 264 ? 8.211 26.950 -12.486 1.00 69.94 264 VAL A CA 1
ATOM 2025 C C . VAL A 1 264 ? 8.785 26.612 -13.867 1.00 69.94 264 VAL A C 1
ATOM 2027 O O . VAL A 1 264 ? 8.640 25.535 -14.446 1.00 69.94 264 VAL A O 1
ATOM 2030 N N . PHE A 1 265 ? 9.552 27.562 -14.411 1.00 73.69 265 PHE A N 1
ATOM 2031 C CA . PHE A 1 265 ? 10.312 27.352 -15.641 1.00 73.69 265 PHE A CA 1
ATOM 2032 C C . PHE A 1 265 ? 11.419 26.307 -15.424 1.00 73.69 265 PHE A C 1
ATOM 2034 O O . PHE A 1 265 ? 12.375 26.578 -14.700 1.00 73.69 265 PHE A O 1
ATOM 2041 N N . ASN A 1 266 ? 11.314 25.182 -16.139 1.00 80.62 266 ASN A N 1
ATOM 2042 C CA . ASN A 1 266 ? 12.195 24.006 -16.100 1.00 80.62 266 ASN A CA 1
ATOM 2043 C C . ASN A 1 266 ? 12.035 23.060 -14.885 1.00 80.62 266 ASN A C 1
ATOM 2045 O O . ASN A 1 266 ? 12.917 22.224 -14.705 1.00 80.62 266 ASN A O 1
ATOM 2049 N N . GLY A 1 267 ? 10.921 23.095 -14.133 1.00 84.06 267 GLY A N 1
ATOM 2050 C CA . GLY A 1 267 ? 10.666 22.166 -13.010 1.00 84.06 267 GLY A CA 1
ATOM 2051 C C . GLY A 1 267 ? 10.961 20.695 -13.349 1.00 84.06 267 GLY A C 1
ATOM 2052 O O . GLY A 1 267 ? 11.866 20.096 -12.768 1.00 84.06 267 GLY A O 1
ATOM 2053 N N . GLN A 1 268 ? 10.336 20.169 -14.412 1.00 87.75 268 GLN A N 1
ATOM 2054 C CA . GLN A 1 268 ? 10.621 18.837 -14.980 1.00 87.75 268 GLN A CA 1
ATOM 2055 C C . GLN A 1 268 ? 12.128 18.530 -15.140 1.00 87.75 268 GLN A C 1
ATOM 2057 O O . GLN A 1 268 ? 12.579 17.459 -14.742 1.00 87.75 268 GLN A O 1
ATOM 2062 N N . GLU A 1 269 ? 12.938 19.445 -15.696 1.00 89.75 269 GLU A N 1
ATOM 2063 C CA . GLU A 1 269 ? 14.379 19.195 -15.908 1.00 89.75 269 GLU A CA 1
ATOM 2064 C C . GLU A 1 269 ? 15.146 19.060 -14.577 1.00 89.75 269 GLU A C 1
ATOM 2066 O O . GLU A 1 269 ? 16.132 18.322 -14.502 1.00 89.75 269 GLU A O 1
ATOM 2071 N N . GLU A 1 270 ? 14.711 19.764 -13.526 1.00 89.00 270 GLU A N 1
ATOM 2072 C CA . GLU A 1 270 ? 15.317 19.699 -12.192 1.00 89.00 270 GLU A CA 1
ATOM 2073 C C . GLU A 1 270 ? 14.917 18.415 -11.446 1.00 89.00 270 GLU A C 1
ATOM 2075 O O . GLU A 1 270 ? 15.780 17.770 -10.838 1.00 89.00 270 GLU A O 1
ATOM 2080 N N . ILE A 1 271 ? 13.657 17.977 -11.564 1.00 89.00 271 ILE A N 1
ATOM 2081 C CA . ILE A 1 271 ? 13.205 16.693 -11.005 1.00 89.00 271 ILE A CA 1
ATOM 2082 C C . ILE A 1 271 ? 13.902 15.510 -11.701 1.00 89.00 271 ILE A C 1
ATOM 2084 O O . ILE A 1 271 ? 14.436 14.616 -11.034 1.00 89.00 271 ILE A O 1
ATOM 2088 N N . GLU A 1 272 ? 13.993 15.520 -13.036 1.00 92.50 272 GLU A N 1
ATOM 2089 C CA . GLU A 1 272 ? 14.739 14.507 -13.796 1.00 92.50 272 GLU A CA 1
ATOM 2090 C C . GLU A 1 272 ? 16.215 14.447 -13.361 1.00 92.50 272 GLU A C 1
ATOM 2092 O O . GLU A 1 272 ? 16.784 13.361 -13.193 1.00 92.50 272 GLU A O 1
ATOM 2097 N N . ALA A 1 273 ? 16.843 15.604 -13.118 1.00 92.62 273 ALA A N 1
ATOM 2098 C CA . ALA A 1 273 ? 18.203 15.669 -12.594 1.00 92.62 273 ALA A CA 1
ATOM 2099 C C . ALA A 1 273 ? 18.308 15.053 -11.186 1.00 92.62 273 ALA A C 1
ATOM 2101 O O . ALA A 1 273 ? 19.201 14.229 -10.960 1.00 92.62 273 ALA A O 1
ATOM 2102 N N . HIS A 1 274 ? 17.378 15.362 -10.270 1.00 92.31 274 HIS A N 1
ATOM 2103 C CA . HIS A 1 274 ? 17.310 14.727 -8.947 1.00 92.31 274 HIS A CA 1
ATOM 2104 C C . HIS A 1 274 ? 17.217 13.200 -9.067 1.00 92.31 274 HIS A C 1
ATOM 2106 O O . HIS A 1 274 ? 17.927 12.479 -8.356 1.00 92.31 274 HIS A O 1
ATOM 2112 N N . PHE A 1 275 ? 16.384 12.693 -9.981 1.00 94.69 275 PHE A N 1
ATOM 2113 C CA . PHE A 1 275 ? 16.218 11.259 -10.214 1.00 94.69 275 PHE A CA 1
ATOM 2114 C C . PHE A 1 275 ? 17.518 10.583 -10.661 1.00 94.69 275 PHE A C 1
ATOM 2116 O O . PHE A 1 275 ? 17.903 9.563 -10.075 1.00 94.69 275 PHE A O 1
ATOM 2123 N N . ILE A 1 276 ? 18.216 11.165 -11.643 1.00 95.88 276 ILE A N 1
ATOM 2124 C CA . ILE A 1 276 ? 19.495 10.652 -12.161 1.00 95.88 276 ILE A CA 1
ATOM 2125 C C . ILE A 1 276 ? 20.563 10.658 -11.064 1.00 95.88 276 ILE A C 1
ATOM 2127 O O . ILE A 1 276 ? 21.238 9.647 -10.849 1.00 95.88 276 ILE A O 1
ATOM 2131 N N . GLU A 1 277 ? 20.717 11.776 -10.348 1.00 96.44 277 GLU A N 1
ATOM 2132 C CA . GLU A 1 277 ? 21.725 11.921 -9.292 1.00 96.44 277 GLU A CA 1
ATOM 2133 C C . GLU A 1 277 ? 21.486 10.959 -8.117 1.00 96.44 277 GLU A C 1
ATOM 2135 O O . GLU A 1 277 ? 22.442 10.472 -7.504 1.00 96.44 277 GLU A O 1
ATOM 2140 N N . ASN A 1 278 ? 20.226 10.603 -7.851 1.00 96.62 278 ASN A N 1
ATOM 2141 C CA . ASN A 1 278 ? 19.840 9.662 -6.801 1.00 96.62 278 ASN A CA 1
ATOM 2142 C C . ASN A 1 278 ? 19.687 8.199 -7.259 1.00 96.62 278 ASN A C 1
ATOM 2144 O O . ASN A 1 278 ? 19.212 7.365 -6.485 1.00 96.62 278 ASN A O 1
ATOM 2148 N N . ASN A 1 279 ? 20.198 7.844 -8.445 1.00 97.56 279 ASN A N 1
ATOM 2149 C CA . ASN A 1 279 ? 20.259 6.467 -8.960 1.00 97.56 279 ASN A CA 1
ATOM 2150 C C . ASN A 1 279 ? 18.879 5.826 -9.209 1.00 97.56 279 ASN A C 1
ATOM 2152 O O . ASN A 1 279 ? 18.705 4.624 -8.993 1.00 97.56 279 ASN A O 1
ATOM 2156 N N . ASN A 1 280 ? 17.911 6.619 -9.671 1.00 98.00 280 ASN A N 1
ATOM 2157 C CA . ASN A 1 280 ? 16.623 6.144 -10.176 1.00 98.00 280 ASN A CA 1
ATOM 2158 C C . ASN A 1 280 ? 16.706 5.994 -11.701 1.00 98.00 280 ASN A C 1
ATOM 2160 O O . ASN A 1 280 ? 17.195 6.895 -12.381 1.00 98.00 280 ASN A O 1
ATOM 2164 N N . TYR A 1 281 ? 16.291 4.846 -12.241 1.00 97.38 281 TYR A N 1
ATOM 2165 C CA . TYR A 1 281 ? 16.317 4.589 -13.686 1.00 97.38 281 TYR A CA 1
ATOM 2166 C C . TYR A 1 281 ? 15.446 3.393 -14.085 1.00 97.38 281 TYR A C 1
ATOM 2168 O O . TYR A 1 281 ? 15.130 2.529 -13.261 1.00 97.38 281 TYR A O 1
ATOM 2176 N N . ALA A 1 282 ? 15.118 3.319 -15.376 1.00 97.62 282 ALA A N 1
ATOM 2177 C CA . ALA A 1 282 ? 14.366 2.211 -15.941 1.00 97.62 282 ALA A CA 1
ATOM 2178 C C . ALA A 1 282 ? 15.216 0.932 -16.047 1.00 97.62 282 ALA A C 1
ATOM 2180 O O . ALA A 1 282 ? 16.298 0.938 -16.641 1.00 97.62 282 ALA A O 1
ATOM 2181 N N . ALA A 1 283 ? 14.716 -0.181 -15.511 1.00 97.06 283 ALA A N 1
ATOM 2182 C CA . ALA A 1 283 ? 15.326 -1.502 -15.644 1.00 97.06 283 ALA A CA 1
ATOM 2183 C C . ALA A 1 283 ? 14.247 -2.585 -15.591 1.00 97.06 283 ALA A C 1
ATOM 2185 O O . ALA A 1 283 ? 13.397 -2.562 -14.710 1.00 97.06 283 ALA A O 1
ATOM 2186 N N . ASN A 1 284 ? 14.301 -3.557 -16.502 1.00 96.25 284 ASN A N 1
ATOM 2187 C CA . ASN A 1 284 ? 13.312 -4.631 -16.557 1.00 96.25 284 ASN A CA 1
ATOM 2188 C C . ASN A 1 284 ? 13.596 -5.694 -15.471 1.00 96.25 284 ASN A C 1
ATOM 2190 O O . ASN A 1 284 ? 14.662 -6.311 -15.534 1.00 96.25 284 ASN A O 1
ATOM 2194 N N . PRO A 1 285 ? 12.673 -5.960 -14.524 1.00 95.38 285 PRO A N 1
ATOM 2195 C CA . PRO A 1 285 ? 12.855 -6.977 -13.478 1.00 95.38 285 PRO A CA 1
ATOM 2196 C C . PRO A 1 285 ? 12.879 -8.424 -13.998 1.00 95.38 285 PRO A C 1
ATOM 2198 O O . PRO A 1 285 ? 13.325 -9.316 -13.279 1.00 95.38 285 PRO A O 1
ATOM 2201 N N . GLN A 1 286 ? 12.443 -8.667 -15.241 1.00 94.12 286 GLN A N 1
ATOM 2202 C CA . GLN A 1 286 ? 12.261 -9.989 -15.869 1.00 94.12 286 GLN A CA 1
ATOM 2203 C C . GLN A 1 286 ? 11.337 -10.920 -15.066 1.00 94.12 286 GLN A C 1
ATOM 2205 O O . GLN A 1 286 ? 11.453 -12.143 -15.151 1.00 94.12 286 GLN A O 1
ATOM 2210 N N . PHE A 1 287 ? 10.447 -10.322 -14.280 1.00 93.19 287 PHE A N 1
ATOM 2211 C CA . PHE A 1 287 ? 9.403 -11.002 -13.532 1.00 93.19 287 PHE A CA 1
ATOM 2212 C C . PHE A 1 287 ? 8.108 -11.051 -14.364 1.00 93.19 287 PHE A C 1
ATOM 2214 O O . PHE A 1 287 ? 8.082 -10.493 -15.465 1.00 93.19 287 PHE A O 1
ATOM 2221 N N . ASP A 1 288 ? 7.066 -11.723 -13.881 1.00 93.06 288 ASP A N 1
ATOM 2222 C CA . ASP A 1 288 ? 5.779 -11.781 -14.581 1.00 93.06 288 ASP A CA 1
ATOM 2223 C C . ASP A 1 288 ? 4.757 -10.941 -13.817 1.00 93.06 288 ASP A C 1
ATOM 2225 O O . ASP A 1 288 ? 4.454 -11.247 -12.666 1.00 93.06 288 ASP A O 1
ATOM 2229 N N . ALA A 1 289 ? 4.287 -9.855 -14.426 1.00 92.94 289 ALA A N 1
ATOM 2230 C CA . ALA A 1 289 ? 3.320 -8.928 -13.836 1.00 92.94 289 ALA A CA 1
ATOM 2231 C C . ALA A 1 289 ? 1.987 -8.904 -14.602 1.00 92.94 289 ALA A C 1
ATOM 2233 O O . ALA A 1 289 ? 1.033 -8.275 -14.148 1.00 92.94 289 ALA A O 1
ATOM 2234 N N . ASP A 1 290 ? 1.906 -9.596 -15.743 1.00 91.19 290 ASP A N 1
ATOM 2235 C CA . ASP A 1 290 ? 0.687 -9.661 -16.537 1.00 91.19 290 ASP A CA 1
ATOM 2236 C C . ASP A 1 290 ? -0.271 -10.689 -15.913 1.00 91.19 290 ASP A C 1
ATOM 2238 O O . ASP A 1 290 ? 0.095 -11.834 -15.659 1.00 91.19 290 ASP A O 1
ATOM 2242 N N . PHE A 1 291 ? -1.527 -10.301 -15.687 1.00 92.69 291 PHE A N 1
ATOM 2243 C CA . PHE A 1 291 ? -2.566 -11.204 -15.183 1.00 92.69 291 PHE A CA 1
ATOM 2244 C C . PHE A 1 291 ? -3.865 -11.083 -15.975 1.00 92.69 291 PHE A C 1
ATOM 2246 O O . PHE A 1 291 ? -4.245 -10.019 -16.482 1.00 92.69 291 PHE A O 1
ATOM 2253 N N . THR A 1 292 ? -4.599 -12.192 -16.018 1.00 92.25 292 THR A N 1
ATOM 2254 C CA . THR A 1 292 ? -5.953 -12.257 -16.580 1.00 92.25 292 THR A CA 1
ATOM 2255 C C . THR A 1 292 ? -6.940 -12.734 -15.530 1.00 92.25 292 THR A C 1
ATOM 2257 O O . THR A 1 292 ? -6.565 -13.469 -14.618 1.00 92.25 292 THR A O 1
ATOM 2260 N N . SER A 1 293 ? -8.202 -12.329 -15.657 1.00 92.56 293 SER A N 1
ATOM 2261 C CA . SER A 1 293 ? -9.258 -12.699 -14.719 1.00 92.56 293 SER A CA 1
ATOM 2262 C C . SER A 1 293 ? -10.567 -13.067 -15.417 1.00 92.56 293 SER A C 1
ATOM 2264 O O . SER A 1 293 ? -10.831 -12.690 -16.563 1.00 92.56 293 SER A O 1
ATOM 2266 N N . VAL A 1 294 ? -11.400 -13.827 -14.706 1.00 91.81 294 VAL A N 1
ATOM 2267 C CA . VAL A 1 294 ? -12.775 -14.174 -15.079 1.00 91.81 294 VAL A CA 1
ATOM 2268 C C . VAL A 1 294 ? -13.638 -14.043 -13.828 1.00 91.81 294 VAL A C 1
ATOM 2270 O O . VAL A 1 294 ? -13.332 -14.665 -12.817 1.00 91.81 294 VAL A O 1
ATOM 2273 N N . GLU A 1 295 ? -14.704 -13.234 -13.888 1.00 89.69 295 GLU A N 1
ATOM 2274 C CA . GLU A 1 295 ? -15.601 -12.975 -12.740 1.00 89.69 295 GLU A CA 1
ATOM 2275 C C . GLU A 1 295 ? -14.804 -12.584 -11.472 1.00 89.69 295 GLU A C 1
ATOM 2277 O O . GLU A 1 295 ? -14.981 -13.160 -10.400 1.00 89.69 295 GLU A O 1
ATOM 2282 N N . GLY A 1 296 ? -13.825 -11.683 -11.650 1.00 90.69 296 GLY A N 1
ATOM 2283 C CA . GLY A 1 296 ? -12.926 -11.188 -10.603 1.00 90.69 296 GLY A CA 1
ATOM 2284 C C . GLY A 1 296 ? -12.022 -12.240 -9.943 1.00 90.69 296 GLY A C 1
ATOM 2285 O O . GLY A 1 296 ? -11.469 -11.967 -8.884 1.00 90.69 296 GLY A O 1
ATOM 2286 N N . HIS A 1 297 ? -11.858 -13.431 -10.523 1.00 92.38 297 HIS A N 1
ATOM 2287 C CA . HIS A 1 297 ? -10.880 -14.431 -10.081 1.00 92.38 297 HIS A CA 1
ATOM 2288 C C . HIS A 1 297 ? -9.731 -14.503 -11.089 1.00 92.38 297 HIS A C 1
ATOM 2290 O O . HIS A 1 297 ? -9.972 -14.491 -12.296 1.00 92.38 297 HIS A O 1
ATOM 2296 N N . ILE A 1 298 ? -8.490 -14.569 -10.611 1.00 92.94 298 ILE A N 1
ATOM 2297 C CA . ILE A 1 298 ? -7.285 -14.590 -11.442 1.00 92.94 298 ILE A CA 1
ATOM 2298 C C . ILE A 1 298 ? -7.134 -15.970 -12.095 1.00 92.94 298 ILE A C 1
ATOM 2300 O O . ILE A 1 298 ? -7.208 -17.007 -11.438 1.00 92.94 298 ILE A O 1
ATOM 2304 N N . THR A 1 299 ? -6.938 -15.981 -13.413 1.00 91.88 299 THR A N 1
ATOM 2305 C CA . THR A 1 299 ? -6.794 -17.194 -14.236 1.00 91.88 299 THR A CA 1
ATOM 2306 C C . THR A 1 299 ? -5.402 -17.375 -14.832 1.00 91.88 299 THR A C 1
ATOM 2308 O O . THR A 1 299 ? -5.109 -18.450 -15.352 1.00 91.88 299 THR A O 1
ATOM 2311 N N . ASP A 1 300 ? -4.563 -16.342 -14.766 1.00 91.31 300 ASP A N 1
ATOM 2312 C CA . ASP A 1 300 ? -3.148 -16.378 -15.140 1.00 91.31 300 ASP A CA 1
ATOM 2313 C C . ASP A 1 300 ? -2.375 -15.572 -14.095 1.00 91.31 300 ASP A C 1
ATOM 2315 O O . ASP A 1 300 ? -2.769 -14.444 -13.789 1.00 91.31 300 ASP A O 1
ATOM 2319 N N . ALA A 1 301 ? -1.377 -16.198 -13.479 1.00 91.06 301 ALA A N 1
ATOM 2320 C CA . ALA A 1 301 ? -0.822 -15.778 -12.197 1.00 91.06 301 ALA A CA 1
ATOM 2321 C C . ALA A 1 301 ? 0.503 -15.030 -12.341 1.00 91.06 301 ALA A C 1
ATOM 2323 O O . ALA A 1 301 ? 1.372 -15.438 -13.110 1.00 91.06 301 ALA A O 1
ATOM 2324 N N . ILE A 1 302 ? 0.687 -14.000 -11.515 1.00 94.56 302 ILE A N 1
ATOM 2325 C CA . ILE A 1 302 ? 1.907 -13.195 -11.497 1.00 94.56 302 ILE A CA 1
ATOM 2326 C C . ILE A 1 302 ? 3.027 -13.890 -10.720 1.00 94.56 302 ILE A C 1
ATOM 2328 O O . ILE A 1 302 ? 2.810 -14.662 -9.781 1.00 94.56 302 ILE A O 1
ATOM 2332 N N . ASN A 1 303 ? 4.260 -13.550 -11.073 1.00 92.12 303 ASN A N 1
ATOM 2333 C CA . ASN A 1 303 ? 5.461 -13.899 -10.335 1.00 92.12 303 ASN A CA 1
ATOM 2334 C C . ASN A 1 303 ? 6.251 -12.620 -10.061 1.00 92.12 303 ASN A C 1
ATOM 2336 O O . ASN A 1 303 ? 6.890 -12.085 -10.961 1.00 92.12 303 ASN A O 1
ATOM 2340 N N . LEU A 1 304 ? 6.246 -12.176 -8.805 1.00 91.75 304 LEU A N 1
ATOM 2341 C CA . LEU A 1 304 ? 6.851 -10.915 -8.372 1.00 91.75 304 LEU A CA 1
ATOM 2342 C C . LEU A 1 304 ? 8.329 -11.022 -7.960 1.00 91.75 304 LEU A C 1
ATOM 2344 O O . LEU A 1 304 ? 8.880 -10.060 -7.432 1.00 91.75 304 LEU A O 1
ATOM 2348 N N . ALA A 1 305 ? 8.997 -12.156 -8.193 1.00 91.19 305 ALA A N 1
ATOM 2349 C CA . ALA A 1 305 ? 10.420 -12.308 -7.891 1.00 91.19 305 ALA A CA 1
ATOM 2350 C C . ALA A 1 305 ? 11.293 -11.615 -8.964 1.00 91.19 305 ALA A C 1
ATOM 2352 O O . ALA A 1 305 ? 11.351 -12.100 -10.099 1.00 91.19 305 ALA A O 1
ATOM 2353 N N . PRO A 1 306 ? 12.000 -10.509 -8.651 1.00 89.56 306 PRO A N 1
ATOM 2354 C CA . PRO A 1 306 ? 12.850 -9.826 -9.623 1.00 89.56 306 PRO A CA 1
ATOM 2355 C C . PRO A 1 306 ? 14.115 -10.639 -9.928 1.00 89.56 306 PRO A C 1
ATOM 2357 O O . PRO A 1 306 ? 14.585 -11.440 -9.121 1.00 89.56 306 PRO A O 1
ATOM 2360 N N . THR A 1 307 ? 14.740 -10.397 -11.079 1.00 88.56 307 THR A N 1
ATOM 2361 C CA . THR A 1 307 ? 16.042 -10.996 -11.402 1.00 88.56 307 THR A CA 1
ATOM 2362 C C . THR A 1 307 ? 17.153 -10.446 -10.513 1.00 88.56 307 THR A C 1
ATOM 2364 O O . THR A 1 307 ? 17.368 -9.238 -10.434 1.00 88.56 307 THR A O 1
ATOM 2367 N N . LEU A 1 308 ? 17.943 -11.346 -9.920 1.00 82.00 308 LEU A N 1
ATOM 2368 C CA . LEU A 1 308 ? 19.124 -10.992 -9.132 1.00 82.00 308 LEU A CA 1
ATOM 2369 C C . LEU A 1 308 ? 20.316 -10.600 -10.026 1.00 82.00 308 LEU A C 1
ATOM 2371 O O . LEU A 1 308 ? 21.265 -11.368 -10.209 1.00 82.00 308 LEU A O 1
ATOM 2375 N N . ASP A 1 309 ? 20.266 -9.393 -10.588 1.00 91.88 309 ASP A N 1
ATOM 2376 C CA . ASP A 1 309 ? 21.393 -8.751 -11.270 1.00 91.88 309 ASP A CA 1
ATOM 2377 C C . ASP A 1 309 ? 21.812 -7.422 -10.607 1.00 91.88 309 ASP A C 1
ATOM 2379 O O . ASP A 1 309 ? 21.302 -7.018 -9.559 1.00 91.88 309 ASP A O 1
ATOM 2383 N N . SER A 1 310 ? 22.794 -6.734 -11.199 1.00 92.62 310 SER A N 1
ATOM 2384 C CA . SER A 1 310 ? 23.332 -5.480 -10.659 1.00 92.62 310 SER A CA 1
ATOM 2385 C C . SER A 1 310 ? 22.348 -4.308 -10.652 1.00 92.62 310 SER A C 1
ATOM 2387 O O . SER A 1 310 ? 22.617 -3.326 -9.965 1.00 92.62 310 SER A O 1
ATOM 2389 N N . ASN A 1 311 ? 21.249 -4.376 -11.406 1.00 95.38 311 ASN A N 1
ATOM 2390 C CA . ASN A 1 311 ? 20.222 -3.341 -11.403 1.00 95.38 311 ASN A CA 1
ATOM 2391 C C . ASN A 1 311 ? 19.360 -3.453 -10.141 1.00 95.38 311 ASN A C 1
ATOM 2393 O O . ASN A 1 311 ? 19.069 -2.432 -9.520 1.00 95.38 311 ASN A O 1
ATOM 2397 N N . PHE A 1 312 ? 19.015 -4.680 -9.734 1.00 96.25 312 PHE A N 1
ATOM 2398 C CA . PHE A 1 312 ? 18.119 -4.966 -8.604 1.00 96.25 312 PHE A CA 1
ATOM 2399 C C . PHE A 1 312 ? 18.836 -5.251 -7.281 1.00 96.25 312 PHE A C 1
ATOM 2401 O O . PHE A 1 312 ? 18.174 -5.421 -6.264 1.00 96.25 312 PHE A O 1
ATOM 2408 N N . THR A 1 313 ? 20.173 -5.259 -7.259 1.00 94.62 313 THR A N 1
ATOM 2409 C CA . THR A 1 313 ? 20.955 -5.418 -6.021 1.00 94.62 313 THR A CA 1
ATOM 2410 C C . THR A 1 313 ? 21.119 -4.082 -5.277 1.00 94.62 313 THR A C 1
ATOM 2412 O O . THR A 1 313 ? 21.631 -3.108 -5.836 1.00 94.62 313 THR A O 1
ATOM 2415 N N . VAL A 1 314 ? 20.778 -4.035 -3.987 1.00 95.75 314 VAL A N 1
ATOM 2416 C CA . VAL A 1 314 ? 20.990 -2.871 -3.105 1.00 95.75 314 VAL A CA 1
ATOM 2417 C C . VAL A 1 314 ? 22.428 -2.855 -2.584 1.00 95.75 314 VAL A C 1
ATOM 2419 O O . VAL A 1 314 ? 22.905 -3.788 -1.939 1.00 95.75 314 VAL A O 1
ATOM 2422 N N . THR A 1 315 ? 23.147 -1.762 -2.850 1.00 95.06 315 THR A N 1
ATOM 2423 C CA . THR A 1 315 ? 24.523 -1.580 -2.356 1.00 95.06 315 THR A CA 1
ATOM 2424 C C . THR A 1 315 ? 24.540 -0.972 -0.945 1.00 95.06 315 THR A C 1
ATOM 2426 O O . THR A 1 315 ? 23.577 -0.311 -0.557 1.00 95.06 315 THR A O 1
ATOM 2429 N N . PRO A 1 316 ? 25.649 -1.078 -0.179 1.00 95.88 316 PRO A N 1
ATOM 2430 C CA . PRO A 1 316 ? 25.746 -0.497 1.167 1.00 95.88 316 PRO A CA 1
ATOM 2431 C C . PRO A 1 316 ? 25.497 1.018 1.275 1.00 95.88 316 PRO A C 1
ATOM 2433 O O . PRO A 1 316 ? 25.340 1.513 2.384 1.00 95.88 316 PRO A O 1
ATOM 2436 N N . ALA A 1 317 ? 25.484 1.759 0.160 1.00 95.19 317 ALA A N 1
ATOM 2437 C CA . ALA A 1 317 ? 25.156 3.187 0.132 1.00 95.19 317 ALA A CA 1
ATOM 2438 C C . ALA A 1 317 ? 23.641 3.482 0.199 1.00 95.19 317 ALA A C 1
ATOM 2440 O O . ALA A 1 317 ? 23.272 4.614 0.500 1.00 95.19 317 ALA A O 1
ATOM 2441 N N . TYR A 1 318 ? 22.797 2.478 -0.069 1.00 96.06 318 TYR A N 1
ATOM 2442 C CA . TYR A 1 318 ? 21.327 2.550 -0.057 1.00 96.06 318 TYR A CA 1
ATOM 2443 C C . TYR A 1 318 ? 20.701 1.548 0.931 1.00 96.06 318 TYR A C 1
ATOM 2445 O O . TYR A 1 318 ? 19.504 1.276 0.894 1.00 96.06 318 TYR A O 1
ATOM 2453 N N . MET A 1 319 ? 21.513 0.972 1.821 1.00 96.00 319 MET A N 1
ATOM 2454 C CA . MET A 1 319 ? 21.013 0.188 2.951 1.00 96.00 319 MET A CA 1
ATOM 2455 C C . MET A 1 319 ? 20.401 1.132 3.998 1.00 96.00 319 MET A C 1
ATOM 2457 O O . MET A 1 319 ? 20.999 2.180 4.268 1.00 96.00 319 MET A O 1
ATOM 2461 N N . PRO A 1 320 ? 19.259 0.779 4.616 1.00 94.88 320 PRO A N 1
ATOM 2462 C CA . PRO A 1 320 ? 18.653 1.605 5.652 1.00 94.88 320 PRO A CA 1
ATOM 2463 C C . PRO A 1 320 ? 19.593 1.748 6.858 1.00 94.88 320 PRO A C 1
ATOM 2465 O O . PRO A 1 320 ? 20.268 0.799 7.264 1.00 94.88 320 PRO A O 1
ATOM 2468 N N . ALA A 1 321 ? 19.647 2.957 7.418 1.00 92.69 321 ALA A N 1
ATOM 2469 C CA . ALA A 1 321 ? 20.469 3.273 8.586 1.00 92.69 321 ALA A CA 1
ATOM 2470 C C . ALA A 1 321 ? 19.705 3.135 9.914 1.00 92.69 321 ALA A C 1
ATOM 2472 O O . ALA A 1 321 ? 20.331 2.911 10.953 1.00 92.69 321 ALA A O 1
ATOM 2473 N N . ASP A 1 322 ? 18.376 3.275 9.884 1.00 94.88 322 ASP A N 1
ATOM 2474 C CA . ASP A 1 322 ? 17.523 3.066 11.052 1.00 94.88 322 ASP A CA 1
ATOM 2475 C C . ASP A 1 322 ? 17.340 1.553 11.310 1.00 94.88 322 ASP A C 1
ATOM 2477 O O . ASP A 1 322 ? 17.035 0.807 10.374 1.00 94.88 322 ASP A O 1
ATOM 2481 N N . PRO A 1 323 ? 17.552 1.069 12.552 1.00 95.81 323 PRO A N 1
ATOM 2482 C CA . PRO A 1 323 ? 17.477 -0.351 12.893 1.00 95.81 323 PRO A CA 1
ATOM 2483 C C . PRO A 1 323 ? 16.057 -0.935 12.903 1.00 95.81 323 PRO A C 1
ATOM 2485 O O . PRO A 1 323 ? 15.923 -2.139 13.125 1.00 95.81 323 PRO A O 1
ATOM 2488 N N . TRP A 1 324 ? 15.008 -0.125 12.723 1.00 95.88 324 TRP A N 1
ATOM 2489 C CA . TRP A 1 324 ? 13.651 -0.624 12.534 1.00 95.88 324 TRP A CA 1
ATOM 2490 C C . TRP A 1 324 ? 13.550 -1.428 11.234 1.00 95.88 324 TRP A C 1
ATOM 2492 O O . TRP A 1 324 ? 13.032 -2.546 11.265 1.00 95.88 324 TRP A O 1
ATOM 2502 N N . PHE A 1 325 ? 14.076 -0.907 10.119 1.00 98.25 325 PHE A N 1
ATOM 2503 C CA . PHE A 1 325 ? 14.042 -1.574 8.812 1.00 98.25 325 PHE A CA 1
ATOM 2504 C C . PHE A 1 325 ? 14.847 -2.879 8.804 1.00 98.25 325 PHE A C 1
ATOM 2506 O O . PHE A 1 325 ? 15.937 -2.977 9.370 1.00 98.25 325 PHE A O 1
ATOM 2513 N N . VAL A 1 326 ? 14.347 -3.875 8.075 1.00 97.50 326 VAL A N 1
ATOM 2514 C CA . VAL A 1 326 ? 15.092 -5.097 7.765 1.00 97.50 326 VAL A CA 1
ATOM 2515 C C . VAL A 1 326 ? 16.068 -4.792 6.621 1.00 97.50 326 VAL A C 1
ATOM 2517 O O . VAL A 1 326 ? 15.615 -4.457 5.526 1.00 97.50 326 VAL A O 1
ATOM 2520 N N . PRO A 1 327 ? 17.396 -4.901 6.812 1.00 96.75 327 PRO A N 1
ATOM 2521 C CA . PRO A 1 327 ? 18.344 -4.691 5.725 1.00 96.75 327 PRO A CA 1
ATOM 2522 C C . PRO A 1 327 ? 18.287 -5.870 4.744 1.00 96.75 327 PRO A C 1
ATOM 2524 O O . PRO A 1 327 ? 18.607 -7.003 5.108 1.00 96.75 327 PRO A O 1
ATOM 2527 N N . VAL A 1 328 ? 17.911 -5.588 3.497 1.00 96.00 328 VAL A N 1
ATOM 2528 C CA . VAL A 1 328 ? 17.865 -6.549 2.385 1.00 96.00 328 VAL A CA 1
ATOM 2529 C C . VAL A 1 328 ? 18.699 -6.047 1.211 1.00 96.00 328 VAL A C 1
ATOM 2531 O O . VAL A 1 328 ? 18.837 -4.843 1.005 1.00 96.00 328 VAL A O 1
ATOM 2534 N N . ASP A 1 329 ? 19.285 -6.967 0.447 1.00 94.69 329 ASP A N 1
ATOM 2535 C CA . ASP A 1 329 ? 20.171 -6.670 -0.682 1.00 94.69 329 ASP A CA 1
ATOM 2536 C C . ASP A 1 329 ? 19.456 -6.646 -2.043 1.00 94.69 329 ASP A C 1
ATOM 2538 O O . ASP A 1 329 ? 20.124 -6.613 -3.075 1.00 94.69 329 ASP A O 1
ATOM 2542 N N . TYR A 1 330 ? 18.121 -6.577 -2.057 1.00 95.19 330 TYR A N 1
ATOM 2543 C CA . TYR A 1 330 ? 17.288 -6.481 -3.259 1.00 95.19 330 TYR A CA 1
ATOM 2544 C C . TYR A 1 330 ? 16.372 -5.244 -3.260 1.00 95.1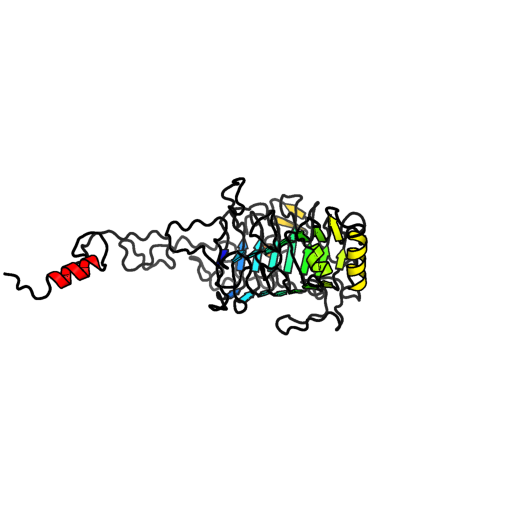9 330 TYR A C 1
ATOM 2546 O O . TYR A 1 330 ? 16.027 -4.696 -2.211 1.00 95.19 330 TYR A O 1
ATOM 2554 N N . ILE A 1 331 ? 16.004 -4.797 -4.463 1.00 97.38 331 ILE A N 1
ATOM 2555 C CA . ILE A 1 331 ? 15.017 -3.742 -4.734 1.00 97.38 331 ILE A CA 1
ATOM 2556 C C . ILE A 1 331 ? 13.627 -4.370 -4.869 1.00 97.38 331 ILE A C 1
ATOM 2558 O O . ILE A 1 331 ? 13.485 -5.423 -5.485 1.00 97.38 331 ILE A O 1
ATOM 2562 N N . GLY A 1 332 ? 12.609 -3.694 -4.338 1.00 97.44 332 GLY A N 1
ATOM 2563 C CA . GLY A 1 332 ? 11.227 -4.168 -4.307 1.00 97.44 332 GLY A CA 1
ATOM 2564 C C . GLY A 1 332 ? 10.841 -4.843 -2.989 1.00 97.44 332 GLY A C 1
ATOM 2565 O O . GLY A 1 332 ? 11.673 -5.015 -2.094 1.00 97.44 332 GLY A O 1
ATOM 2566 N N . ALA A 1 333 ? 9.567 -5.218 -2.880 1.00 97.62 333 ALA A N 1
ATOM 2567 C CA . ALA A 1 333 ? 8.967 -5.866 -1.713 1.00 97.62 333 ALA A CA 1
ATOM 2568 C C . ALA A 1 333 ? 9.207 -7.389 -1.645 1.00 97.62 333 ALA A C 1
ATOM 2570 O O . ALA A 1 333 ? 8.884 -8.013 -0.633 1.00 97.62 333 ALA A O 1
ATOM 2571 N N . PHE A 1 334 ? 9.768 -7.984 -2.704 1.00 96.19 334 PHE A N 1
ATOM 2572 C CA . PHE A 1 334 ? 9.927 -9.431 -2.868 1.00 96.19 334 PHE A CA 1
ATOM 2573 C C . PHE A 1 334 ? 11.366 -9.813 -3.200 1.00 96.19 334 PHE A C 1
ATOM 2575 O O . PHE A 1 334 ? 12.075 -9.108 -3.919 1.00 96.19 334 PHE A O 1
ATOM 2582 N N . ASN A 1 335 ? 11.787 -10.962 -2.681 1.00 91.81 335 ASN A N 1
ATOM 2583 C CA . ASN A 1 335 ? 13.129 -11.483 -2.876 1.00 91.81 335 ASN A CA 1
ATOM 2584 C C . ASN A 1 335 ? 13.232 -12.248 -4.208 1.00 91.81 335 ASN A C 1
ATOM 2586 O O . ASN A 1 335 ? 12.319 -12.965 -4.621 1.00 91.81 335 ASN A O 1
ATOM 2590 N N . ALA A 1 336 ? 14.393 -12.159 -4.851 1.00 89.50 336 ALA A N 1
ATOM 2591 C CA . ALA A 1 336 ? 14.712 -12.854 -6.097 1.00 89.50 336 ALA A CA 1
ATOM 2592 C C . ALA A 1 336 ? 14.791 -14.394 -5.969 1.00 89.50 336 ALA A C 1
ATOM 2594 O O . ALA A 1 336 ? 14.952 -15.093 -6.969 1.00 89.50 336 ALA A O 1
ATOM 2595 N N . ASP A 1 337 ? 14.716 -14.942 -4.751 1.00 88.62 337 ASP A N 1
ATOM 2596 C CA . ASP A 1 337 ? 14.670 -16.389 -4.504 1.00 88.62 337 ASP A CA 1
ATOM 2597 C C . ASP A 1 337 ? 13.273 -17.015 -4.682 1.00 88.62 337 ASP A C 1
ATOM 2599 O O . ASP A 1 337 ? 13.146 -18.239 -4.602 1.00 88.62 337 ASP A O 1
ATOM 2603 N N . GLY A 1 338 ? 12.247 -16.201 -4.956 1.00 85.75 338 GLY A N 1
ATOM 2604 C CA . GLY A 1 338 ? 10.861 -16.648 -5.110 1.00 85.75 338 GLY A CA 1
ATOM 2605 C C . GLY A 1 338 ? 10.077 -16.734 -3.800 1.00 85.75 338 GLY A C 1
ATOM 2606 O O . GLY A 1 338 ? 8.936 -17.189 -3.817 1.00 85.75 338 GLY A O 1
ATOM 2607 N N . SER A 1 339 ? 10.650 -16.313 -2.667 1.00 89.19 339 SER A N 1
ATOM 2608 C CA . SER A 1 339 ? 9.888 -16.193 -1.422 1.00 89.19 339 SER A CA 1
ATOM 2609 C C . SER A 1 339 ? 8.875 -15.049 -1.510 1.00 89.19 339 SER A C 1
ATOM 2611 O O . SER A 1 339 ? 9.216 -13.894 -1.772 1.00 89.19 339 SER A O 1
ATOM 2613 N N . ASN A 1 340 ? 7.609 -15.386 -1.272 1.00 92.12 340 ASN A N 1
ATOM 2614 C CA . ASN A 1 340 ? 6.491 -14.456 -1.272 1.00 92.12 340 ASN A CA 1
ATOM 2615 C C . ASN A 1 340 ? 5.835 -14.475 0.115 1.00 92.12 340 ASN A C 1
ATOM 2617 O O . ASN A 1 340 ? 5.348 -15.501 0.572 1.00 92.12 340 ASN A O 1
ATOM 2621 N N . TRP A 1 341 ? 5.847 -13.346 0.817 1.00 94.19 341 TRP A N 1
ATOM 2622 C CA . TRP A 1 341 ? 5.272 -13.231 2.161 1.00 94.19 341 TRP A CA 1
ATOM 2623 C C . TRP A 1 341 ? 3.739 -13.074 2.149 1.00 94.19 341 TRP A C 1
ATOM 2625 O O . TRP A 1 341 ? 3.126 -13.128 3.213 1.00 94.19 341 TRP A O 1
ATOM 2635 N N . LEU A 1 342 ? 3.124 -12.931 0.968 1.00 94.44 342 LEU A N 1
ATOM 2636 C CA . LEU A 1 342 ? 1.673 -12.967 0.752 1.00 94.44 342 LEU A CA 1
ATOM 2637 C C . LEU A 1 342 ? 1.135 -14.392 0.510 1.00 94.44 342 LEU A C 1
ATOM 2639 O O . LEU A 1 342 ? -0.065 -14.552 0.329 1.00 94.44 342 LEU A O 1
ATOM 2643 N N . THR A 1 343 ? 1.956 -15.445 0.493 1.00 88.94 343 THR A N 1
ATOM 2644 C CA . THR A 1 343 ? 1.441 -16.827 0.363 1.00 88.94 343 THR A CA 1
ATOM 2645 C C . THR A 1 343 ? 1.026 -17.428 1.710 1.00 88.94 343 THR A C 1
ATOM 2647 O O . THR A 1 343 ? 1.494 -16.998 2.764 1.00 88.94 343 THR A O 1
ATOM 2650 N N . CYS A 1 344 ? 0.188 -18.461 1.672 1.00 83.50 344 CYS A N 1
ATOM 2651 C CA . CYS A 1 344 ? -0.339 -19.258 2.787 1.00 83.50 344 CYS A CA 1
ATOM 2652 C C . CYS A 1 344 ? -1.352 -18.586 3.737 1.00 83.50 344 CYS A C 1
ATOM 2654 O O . CYS A 1 344 ? -1.838 -19.262 4.644 1.00 83.50 344 CYS A O 1
ATOM 2656 N N . TRP A 1 345 ? -1.676 -17.297 3.586 1.00 88.75 345 TRP A N 1
ATOM 2657 C CA . TRP A 1 345 ? -2.650 -16.616 4.463 1.00 88.75 345 TRP A CA 1
ATOM 2658 C C . TRP A 1 345 ? -3.571 -15.604 3.766 1.00 88.75 345 TRP A C 1
ATOM 2660 O O . TRP A 1 345 ? -4.534 -15.149 4.386 1.00 88.75 345 TRP A O 1
ATOM 2670 N N . THR A 1 346 ? -3.308 -15.251 2.503 1.00 93.00 346 THR A N 1
ATOM 2671 C CA . THR A 1 346 ? -3.975 -14.118 1.845 1.00 93.00 346 THR A CA 1
ATOM 2672 C C . THR A 1 346 ? -5.179 -14.496 0.993 1.00 93.00 346 THR A C 1
ATOM 2674 O O . THR A 1 346 ? -5.313 -15.605 0.473 1.00 93.00 346 THR A O 1
ATOM 2677 N N . TYR A 1 347 ? -6.049 -13.517 0.782 1.00 93.62 347 TYR A N 1
ATOM 2678 C CA . TYR A 1 347 ? -7.092 -13.529 -0.217 1.00 93.62 347 TYR A CA 1
ATOM 2679 C C . TYR A 1 347 ? -6.539 -13.406 -1.626 1.00 93.62 347 TYR A C 1
ATOM 2681 O O . TYR A 1 347 ? -7.068 -14.047 -2.527 1.00 93.62 347 TYR A O 1
ATOM 2689 N N . MET A 1 348 ? -5.464 -12.639 -1.819 1.00 94.56 348 MET A N 1
ATOM 2690 C CA . MET A 1 348 ? -4.768 -12.558 -3.107 1.00 94.56 348 MET A CA 1
ATOM 2691 C C . MET A 1 348 ? -4.369 -13.943 -3.628 1.00 94.56 348 MET A C 1
ATOM 2693 O O . MET A 1 348 ? -4.614 -14.278 -4.787 1.00 94.56 348 MET A O 1
ATOM 2697 N N . GLU A 1 349 ? -3.819 -14.784 -2.753 1.00 90.94 349 GLU A N 1
ATOM 2698 C CA . GLU A 1 349 ? -3.515 -16.176 -3.069 1.00 90.94 349 GLU A CA 1
ATOM 2699 C C . GLU A 1 349 ? -4.792 -16.981 -3.373 1.00 90.94 349 GLU A C 1
ATOM 2701 O O . GLU A 1 349 ? -4.854 -17.663 -4.395 1.00 90.94 349 GLU A O 1
ATOM 2706 N N . GLN A 1 350 ? -5.852 -16.846 -2.564 1.00 89.88 350 GLN A N 1
ATOM 2707 C CA . GLN A 1 350 ? -7.143 -17.504 -2.828 1.00 89.88 350 GLN A CA 1
ATOM 2708 C C . GLN A 1 350 ? -7.855 -17.024 -4.108 1.00 89.88 350 GLN A C 1
ATOM 2710 O O . GLN A 1 350 ? -8.721 -17.736 -4.619 1.00 89.88 350 GLN A O 1
ATOM 2715 N N . LEU A 1 351 ? -7.545 -15.822 -4.600 1.00 91.31 351 LEU A N 1
ATOM 2716 C CA . LEU A 1 351 ? -8.002 -15.300 -5.888 1.00 91.31 351 LEU A CA 1
ATOM 2717 C C . LEU A 1 351 ? -7.218 -15.897 -7.064 1.00 91.31 351 LEU A C 1
ATOM 2719 O O . LEU A 1 351 ? -7.638 -15.702 -8.199 1.00 91.31 351 LEU A O 1
ATOM 2723 N N . GLY A 1 352 ? -6.116 -16.612 -6.809 1.00 91.31 352 GLY A N 1
ATOM 2724 C CA . GLY A 1 352 ? -5.229 -17.192 -7.818 1.00 91.31 352 GLY A CA 1
ATOM 2725 C C . GLY A 1 352 ? -4.059 -16.294 -8.226 1.00 91.31 352 GLY A C 1
ATOM 2726 O O . GLY A 1 352 ? -3.344 -16.643 -9.163 1.00 91.31 352 GLY A O 1
ATOM 2727 N N . LEU A 1 353 ? -3.835 -15.155 -7.550 1.00 93.88 353 LEU A N 1
ATOM 2728 C CA . LEU A 1 353 ? -2.845 -14.154 -7.975 1.00 93.88 353 LEU A CA 1
ATOM 2729 C C . LEU A 1 353 ? -1.425 -14.732 -8.067 1.00 93.88 353 LEU A C 1
ATOM 2731 O O . LEU A 1 353 ? -0.694 -14.400 -8.991 1.00 93.88 353 LEU A O 1
ATOM 2735 N N . PHE A 1 354 ? -1.065 -15.640 -7.156 1.00 91.69 354 PHE A N 1
ATOM 2736 C CA . PHE A 1 354 ? 0.269 -16.252 -7.071 1.00 91.69 354 PHE A CA 1
ATOM 2737 C C . PHE A 1 354 ? 0.319 -17.714 -7.558 1.00 91.69 354 PHE A C 1
ATOM 2739 O O . PHE A 1 354 ? 1.281 -18.429 -7.277 1.00 91.69 354 PHE A O 1
ATOM 2746 N N . GLY A 1 355 ? -0.701 -18.156 -8.302 1.00 81.88 355 GLY A N 1
ATOM 2747 C CA . GLY A 1 355 ? -0.787 -19.486 -8.910 1.00 81.88 355 GLY A CA 1
ATOM 2748 C C . GLY A 1 355 ? -1.906 -20.348 -8.332 1.00 81.88 355 GLY A C 1
ATOM 2749 O O . GLY A 1 355 ? -2.681 -19.912 -7.482 1.00 81.88 355 GLY A O 1
ATOM 2750 N N . GLU A 1 356 ? -1.992 -21.604 -8.790 1.00 60.53 356 GLU A N 1
ATOM 2751 C CA . GLU A 1 356 ? -2.800 -22.600 -8.079 1.00 60.53 356 GLU A CA 1
ATOM 2752 C C . GLU A 1 356 ? -2.271 -22.760 -6.650 1.00 60.53 356 GLU A C 1
ATOM 2754 O O . GLU A 1 356 ? -1.060 -22.795 -6.422 1.00 60.53 356 GLU A O 1
ATOM 2759 N N . TRP A 1 357 ? -3.190 -22.918 -5.699 1.00 53.22 357 TRP A N 1
ATOM 2760 C CA . TRP A 1 357 ? -2.870 -23.187 -4.303 1.00 53.22 357 TRP A CA 1
ATOM 2761 C C . TRP A 1 357 ? -2.306 -24.606 -4.139 1.00 53.22 357 TRP A C 1
ATOM 2763 O O . TRP A 1 357 ? -3.019 -25.555 -3.805 1.00 53.22 357 TRP A O 1
ATOM 2773 N N . VAL A 1 358 ? -1.019 -24.777 -4.449 1.00 46.56 358 VAL A N 1
ATOM 2774 C CA . VAL A 1 358 ? -0.311 -26.056 -4.315 1.00 46.56 358 VAL A CA 1
ATOM 2775 C C . VAL A 1 358 ? 0.189 -26.209 -2.881 1.00 46.56 358 VAL A C 1
ATOM 2777 O O . VAL A 1 358 ? 1.390 -26.113 -2.623 1.00 46.56 358 VAL A O 1
ATOM 2780 N N . ASP A 1 359 ? -0.728 -26.478 -1.952 1.00 47.78 359 ASP A N 1
ATOM 2781 C CA . ASP A 1 359 ? -0.355 -26.952 -0.617 1.00 47.78 359 ASP A CA 1
ATOM 2782 C C . ASP A 1 359 ? 0.458 -28.255 -0.758 1.00 47.78 359 ASP A C 1
ATOM 2784 O O . ASP A 1 359 ? -0.015 -29.231 -1.360 1.00 47.78 359 ASP A O 1
ATOM 2788 N N . PRO A 1 360 ? 1.726 -28.279 -0.302 1.00 49.00 360 PRO A N 1
ATOM 2789 C CA . PRO A 1 360 ? 2.563 -29.466 -0.390 1.00 49.00 360 PRO A CA 1
ATOM 2790 C C . PRO A 1 360 ? 2.133 -30.570 0.587 1.00 49.00 360 PRO A C 1
ATOM 2792 O O . PRO A 1 360 ? 2.595 -31.708 0.441 1.00 49.00 360 PRO A O 1
ATOM 2795 N N . GLU A 1 361 ? 1.255 -30.278 1.549 1.00 53.62 361 GLU A N 1
ATOM 2796 C CA . GLU 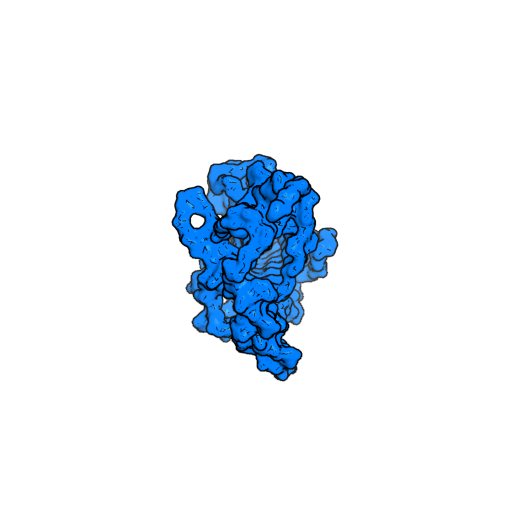A 1 361 ? 0.502 -31.287 2.291 1.00 53.62 361 GLU A CA 1
ATOM 2797 C C . GLU A 1 361 ? -0.962 -31.279 1.818 1.00 53.62 361 GLU A C 1
ATOM 2799 O O . GLU A 1 361 ? -1.484 -30.282 1.348 1.00 53.62 361 GLU A O 1
ATOM 2804 N N . VAL A 1 362 ? -1.666 -32.413 1.882 1.00 53.78 362 VAL A N 1
ATOM 2805 C CA . VAL A 1 362 ? -3.131 -32.374 1.714 1.00 53.78 362 VAL A CA 1
ATOM 2806 C C . VAL A 1 362 ? -3.697 -32.064 3.089 1.00 53.78 362 VAL A C 1
ATOM 2808 O O . VAL A 1 362 ? -4.051 -32.983 3.833 1.00 53.78 362 VAL A O 1
ATOM 2811 N N . GLY A 1 363 ? -3.678 -30.779 3.437 1.00 61.53 363 GLY A N 1
ATOM 2812 C CA . GLY A 1 363 ? -4.260 -30.268 4.665 1.00 61.53 363 GLY A CA 1
ATOM 2813 C C . GLY A 1 363 ? -5.748 -30.599 4.779 1.00 61.53 363 GLY A C 1
ATOM 2814 O O . GLY A 1 363 ? -6.452 -30.738 3.772 1.00 61.53 363 GLY A O 1
ATOM 2815 N N . SER A 1 364 ? -6.250 -30.745 6.006 1.00 76.50 364 SER A N 1
ATOM 2816 C CA . SER A 1 364 ? -7.695 -30.853 6.211 1.00 76.50 364 SER A CA 1
ATOM 2817 C C . SER A 1 364 ? -8.327 -29.502 5.875 1.00 76.50 364 SER A C 1
ATOM 2819 O O . SER A 1 364 ? -7.913 -28.469 6.402 1.00 76.50 364 SER A O 1
ATOM 2821 N N . THR A 1 365 ? -9.321 -29.516 4.993 1.00 80.25 365 THR A N 1
ATOM 2822 C CA . THR A 1 365 ? -10.129 -28.344 4.644 1.00 80.25 365 THR A CA 1
ATOM 2823 C C . THR A 1 365 ? -11.279 -28.195 5.629 1.00 80.25 365 THR A C 1
ATOM 2825 O O . THR A 1 365 ? -12.030 -29.154 5.830 1.00 80.25 365 THR A O 1
ATOM 2828 N N . GLY A 1 366 ? -11.438 -27.004 6.190 1.00 85.19 366 GLY A N 1
ATOM 2829 C CA . GLY A 1 366 ? -12.526 -26.650 7.095 1.00 85.19 366 GLY A CA 1
ATOM 2830 C C . GLY A 1 366 ? -12.344 -25.219 7.584 1.00 85.19 366 GLY A C 1
ATOM 2831 O O . GLY A 1 366 ? -11.437 -24.523 7.136 1.00 85.19 366 GLY A O 1
ATOM 2832 N N . CYS A 1 367 ? -13.173 -24.766 8.518 1.00 88.19 367 CYS A N 1
ATOM 2833 C CA . CYS A 1 367 ? -12.979 -23.432 9.065 1.00 88.19 367 CYS A CA 1
ATOM 2834 C C . CYS A 1 367 ? -11.747 -23.371 9.982 1.00 88.19 367 CYS A C 1
ATOM 2836 O O . CYS A 1 367 ? -11.689 -24.081 10.987 1.00 88.19 367 CYS A O 1
ATOM 2838 N N . THR A 1 368 ? -10.801 -22.481 9.676 1.00 85.88 368 THR A N 1
ATOM 2839 C CA . THR A 1 368 ? -9.540 -22.344 10.439 1.00 85.88 368 THR A CA 1
ATOM 2840 C C . THR A 1 368 ? -9.552 -21.247 11.503 1.00 85.88 368 THR A C 1
ATOM 2842 O O . THR A 1 368 ? -8.633 -21.172 12.321 1.00 85.88 368 THR A O 1
ATOM 2845 N N . TYR A 1 369 ? -10.585 -20.405 11.528 1.00 80.44 369 TYR A N 1
ATOM 2846 C CA . TYR A 1 369 ? -10.723 -19.329 12.507 1.00 80.44 369 TYR A CA 1
ATOM 2847 C C . TYR A 1 369 ? -11.246 -19.867 13.842 1.00 80.44 369 TYR A C 1
ATOM 2849 O O . TYR A 1 369 ? -12.368 -20.358 13.916 1.00 80.44 369 TYR A O 1
ATOM 2857 N N . ASP A 1 370 ? -10.455 -19.733 14.908 1.00 86.50 370 ASP A N 1
ATOM 2858 C CA . ASP A 1 370 ? -10.784 -20.216 16.260 1.00 86.50 370 ASP A CA 1
ATOM 2859 C C . ASP A 1 370 ? -12.010 -19.529 16.889 1.00 86.50 370 ASP A C 1
ATOM 2861 O O . ASP A 1 370 ? -12.627 -20.073 17.807 1.00 86.50 370 ASP A O 1
ATOM 2865 N N . PHE A 1 371 ? -12.394 -18.365 16.356 1.00 79.94 371 PHE A N 1
ATOM 2866 C CA . PHE A 1 371 ? -13.615 -17.635 16.696 1.00 79.94 371 PHE A CA 1
ATOM 2867 C C . PHE A 1 371 ? -14.848 -18.007 15.845 1.00 79.94 371 PHE A C 1
ATOM 2869 O O . PHE A 1 371 ? -15.923 -17.433 16.017 1.00 79.94 371 PHE A O 1
ATOM 2876 N N . ALA A 1 372 ? -14.748 -18.945 14.906 1.00 87.62 372 ALA A N 1
ATOM 2877 C CA . ALA A 1 372 ? -15.913 -19.383 14.146 1.00 87.62 372 ALA A CA 1
ATOM 2878 C C . ALA A 1 372 ? -16.707 -20.467 14.881 1.00 87.62 372 ALA A C 1
ATOM 2880 O O . ALA A 1 372 ? -16.161 -21.353 15.538 1.00 87.62 372 ALA A O 1
ATOM 2881 N N . CYS A 1 373 ? -18.021 -20.455 14.688 1.00 89.75 373 CYS A N 1
ATOM 2882 C CA . CYS A 1 373 ? -18.950 -21.408 15.289 1.00 89.75 373 CYS A CA 1
ATOM 2883 C C . CYS A 1 373 ? -18.755 -22.844 14.780 1.00 89.75 373 CYS A C 1
ATOM 2885 O O . CYS A 1 373 ? -19.086 -23.810 15.469 1.00 89.75 373 CYS A O 1
ATOM 2887 N N . ASN A 1 374 ? -18.193 -22.982 13.580 1.00 92.19 374 ASN A N 1
ATOM 2888 C CA . ASN A 1 374 ? -17.842 -24.242 12.937 1.00 92.19 374 ASN A CA 1
ATOM 2889 C C . ASN A 1 374 ? -16.323 -24.461 12.818 1.00 92.19 374 ASN A C 1
ATOM 2891 O O . ASN A 1 374 ? -15.902 -25.209 11.936 1.00 92.19 374 ASN A O 1
ATOM 2895 N N . TYR A 1 375 ? -15.519 -23.824 13.680 1.00 91.06 375 TYR A N 1
ATOM 2896 C CA . TYR A 1 375 ? -14.070 -24.030 13.751 1.00 91.06 375 TYR A CA 1
ATOM 2897 C C . TYR A 1 375 ? -13.697 -25.521 13.791 1.00 91.06 375 TYR A C 1
ATOM 2899 O O . TYR A 1 375 ? -14.195 -26.282 14.628 1.00 91.06 375 TYR A O 1
ATOM 2907 N N . ASP A 1 376 ? -12.784 -25.927 12.909 1.00 91.69 376 ASP A N 1
ATOM 2908 C CA . ASP A 1 376 ? -12.192 -27.259 12.882 1.00 91.69 376 ASP A CA 1
ATOM 2909 C C . ASP A 1 376 ? -10.715 -27.168 13.286 1.00 91.69 376 ASP A C 1
ATOM 2911 O O . ASP A 1 376 ? -9.866 -26.681 12.544 1.00 91.69 376 ASP A O 1
ATOM 2915 N N . ALA A 1 377 ? -10.396 -27.669 14.480 1.00 90.50 377 ALA A N 1
ATOM 2916 C CA . ALA A 1 377 ? -9.036 -27.663 15.017 1.00 90.50 377 ALA A CA 1
ATOM 2917 C C . ALA A 1 377 ? -8.055 -28.585 14.262 1.00 90.50 377 ALA A C 1
ATOM 2919 O O . ALA A 1 377 ? -6.849 -28.502 14.493 1.00 90.50 377 ALA A O 1
ATOM 2920 N N . GLU A 1 378 ? -8.552 -29.467 13.390 1.00 86.56 378 GLU A N 1
ATOM 2921 C CA . GLU A 1 378 ? -7.730 -30.274 12.485 1.00 86.56 378 GLU A CA 1
ATOM 2922 C C . GLU A 1 378 ? -7.612 -29.626 11.091 1.00 86.56 378 GLU A C 1
ATOM 2924 O O . GLU A 1 378 ? -6.832 -30.113 10.265 1.00 86.56 378 GLU A O 1
ATOM 2929 N N . ALA A 1 379 ? -8.355 -28.546 10.805 1.00 82.81 379 ALA A N 1
ATOM 2930 C CA . ALA A 1 379 ? -8.218 -27.803 9.560 1.00 82.81 379 ALA A CA 1
ATOM 2931 C C . ALA A 1 379 ? -6.921 -26.991 9.543 1.00 82.81 379 ALA A C 1
ATOM 2933 O O . ALA A 1 379 ? -6.622 -26.211 10.446 1.00 82.81 379 ALA A O 1
ATOM 2934 N N . THR A 1 380 ? -6.155 -27.170 8.472 1.00 77.19 380 THR A N 1
ATOM 2935 C CA . THR A 1 380 ? -4.965 -26.364 8.162 1.00 77.19 380 THR A CA 1
ATOM 2936 C C . THR A 1 380 ? -5.199 -25.459 6.957 1.00 77.19 380 THR A C 1
ATOM 2938 O O . THR A 1 380 ? -4.315 -24.691 6.592 1.00 77.19 380 THR A O 1
ATOM 2941 N N . VAL A 1 381 ? -6.379 -25.563 6.336 1.00 68.62 381 VAL A N 1
ATOM 2942 C CA . VAL A 1 381 ? -6.770 -24.866 5.111 1.00 68.62 381 VAL A CA 1
ATOM 2943 C C . VAL A 1 381 ? -8.168 -24.307 5.287 1.00 68.62 381 VAL A C 1
ATOM 2945 O O . VAL A 1 381 ? -9.108 -25.082 5.480 1.00 68.62 381 VAL A O 1
ATOM 2948 N N . ASP A 1 382 ? -8.309 -22.988 5.173 1.00 75.19 382 ASP A N 1
ATOM 2949 C CA . ASP A 1 382 ? -9.627 -22.369 5.176 1.00 75.19 382 ASP A CA 1
ATOM 2950 C C . ASP A 1 382 ? -10.377 -22.669 3.874 1.00 75.19 382 ASP A C 1
ATOM 2952 O O . ASP A 1 382 ? -9.919 -22.321 2.784 1.00 75.19 382 ASP A O 1
ATOM 2956 N N . ASP A 1 383 ? -11.541 -23.303 3.981 1.00 76.88 383 ASP A N 1
ATOM 2957 C CA . ASP A 1 383 ? -12.401 -23.619 2.835 1.00 76.88 383 ASP A CA 1
ATOM 2958 C C . ASP A 1 383 ? -13.502 -22.572 2.591 1.00 76.88 383 ASP A C 1
ATOM 2960 O O . ASP A 1 383 ? -14.402 -22.785 1.773 1.00 76.88 383 ASP A O 1
ATOM 2964 N N . GLY A 1 384 ? -13.454 -21.436 3.298 1.00 76.56 384 GLY A N 1
ATOM 2965 C CA . GLY A 1 384 ? -14.497 -20.417 3.279 1.00 76.56 384 GLY A CA 1
ATOM 2966 C C . GLY A 1 384 ? -15.812 -20.860 3.927 1.00 76.56 384 GLY A C 1
ATOM 2967 O O . GLY A 1 384 ? -16.817 -20.167 3.763 1.00 76.56 384 GLY A O 1
ATOM 2968 N N . SER A 1 385 ? -15.847 -21.993 4.643 1.00 84.38 385 SER A N 1
ATOM 2969 C CA . SER A 1 385 ? -17.044 -22.429 5.373 1.00 84.38 385 SER A CA 1
ATOM 2970 C C . SER A 1 385 ? -17.244 -21.713 6.708 1.00 84.38 385 SER A C 1
ATOM 2972 O O . SER A 1 385 ? -18.313 -21.875 7.296 1.00 84.38 385 SER A O 1
ATOM 2974 N N . CYS A 1 386 ? -16.255 -20.953 7.199 1.00 86.31 386 CYS A N 1
ATOM 2975 C CA . CYS A 1 386 ? -16.335 -20.243 8.474 1.00 86.31 386 CYS A CA 1
ATOM 2976 C C . CYS A 1 386 ? -17.604 -19.397 8.598 1.00 86.31 386 CYS A C 1
ATOM 2978 O O . CYS A 1 386 ? -17.852 -18.489 7.804 1.00 86.31 386 CYS A O 1
ATOM 2980 N N . GLU A 1 387 ? -18.378 -19.657 9.645 1.00 88.00 387 GLU A N 1
ATOM 2981 C CA . GLU A 1 387 ? -19.551 -18.874 9.997 1.00 88.00 387 GLU A CA 1
ATOM 2982 C C . GLU A 1 387 ? -19.541 -18.515 11.483 1.00 88.00 387 GLU A C 1
ATOM 2984 O O . GLU A 1 387 ? -19.066 -19.268 12.333 1.00 88.00 387 GLU A O 1
ATOM 2989 N N . VAL A 1 388 ? -20.030 -17.313 11.778 1.00 85.00 388 VAL A N 1
ATOM 2990 C CA . VAL A 1 388 ? -19.999 -16.694 13.110 1.00 85.00 388 VAL A CA 1
ATOM 2991 C C . VAL A 1 388 ? -21.404 -16.442 13.661 1.00 85.00 388 VAL A C 1
ATOM 2993 O O . VAL A 1 388 ? -21.549 -15.725 14.640 1.00 85.00 388 VAL A O 1
ATOM 2996 N N . ILE A 1 389 ? -22.452 -16.974 13.021 1.00 84.00 389 ILE A N 1
ATOM 2997 C CA . ILE A 1 389 ? -23.848 -16.616 13.318 1.00 84.00 389 ILE A CA 1
ATOM 2998 C C . ILE A 1 389 ? -24.544 -17.713 14.128 1.00 84.00 389 ILE A C 1
ATOM 3000 O O . ILE A 1 389 ? -25.375 -17.398 14.973 1.00 84.00 389 ILE A O 1
ATOM 3004 N N . SER A 1 390 ? -24.229 -18.997 13.918 1.00 88.00 390 SER A N 1
ATOM 3005 C CA . SER A 1 390 ? -24.957 -20.094 14.581 1.00 88.00 390 SER A CA 1
ATOM 3006 C C . SER A 1 390 ? -24.679 -20.228 16.084 1.00 88.00 390 SER A C 1
ATOM 3008 O O . SER A 1 390 ? -25.476 -20.844 16.791 1.00 88.00 390 SER A O 1
ATOM 3010 N N . CYS A 1 391 ? -23.582 -19.631 16.557 1.00 88.06 391 CYS A N 1
ATOM 3011 C CA . CYS A 1 391 ? -23.159 -19.532 17.956 1.00 88.06 391 CYS A CA 1
ATOM 3012 C C . CYS A 1 391 ? -23.051 -18.078 18.451 1.00 88.06 391 CYS A C 1
ATOM 3014 O O . CYS A 1 391 ? -22.472 -17.834 19.511 1.00 88.06 391 CYS A O 1
ATOM 3016 N N . ALA A 1 392 ? -23.569 -17.108 17.695 1.00 89.19 392 ALA A N 1
ATOM 3017 C CA . ALA A 1 392 ? -23.732 -15.746 18.187 1.00 89.19 392 ALA A CA 1
ATOM 3018 C C . ALA A 1 392 ? -25.116 -15.586 18.826 1.00 89.19 392 ALA A C 1
ATOM 3020 O O . ALA A 1 392 ? -26.100 -16.190 18.396 1.00 89.19 392 ALA A O 1
ATOM 3021 N N . GLY A 1 393 ? -25.170 -14.783 19.880 1.00 91.56 393 GLY A N 1
ATOM 3022 C CA . GLY A 1 393 ? -26.348 -14.587 20.714 1.00 91.56 393 GLY A CA 1
ATOM 3023 C C . GLY A 1 393 ? -26.003 -13.661 21.873 1.00 91.56 393 GLY A C 1
ATOM 3024 O O . GLY A 1 393 ? -24.864 -13.219 22.000 1.00 91.56 393 GLY A O 1
ATOM 3025 N N . CYS A 1 394 ? -26.961 -13.361 22.743 1.00 92.50 394 CYS A N 1
ATOM 3026 C CA . CYS A 1 394 ? -26.692 -12.446 23.846 1.00 92.50 394 CYS A CA 1
ATOM 3027 C C . CYS A 1 394 ? -25.733 -13.062 24.880 1.00 92.50 394 CYS A C 1
ATOM 3029 O O . CYS A 1 394 ? -26.117 -13.981 25.602 1.00 92.50 394 CYS A O 1
ATOM 3031 N N . THR A 1 395 ? -24.525 -12.513 25.027 1.00 92.19 395 THR A N 1
ATOM 3032 C CA . THR A 1 395 ? -23.512 -13.031 25.982 1.00 92.19 395 THR A CA 1
ATOM 3033 C C . THR A 1 395 ? -23.565 -12.379 27.370 1.00 92.19 395 THR A C 1
ATOM 3035 O O . THR A 1 395 ? -22.819 -12.754 28.278 1.00 92.19 395 THR A O 1
ATOM 3038 N N . TRP A 1 396 ? -24.464 -11.414 27.577 1.00 85.31 396 TRP A N 1
ATOM 3039 C CA . TRP A 1 396 ? -24.595 -10.677 28.834 1.00 85.31 396 TRP A CA 1
ATOM 3040 C C . TRP A 1 396 ? -25.475 -11.444 29.822 1.00 85.31 396 TRP A C 1
ATOM 3042 O O . TRP A 1 396 ? -26.684 -11.551 29.622 1.00 85.31 396 TRP A O 1
ATOM 3052 N N . SER A 1 397 ? -24.892 -11.935 30.920 1.00 90.75 397 SER A N 1
ATOM 3053 C CA . SER A 1 397 ? -25.575 -12.799 31.903 1.00 90.75 397 SER A CA 1
ATOM 3054 C C . SER A 1 397 ? -26.793 -12.170 32.599 1.00 90.75 397 SER A C 1
ATOM 3056 O O . SER A 1 397 ? -27.615 -12.865 33.197 1.00 90.75 397 SER A O 1
ATOM 3058 N N . GLU A 1 398 ? -26.893 -10.846 32.520 1.00 82.94 398 GLU A N 1
ATOM 3059 C CA . GLU A 1 398 ? -27.923 -9.987 33.085 1.00 82.94 398 GLU A CA 1
ATOM 3060 C C . GLU A 1 398 ? -29.112 -9.737 32.134 1.00 82.94 398 GLU A C 1
ATOM 3062 O O . GLU A 1 398 ? -30.092 -9.117 32.550 1.00 82.94 398 GLU A O 1
ATOM 3067 N N . ALA A 1 399 ? -29.050 -10.190 30.877 1.00 85.75 399 ALA A N 1
ATOM 3068 C CA . ALA A 1 399 ? -30.128 -10.041 29.899 1.00 85.75 399 ALA A CA 1
ATOM 3069 C C . ALA A 1 399 ? -31.166 -11.177 29.981 1.00 85.75 399 ALA A C 1
ATOM 3071 O O . ALA A 1 399 ? -30.846 -12.330 30.270 1.00 85.75 399 ALA A O 1
ATOM 3072 N N . ASP A 1 400 ? -32.424 -10.882 29.644 1.00 88.00 400 ASP A N 1
ATOM 3073 C CA . ASP A 1 400 ? -33.525 -11.858 29.688 1.00 88.00 400 ASP A CA 1
ATOM 3074 C C . ASP A 1 400 ? -33.439 -12.940 28.600 1.00 88.00 400 ASP A C 1
ATOM 3076 O O . ASP A 1 400 ? -34.050 -14.003 28.729 1.00 88.00 400 ASP A O 1
ATOM 3080 N N . ASN A 1 401 ? -32.699 -12.670 27.522 1.00 92.25 401 ASN A N 1
ATOM 3081 C CA . ASN A 1 401 ? -32.370 -13.621 26.461 1.00 92.25 401 ASN A CA 1
ATOM 3082 C C . ASN A 1 401 ? -30.889 -14.028 26.469 1.00 92.25 401 ASN A C 1
ATOM 3084 O O . ASN A 1 401 ? -30.396 -14.440 25.422 1.00 92.25 401 ASN A O 1
ATOM 3088 N N . TYR A 1 402 ? -30.199 -13.912 27.611 1.00 92.62 402 TYR A N 1
ATOM 3089 C CA . TYR A 1 402 ? -28.844 -14.436 27.775 1.00 92.62 402 TYR A CA 1
ATOM 3090 C C . TYR A 1 402 ? -28.749 -15.882 27.271 1.00 92.62 402 TYR A C 1
ATOM 3092 O O . TYR A 1 402 ? -29.478 -16.763 27.744 1.00 92.62 402 TYR A O 1
ATOM 3100 N N . ASP A 1 403 ? -27.833 -16.110 26.337 1.00 92.94 403 ASP A N 1
ATOM 3101 C CA . ASP A 1 403 ? -27.519 -17.417 25.790 1.00 92.94 403 ASP A CA 1
ATOM 3102 C C . ASP A 1 403 ? -26.156 -17.882 26.338 1.00 92.94 403 ASP A C 1
ATOM 3104 O O . ASP A 1 403 ? -25.116 -17.343 25.956 1.00 92.94 403 ASP A O 1
ATOM 3108 N N . PRO A 1 404 ? -26.123 -18.871 27.252 1.00 92.12 404 PRO A N 1
ATOM 3109 C CA . PRO A 1 404 ? -24.876 -19.396 27.799 1.00 92.12 404 PRO A CA 1
ATOM 3110 C C . PRO A 1 404 ? -24.083 -20.259 26.808 1.00 92.12 404 PRO A C 1
ATOM 3112 O O . PRO A 1 404 ? -22.945 -20.608 27.123 1.00 92.12 404 PRO A O 1
ATOM 3115 N N . ASP A 1 405 ? -24.677 -20.636 25.670 1.00 88.88 405 ASP A N 1
ATOM 3116 C CA . ASP A 1 405 ? -24.016 -21.377 24.595 1.00 88.88 405 ASP A CA 1
ATOM 3117 C C . ASP A 1 405 ? -23.499 -20.430 23.481 1.00 88.88 405 ASP A C 1
ATOM 3119 O O . ASP A 1 405 ? -22.812 -20.888 22.565 1.00 88.88 405 ASP A O 1
ATOM 3123 N N . ALA A 1 406 ? -23.771 -19.116 23.569 1.00 88.44 406 ALA A N 1
ATOM 3124 C CA . ALA A 1 406 ? -23.230 -18.111 22.654 1.00 88.44 406 ALA A CA 1
ATOM 3125 C C . ALA A 1 406 ? -21.768 -17.758 22.975 1.00 88.44 406 ALA A C 1
ATOM 3127 O O . ALA A 1 406 ? -21.391 -17.555 24.130 1.00 88.44 406 ALA A O 1
ATOM 3128 N N . PHE A 1 407 ? -20.939 -17.650 21.935 1.00 84.81 407 PHE A N 1
ATOM 3129 C CA . PHE A 1 407 ? -19.514 -17.329 22.064 1.00 84.81 407 PHE A CA 1
ATOM 3130 C C . PHE A 1 407 ? -19.245 -15.818 21.951 1.00 84.81 407 PHE A C 1
ATOM 3132 O O . PHE A 1 407 ? -18.327 -15.310 22.595 1.00 84.81 407 PHE A O 1
ATOM 3139 N N . TRP A 1 408 ? -20.058 -15.093 21.172 1.00 83.75 408 TRP A N 1
ATOM 3140 C CA . TRP A 1 408 ? -19.919 -13.653 20.907 1.00 83.75 408 TRP A CA 1
ATOM 3141 C C . TRP A 1 408 ? -21.283 -12.967 20.927 1.00 83.75 408 TRP A C 1
ATOM 3143 O O . TRP A 1 408 ? -22.290 -13.567 20.547 1.00 83.75 408 TRP A O 1
ATOM 3153 N N . ASP A 1 409 ? -21.292 -11.700 21.344 1.00 83.75 409 ASP A N 1
ATOM 3154 C CA . ASP A 1 409 ? -22.500 -10.882 21.425 1.00 83.75 409 ASP A CA 1
ATOM 3155 C C . ASP A 1 409 ? -23.002 -10.482 20.029 1.00 83.75 409 ASP A C 1
ATOM 3157 O O . ASP A 1 409 ? -22.303 -9.791 19.291 1.00 83.75 409 ASP A O 1
ATOM 3161 N N . ASP A 1 410 ? -24.225 -10.876 19.671 1.00 84.50 410 ASP A N 1
ATOM 3162 C CA . ASP A 1 410 ? -24.871 -10.492 18.402 1.00 84.50 410 ASP A CA 1
ATOM 3163 C C . ASP A 1 410 ? -25.635 -9.154 18.487 1.00 84.50 410 ASP A C 1
ATOM 3165 O O . ASP A 1 410 ? -26.309 -8.742 17.541 1.00 84.50 410 ASP A O 1
ATOM 3169 N N . GLY A 1 411 ? -25.576 -8.484 19.643 1.00 82.81 411 GLY A N 1
ATOM 3170 C CA . GLY A 1 411 ? -26.345 -7.275 19.931 1.00 82.81 411 GLY A CA 1
ATOM 3171 C C . GLY A 1 411 ? -27.843 -7.524 20.146 1.00 82.81 411 GLY A C 1
ATOM 3172 O O . GLY A 1 411 ? -28.604 -6.563 20.271 1.00 82.81 411 GLY A O 1
ATOM 3173 N N . SER A 1 412 ? -28.298 -8.783 20.224 1.00 87.06 412 SER A N 1
ATOM 3174 C CA . SER A 1 412 ? -29.706 -9.109 20.492 1.00 87.06 412 SER A CA 1
ATOM 3175 C C . SER A 1 412 ? -30.108 -8.958 21.960 1.00 87.06 412 SER A C 1
ATOM 3177 O O . SER A 1 412 ? -31.282 -9.162 22.272 1.00 87.06 412 SER A O 1
ATOM 3179 N N . CYS A 1 413 ? -29.181 -8.631 22.870 1.00 89.44 413 CYS A N 1
ATOM 3180 C CA . CYS A 1 413 ? -29.440 -8.574 24.308 1.00 89.44 413 CYS A CA 1
ATOM 3181 C C . CYS A 1 413 ? -30.647 -7.703 24.686 1.00 89.44 413 CYS A C 1
ATOM 3183 O O . CYS A 1 413 ? -30.659 -6.477 24.560 1.00 89.44 413 CYS A O 1
ATOM 3185 N N . LEU A 1 414 ? -31.667 -8.369 25.219 1.00 85.94 414 LEU A N 1
ATOM 3186 C CA . LEU A 1 414 ? -32.901 -7.797 25.720 1.00 85.94 414 LEU A CA 1
ATOM 3187 C C . LEU A 1 414 ? -32.801 -7.651 27.234 1.00 85.94 414 LEU A C 1
ATOM 3189 O O . LEU A 1 414 ? -32.985 -8.609 27.981 1.00 85.94 414 LEU A O 1
ATOM 3193 N N . PHE A 1 415 ? -32.592 -6.423 27.687 1.00 78.56 415 PHE A N 1
ATOM 3194 C CA . PHE A 1 415 ? -32.805 -6.054 29.080 1.00 78.56 415 PHE A CA 1
ATOM 3195 C C . PHE A 1 415 ? -34.255 -5.590 29.235 1.00 78.56 415 PHE A C 1
ATOM 3197 O O . PHE A 1 415 ? -34.595 -4.444 28.925 1.00 78.56 415 PHE A O 1
ATOM 3204 N N . THR A 1 416 ? -35.152 -6.475 29.679 1.00 70.38 416 THR A N 1
ATOM 3205 C CA . THR A 1 416 ? -36.481 -6.029 30.091 1.00 70.38 416 THR A CA 1
ATOM 3206 C C . THR A 1 416 ? -36.342 -5.183 31.349 1.00 70.38 416 THR A C 1
ATOM 3208 O O . THR A 1 416 ? -35.709 -5.562 32.332 1.00 70.38 416 THR A O 1
ATOM 3211 N N . SER A 1 417 ? -37.016 -4.038 31.367 1.00 62.66 417 SER A N 1
ATOM 3212 C CA . SER A 1 417 ? -37.191 -3.208 32.562 1.00 62.66 417 SER A CA 1
ATOM 3213 C C . SER A 1 417 ? -38.183 -3.845 33.559 1.00 62.66 417 SER A C 1
ATOM 3215 O O . SER A 1 417 ? -39.060 -3.181 34.109 1.00 62.66 417 SER A O 1
ATOM 3217 N N . SER A 1 418 ? -38.077 -5.163 33.784 1.00 56.34 418 SER A N 1
ATOM 3218 C CA . SER A 1 418 ? -38.996 -5.979 34.592 1.00 56.34 418 SER A CA 1
ATOM 3219 C C . SER A 1 418 ? -38.610 -6.089 36.077 1.00 56.34 418 SER A C 1
ATOM 3221 O O . SER A 1 418 ? -39.070 -6.980 36.792 1.00 56.34 418 SER A O 1
ATOM 3223 N N . GLY A 1 419 ? -37.848 -5.125 36.590 1.00 54.97 419 GLY A N 1
ATOM 3224 C CA . GLY A 1 419 ? -37.580 -4.979 38.016 1.00 54.97 419 GLY A CA 1
ATOM 3225 C C . GLY A 1 419 ? -37.181 -3.551 38.347 1.00 54.97 419 GLY A C 1
ATOM 3226 O O . GLY A 1 419 ? -36.170 -3.065 37.857 1.00 54.97 419 GLY A O 1
ATOM 3227 N N . THR A 1 420 ? -37.966 -2.888 39.199 1.00 58.88 420 THR A N 1
ATOM 3228 C CA . THR A 1 420 ? -37.577 -1.615 39.816 1.00 58.88 420 THR A CA 1
ATOM 3229 C C . THR A 1 420 ? -36.227 -1.800 40.494 1.00 58.88 420 THR A C 1
ATOM 3231 O O . THR A 1 420 ? -36.141 -2.537 41.484 1.00 58.88 420 THR A O 1
ATOM 3234 N N . CYS A 1 421 ? -35.195 -1.134 39.985 1.00 65.56 421 CYS A N 1
ATOM 3235 C CA . CYS A 1 421 ? -33.976 -0.938 40.745 1.00 65.56 421 CYS A CA 1
ATOM 3236 C C . CYS A 1 421 ? -34.375 -0.258 42.063 1.00 65.56 421 CYS A C 1
ATOM 3238 O O . CYS A 1 421 ? -35.056 0.765 42.053 1.00 65.56 421 CYS A O 1
ATOM 3240 N N . ALA A 1 422 ? -34.042 -0.862 43.206 1.00 71.56 422 ALA A N 1
ATOM 3241 C CA . ALA A 1 422 ? -34.446 -0.319 44.506 1.00 71.56 422 ALA A CA 1
ATOM 3242 C C . ALA A 1 422 ? -33.673 0.971 44.845 1.00 71.56 422 ALA A C 1
ATOM 3244 O O . ALA A 1 422 ? -34.071 1.737 45.724 1.00 71.56 422 ALA A O 1
ATOM 3245 N N . GLU A 1 423 ? -32.565 1.172 44.137 1.00 82.62 423 GLU A N 1
ATOM 3246 C CA . GLU A 1 423 ? -31.646 2.293 44.188 1.00 82.62 423 GLU A CA 1
ATOM 3247 C C . GLU A 1 423 ? -32.019 3.414 43.193 1.00 82.62 423 GLU A C 1
ATOM 3249 O O . GLU A 1 423 ? -31.591 4.544 43.411 1.00 82.62 423 GLU A O 1
ATOM 3254 N N . ASP A 1 424 ? -32.863 3.146 42.183 1.00 81.88 424 ASP A N 1
ATOM 3255 C CA . ASP A 1 424 ? -33.580 4.161 41.387 1.00 81.88 424 ASP A CA 1
ATOM 3256 C C . ASP A 1 424 ? -34.791 4.637 42.204 1.00 81.88 424 ASP A C 1
ATOM 3258 O O . ASP A 1 424 ? -35.943 4.214 42.052 1.00 81.88 424 ASP A O 1
ATOM 3262 N N . ILE A 1 425 ? -34.494 5.486 43.184 1.00 83.50 425 ILE A N 1
ATOM 3263 C CA . ILE A 1 425 ? -35.468 5.979 44.159 1.00 83.50 425 ILE A CA 1
ATOM 3264 C C . ILE A 1 425 ? -36.480 6.912 43.476 1.00 83.50 425 ILE A C 1
ATOM 3266 O O . ILE A 1 425 ? -37.598 7.088 43.977 1.00 83.50 425 ILE A O 1
ATOM 3270 N N . ASN A 1 426 ? -36.109 7.509 42.341 1.00 86.31 426 ASN A N 1
ATOM 3271 C CA . ASN A 1 426 ? -36.921 8.493 41.637 1.00 86.31 426 ASN A CA 1
ATOM 3272 C C . ASN A 1 426 ? -37.759 7.913 40.470 1.00 86.31 426 ASN A C 1
ATOM 3274 O O . ASN A 1 426 ? -38.788 8.497 40.123 1.00 86.31 426 ASN A O 1
ATOM 3278 N N . ASN A 1 427 ? -37.437 6.697 40.014 1.00 81.50 427 ASN A N 1
ATOM 3279 C CA . ASN A 1 427 ? -38.004 5.971 38.870 1.00 81.50 427 ASN A CA 1
ATOM 3280 C C . ASN A 1 427 ? -37.805 6.693 37.519 1.00 81.50 427 ASN A C 1
ATOM 3282 O O . ASN A 1 427 ? -38.740 6.742 36.712 1.00 81.50 427 ASN A O 1
ATOM 3286 N N . ASP A 1 428 ? -36.613 7.252 37.267 1.00 81.81 428 ASP A N 1
ATOM 3287 C CA . ASP A 1 428 ? -36.239 7.789 35.942 1.00 81.81 428 ASP A CA 1
ATOM 3288 C C . ASP A 1 428 ? -35.534 6.767 35.029 1.00 81.81 428 ASP A C 1
ATOM 3290 O O . ASP A 1 428 ? -35.339 7.039 33.841 1.00 81.81 428 ASP A O 1
ATOM 3294 N N . GLY A 1 429 ? -35.231 5.569 35.541 1.00 74.94 429 GLY A N 1
ATOM 3295 C CA . GLY A 1 429 ? -34.533 4.509 34.818 1.00 74.94 429 GLY A CA 1
ATOM 3296 C C . GLY A 1 429 ? -33.009 4.563 34.947 1.00 74.94 429 GLY A C 1
ATOM 3297 O O . GLY A 1 429 ? -32.325 3.831 34.231 1.00 74.94 429 GLY A O 1
ATOM 3298 N N . GLN A 1 430 ? -32.464 5.405 35.827 1.00 79.19 430 GLN A N 1
ATOM 3299 C CA . GLN A 1 430 ? -31.036 5.486 36.128 1.00 79.19 430 GLN A CA 1
ATOM 3300 C C . GLN A 1 430 ? -30.783 5.398 37.640 1.00 79.19 430 GLN A C 1
ATOM 3302 O O . GLN A 1 430 ? -31.666 5.622 38.456 1.00 79.19 430 GLN A O 1
ATOM 3307 N N . VAL A 1 431 ? -29.543 5.081 38.022 1.00 84.25 431 VAL A N 1
ATOM 3308 C CA . VAL A 1 431 ? -29.068 5.213 39.408 1.00 84.25 431 VAL A CA 1
ATOM 3309 C C . VAL A 1 431 ? -27.948 6.234 39.403 1.00 84.25 431 VAL A C 1
ATOM 3311 O O . VAL A 1 431 ? -26.815 5.922 39.033 1.00 84.25 431 VAL A O 1
ATOM 3314 N N . ASN A 1 432 ? -28.262 7.477 39.755 1.00 86.12 432 ASN A N 1
ATOM 3315 C CA . ASN A 1 432 ? -27.304 8.574 39.639 1.00 86.12 432 ASN A CA 1
ATOM 3316 C C . ASN A 1 432 ? -27.324 9.505 40.869 1.00 86.12 432 ASN A C 1
ATOM 3318 O O . ASN A 1 432 ? -27.819 9.176 41.951 1.00 86.12 432 ASN A O 1
ATOM 3322 N N . THR A 1 433 ? -26.703 10.680 40.739 1.00 88.75 433 THR A N 1
ATOM 3323 C CA . THR A 1 433 ? -26.631 11.682 41.815 1.00 88.75 433 THR A CA 1
ATOM 3324 C C . THR A 1 433 ? -28.019 12.118 42.312 1.00 88.75 433 THR A C 1
ATOM 3326 O O . THR A 1 433 ? -28.151 12.477 43.482 1.00 88.75 433 THR A O 1
ATOM 3329 N N . GLY A 1 434 ? -29.055 12.069 41.467 1.00 86.75 434 GLY A N 1
ATOM 3330 C CA . GLY A 1 434 ? -30.445 12.347 41.832 1.00 86.75 434 GLY A CA 1
ATOM 3331 C C . GLY A 1 434 ? -30.947 11.433 42.950 1.00 86.75 434 GLY A C 1
ATOM 3332 O O . GLY A 1 434 ? -31.370 11.920 44.001 1.00 86.75 434 GLY A O 1
ATOM 3333 N N . ASP A 1 435 ? -30.810 10.120 42.781 1.00 90.88 435 ASP A N 1
ATOM 3334 C CA . ASP A 1 435 ? -31.252 9.119 43.759 1.00 90.88 435 ASP A CA 1
ATOM 3335 C C . ASP A 1 435 ? -30.443 9.188 45.046 1.00 90.88 435 ASP A C 1
ATOM 3337 O O . ASP A 1 435 ? -31.005 9.184 46.144 1.00 90.88 435 ASP A O 1
ATOM 3341 N N . LEU A 1 436 ? -29.122 9.357 44.925 1.00 90.69 436 LEU A N 1
ATOM 3342 C CA . LEU A 1 436 ? -28.240 9.542 46.074 1.00 90.69 436 LEU A CA 1
ATOM 3343 C C . LEU A 1 436 ? -28.658 10.759 46.916 1.00 90.69 436 LEU A C 1
ATOM 3345 O O . LEU A 1 436 ? -28.651 10.690 48.147 1.00 90.69 436 LEU A O 1
ATOM 3349 N N . LEU A 1 437 ? -29.061 11.864 46.283 1.00 93.06 437 LEU A N 1
ATOM 3350 C CA . LEU A 1 437 ? -29.561 13.045 46.989 1.00 93.06 437 LEU A CA 1
ATOM 3351 C C . LEU A 1 437 ? -30.912 12.790 47.672 1.00 93.06 437 LEU A C 1
ATOM 3353 O O . LEU A 1 437 ? -31.116 13.277 48.787 1.00 93.06 437 LEU A O 1
ATOM 3357 N N . ILE A 1 438 ? -31.811 12.002 47.071 1.00 88.56 438 ILE A N 1
ATOM 3358 C CA . ILE A 1 438 ? -33.092 11.629 47.697 1.00 88.56 438 ILE A CA 1
ATOM 3359 C C . ILE A 1 438 ? -32.859 10.686 48.888 1.00 88.56 438 ILE A C 1
ATOM 3361 O O . ILE A 1 438 ? -33.430 10.904 49.961 1.00 88.56 438 ILE A O 1
ATOM 3365 N N . PHE A 1 439 ? -31.964 9.701 48.754 1.00 88.94 439 PHE A N 1
ATOM 3366 C CA . PHE A 1 439 ? -31.542 8.840 49.860 1.00 88.94 439 PHE A CA 1
ATOM 3367 C C . PHE A 1 439 ? -30.969 9.662 51.018 1.00 88.94 439 PHE A C 1
ATOM 3369 O O . PHE A 1 439 ? -31.413 9.520 52.157 1.00 88.94 439 PHE A O 1
ATOM 3376 N N . LEU A 1 440 ? -30.023 10.566 50.739 1.00 92.56 440 LEU A N 1
ATOM 3377 C CA . LEU A 1 440 ? -29.395 11.413 51.757 1.00 92.56 440 LEU A CA 1
ATOM 3378 C C . LEU A 1 440 ? -30.383 12.391 52.410 1.00 92.56 440 LEU A C 1
ATOM 3380 O O . LEU A 1 440 ? -30.249 12.672 53.600 1.00 92.56 440 LEU A O 1
ATOM 3384 N N . ALA A 1 441 ? -31.401 12.863 51.684 1.00 88.00 441 ALA A N 1
ATOM 3385 C CA . ALA A 1 441 ? -32.480 13.674 52.250 1.00 88.00 441 ALA A CA 1
ATOM 3386 C C . ALA A 1 441 ? -33.382 12.885 53.222 1.00 88.00 441 ALA A C 1
ATOM 3388 O O . ALA A 1 441 ? -33.943 13.473 54.149 1.00 88.00 441 ALA A O 1
ATOM 3389 N N . ALA A 1 442 ? -33.507 11.566 53.038 1.00 85.44 442 ALA A N 1
ATOM 3390 C CA . ALA A 1 442 ? -34.257 10.672 53.922 1.00 85.44 442 ALA A CA 1
ATOM 3391 C C . ALA A 1 442 ? -33.398 9.965 54.989 1.00 85.44 442 ALA A C 1
ATOM 3393 O O . ALA A 1 442 ? -33.938 9.382 55.936 1.00 85.44 442 ALA A O 1
ATOM 3394 N N . PHE A 1 443 ? -32.071 10.013 54.867 1.00 87.62 443 PHE A N 1
ATOM 3395 C CA . PHE A 1 443 ? -31.150 9.259 55.709 1.00 87.62 443 PHE A CA 1
ATOM 3396 C C . PHE A 1 443 ? -31.252 9.663 57.188 1.00 87.62 443 PHE A C 1
ATOM 3398 O O . PHE A 1 443 ? -31.000 10.804 57.576 1.00 87.62 443 PHE A O 1
ATOM 3405 N N . GLY A 1 444 ? -31.615 8.699 58.038 1.00 84.62 444 GLY A N 1
ATOM 3406 C CA . GLY A 1 444 ? -31.822 8.912 59.474 1.00 84.62 444 GLY A CA 1
ATOM 3407 C C . GLY A 1 444 ? -33.241 9.339 59.873 1.00 84.62 444 GLY A C 1
ATOM 3408 O O . GLY A 1 444 ? -33.493 9.519 61.066 1.00 84.62 444 GLY A O 1
ATOM 3409 N N . MET A 1 445 ? -34.186 9.459 58.930 1.00 90.19 445 MET A N 1
ATOM 3410 C CA . MET A 1 445 ? -35.608 9.547 59.274 1.00 90.19 445 MET A CA 1
ATOM 3411 C C . MET A 1 445 ? -36.106 8.229 59.888 1.00 90.19 445 MET A C 1
ATOM 3413 O O . MET A 1 445 ? -35.702 7.139 59.486 1.00 90.19 445 MET A O 1
ATOM 3417 N N . ILE A 1 446 ? -37.007 8.324 60.870 1.00 82.94 446 ILE A N 1
ATOM 3418 C CA . ILE A 1 446 ? -37.645 7.160 61.499 1.00 82.94 446 ILE A CA 1
ATOM 3419 C C . ILE A 1 446 ? -38.971 6.901 60.781 1.00 82.94 446 ILE A C 1
ATOM 3421 O O . ILE A 1 446 ? -39.895 7.708 60.898 1.00 82.94 446 ILE A O 1
ATOM 3425 N N . CYS A 1 447 ? -39.073 5.781 60.065 1.00 71.12 447 CYS A N 1
ATOM 3426 C CA . CYS A 1 447 ? -40.339 5.334 59.484 1.00 71.12 447 CYS A CA 1
ATOM 3427 C C . CYS A 1 447 ? -41.329 4.917 60.596 1.00 71.12 447 CYS A C 1
ATOM 3429 O O . CYS A 1 447 ? -40.927 4.158 61.485 1.00 71.12 447 CYS A O 1
ATOM 3431 N N . PRO A 1 448 ? -42.581 5.417 60.578 1.00 62.28 448 PRO A N 1
ATOM 3432 C CA . PRO A 1 448 ? -43.626 5.061 61.543 1.00 62.28 448 PRO A CA 1
ATOM 3433 C C . PRO A 1 448 ? -44.289 3.699 61.269 1.00 62.28 448 PRO A C 1
ATOM 3435 O O . PRO A 1 448 ? -44.312 3.271 60.093 1.00 62.28 448 PRO A O 1
#

Nearest PDB structures (foldseek):
  6c72-assembly1_C  TM=4.984E-01  e=1.450E-01  Acinetobacter phage Fri1
  6fi2-assembly1_A  TM=3.839E-01  e=1.671E+00  Achromobacter denitrificans

Radius of gyration: 25.63 Å; Cα contacts (8 Å, |Δi|>4): 1241; chains: 1; bounding box: 69×61×86 Å

Sequence (448 aa):
GSSGYDVRGKWGGLILCGDGQLNTFDGNDEVEGVVDITGQNRHVYGGDGSLHPSSGILRYLSLRHASTSRGISQFENGLETNALTLCGVGPQTTVEYIEAVASGDDGVQIFGGLVNVRYLGLAFNAEDGLEYDQGWQGNGQFIFSITDELNGAGEHGGDYEGDDYEEFDVDMTFMPYSNPMLHNQTYVGKGDATAIRMHNGAGVRMQNSLFVHYDLGIDFEDEDPCDAWELLLFGETQIRNNRFWAIGDSSGISEMILYNEGYVFNGQEEIEAHFIENNNYAANPQFDADFTSVEGHITDAINLAPTLDSNFTVTPAYMPADPWFVPVDYIGAFNADGSNWLTCWTYMEQLGLFGEWVDPEVGSTGCTYDFACNYDAEATVDDGSCEVISCAGCTWSEADNYDPDAFWDDGSCLFTSSGTCAEDINNDGQVNTGDLLIFLAAFGMICP

Secondary structure (DSSP, 8-state):
--S-TT---SS--EEEE------STTSEEE-TT---TTSS-TTEEE--S-S-S---EEEEEEEES--------TT----S--SEEEES--TT-EEEEEEEES-SS-SEEEESS--EEEEEEEES-SS-SEEEETT---EEEEEEEE--GGGS--SBSEEEES--S-TT---TTSSPPP--EEEEEEEE--SS-EEEEEETT---EEES-EEES-SEEEEEE--TTS-HHHHHHTT--EEES-EEES-TTT--HHHHEEEES--STTHHHHHHHHHHHTT-EE-----B---EEETTEEEE--B-----STTTBPPTTSS--STTSPP-SBSSSS-TT---TTTTT-HHHHTTTTSS---SS-PEEEB--TTSTTB-TTEEEE-S---SSTTEE---TTSTT--TT-SEE-S-------S--TT-SS-SS--SHHHHHHHHHHTT----

Foldseek 3Di:
DPAALLQAADEQAEEQAEAFAFLAPQQKDFAFLDDPPPPPSPRMHGHPRPDDLESEEDALEAQGRHKHAPDDDDPDDGSIHENYEAANGHCPYHAENYEAGNYCAERYEYAAGAHEYEHYHAEQYQEERYEYWRQHAYEYALAEFEADVVSNGYQEPYEFAFYDNDPPDLDPPSPDTAEYEYAFAEGAYDDQHEHYEFWNQGAYNYELAEEEHHQAAYEFEDDPDHGVLVCVVVVSHAHALYEYENQRPPQDLCRNYPHPDDDDDCSSVVVSVSCVVRNYGYDDQPWFRDWDDDSNATPRATQPQGDPDPSFFADPVRFDPDPVDDGDGGGHSDHNVRDDPCPQRYVCVVSQHHHPNCDVDPQDEDCCDPQFPGHDPSGSHYPVPGDNPVQEDCCDPQFPGHDPSHPYHPVPGHDPPPDPPVQPVVPPPDNDPVSVVVCVVCPPPDDD

pLDDT: mean 87.25, std 11.93, range [41.69, 98.88]

Solvent-accessible surface area (backbone atoms only — not comparable to full-atom values): 22808 Å² total; per-residue (Å²): 98,95,70,27,48,75,48,46,46,74,42,56,46,48,76,43,64,22,30,11,38,30,31,39,97,85,19,49,50,71,47,51,52,61,78,64,89,79,75,77,59,82,44,52,23,26,28,91,49,84,53,61,52,45,76,50,75,50,62,77,40,81,36,64,24,10,1,37,72,72,62,94,54,103,87,58,82,57,34,33,29,29,15,32,31,36,28,8,23,13,57,65,21,43,40,34,42,35,37,17,34,6,8,50,27,28,14,34,38,30,38,13,10,33,38,35,42,33,41,38,41,17,35,32,9,33,35,24,19,44,36,35,24,28,10,20,54,22,41,40,37,29,34,35,19,37,36,35,33,83,71,67,8,20,49,26,34,16,40,35,28,8,52,68,84,40,101,88,62,54,57,87,84,48,60,42,50,12,45,29,42,35,34,18,28,31,32,40,37,32,54,79,22,31,40,31,43,27,32,56,33,15,34,38,36,34,31,28,23,31,43,30,38,12,35,35,22,36,40,33,34,49,52,92,90,41,22,20,50,55,29,43,75,73,61,64,29,40,62,32,48,30,36,30,29,58,13,39,98,74,36,42,66,78,25,48,39,38,62,42,72,78,81,62,91,59,51,53,62,54,53,48,46,51,30,53,78,33,53,35,50,65,50,79,47,84,47,42,80,71,67,45,67,56,83,42,27,39,77,41,46,36,39,76,33,33,52,87,45,82,88,37,44,47,52,87,91,71,50,74,84,57,84,84,59,82,82,61,57,50,41,20,48,38,42,57,86,63,61,60,91,61,58,98,80,40,62,58,36,54,35,18,41,70,32,80,88,76,65,93,58,92,58,41,71,27,13,55,50,88,82,26,63,58,45,31,94,73,26,75,31,71,65,75,67,57,42,62,62,90,30,37,26,14,59,50,87,85,26,79,57,44,31,91,81,28,81,42,67,64,77,68,58,40,70,72,89,84,62,83,55,84,62,28,70,79,70,82,87,56,76,52,74,68,26,55,52,54,50,60,74,51,63,86,65,82,85,130